Protein 8TXY (pdb70)

Solvent-accessible surface area: 29790 Å² total; per-residue (Å²): 125,116,38,42,35,0,97,28,63,127,66,69,33,176,30,146,91,6,39,41,55,16,0,66,0,90,72,25,38,69,74,0,11,0,36,32,0,57,37,81,116,28,76,118,28,14,52,142,55,0,86,145,10,14,126,33,22,84,75,4,54,8,76,11,6,20,28,0,5,7,22,32,116,67,173,139,29,3,31,0,0,19,23,57,11,136,63,34,54,0,85,77,48,14,113,75,125,32,89,4,141,38,171,54,0,20,52,15,0,18,45,0,0,13,0,5,14,2,4,31,69,65,189,17,29,15,69,18,2,14,3,36,13,0,38,0,24,66,115,55,51,0,19,3,21,44,24,25,38,81,7,61,11,3,1,2,12,4,0,0,4,0,3,71,39,126,177,8,67,16,69,58,1,1,5,0,5,0,0,0,0,0,7,7,0,3,17,40,59,61,13,0,69,12,95,18,10,44,41,0,12,92,89,0,50,179,11,147,43,151,80,24,195,71,18,43,112,50,0,47,83,0,0,114,81,0,14,45,74,61,40,99,145,17,29,85,5,88,97,4,2,120,7,145,2,0,17,46,60,53,132,144,80,74,18,125,42,52,132,62,80,161,97,83,56,152,20,107,133,32,20,95,84,0,45,95,64,60,30,76,140,135,69,3,51,95,6,2,87,45,71,143,2,38,70,3,3,0,0,5,34,2,22,44,136,140,85,104,25,56,33,0,78,19,50,123,66,68,32,177,44,149,104,19,38,39,53,17,0,74,1,76,86,27,37,73,76,0,12,0,60,32,3,57,36,81,116,30,62,101,26,20,51,140,49,19,84,144,8,14,127,32,18,77,72,4,55,7,75,11,6,20,28,0,6,10,22,41,114,71,174,141,29,2,40,1,0,20,27,54,12,134,64,33,53,0,88,76,47,16,114,76,124,33,89,3,140,39,169,56,0,21,55,15,0,20,44,0,0,13,0,4,14,2,5,32,69,66,188,18,29,18,69,29,2,31,3,39,10,0,37,0,22,66,114,56,50,0,17,3,19,75,24,48,138,15,67,13,7,1,2,12,4,0,0,4,0,3,71,37,126,179,8,68,16,70,60,2,1,4,0,5,0,0,0,0,0,2,7,0,3,18,39,40,62,14,0,66,3,51,17,13,46,37,0,12,92,81,0,52,180,10,145,42,166,79,12,195,72,19,42,111,51,0,48,81,0,0,116,81,0,14,45,72,61,40,99,147,18,18,76,4,90,96,3,1,138,7,140,2,0,15,47,66,49,144,141,90,76,19,124,41,50,129,62,80,161,95,86,55,154,26,91,150,32,21,112,86,0,70,104,88,64,34,63,174,114,71,3,50,73,4,2,89,46,65,140,2,47,74,13,2,0,1,4,34,2,34,47,140

B-factor: mean 61.63, std 11.37, range [40.25, 105.52]

InterPro domains:
  IPR000719 Protein kinase domain [PF00069] (53-304)
  IPR000719 Protein kinase domain [PS50011] (53-304)
  IPR000719 Protein kinase domain [SM00220] (53-304)
  IPR001772 Kinase associated domain 1 (KA1) [PF02149] (746-788)
  IPR001772 Kinase associated domain 1 (KA1) [PS50032] (739-788)
  IPR008271 Serine/threonine-protein kinase, active site [PS00108] (171-183)
  IPR011009 Protein kinase-like domain superfamily [SSF56112] (50-305)
  IPR015940 Ubiquitin-associated domain [PF00627] (325-360)
  IPR015940 Ubiquitin-associated domain [PS50030] (323-362)
  IPR015940 Ubiquitin-associated domain [SM00165] (325-362)
  IPR017441 Protein kinase, ATP binding site [PS00107] (59-82)
  IPR028375 KA1 domain/Ssp2, C-terminal [SSF103243] (678-788)
  IPR049508 Serine/threonine-protein kinase MARK 1-4, catalytic domain [cd14072] (52-304)

GO terms:
  GO:0004674 protein serine/threonine kinase activity (F, IDA)
  GO:0070507 regulation of microtubule cytoskeleton organization (P, IDA)
  GO:0004674 protein serine/threonine kinase activity (F, TAS)
  GO:0030295 protein kinase activator activity (F, TAS)
  GO:0097427 microtubule bundle (C, IDA)
  GO:0005737 cytoplasm (C, IDA)
  GO:0005884 actin filament (C, IDA)
  GO:0005886 plasma membrane (C, IDA)
  GO:0016328 lateral plasma membrane (C, IDA)
  GO:0030425 dendrite (C, IDA)
  GO:0010976 positive regulation of neuron projection development (P, IDA)
  GO:0030010 establishment of cell polarity (P, IDA)
  GO:0106310 protein serine kinase activity (F, IDA)
  GO:0030010 establishment of cell polarity (P, TAS)
  GO:0050770 regulation of axonogenesis (P, IMP)
  GO:0006468 protein phosphorylation (P, IMP)
  GO:0050321 tau-protein kinase activity (F, IMP)
  GO:0005515 protein binding (F, IPI)
  GO:0045296 cadherin binding (F, HDA)
  GO:0005829 cytosol (C, IDA)

Radius of gyration: 28.58 Å; Cα contacts (8 Å, |Δi|>4): 1029; chains: 2; bounding box: 51×54×96 Å

Nearest PDB structures (foldseek):
  8txy-assembly2_B  TM=1.003E+00  e=6.728E-58  Homo sapiens
  8uol-assembly1_B  TM=9.247E-01  e=1.538E-44  Homo sapiens
  5ih9-assembly1_A  TM=9.221E-01  e=3.460E-29  Homo sapiens
  5ih8-assembly1_A  TM=9.248E-01  e=6.985E-28  Homo sapiens
  4ynz-assembly1_B  TM=7.326E-01  e=1.206E-27  Mus musculus

Structure (mmCIF, N/CA/C/O backbone):
data_8TXY
#
_entry.id   8TXY
#
_cell.length_a   121.43
_cell.length_b   121.43
_cell.length_c   99.64
_cell.angle_alpha   90
_cell.angle_beta   90
_cell.angle_gamma   120
#
_symmetry.space_group_name_H-M   'P 61'
#
loop_
_entity.id
_entity.type
_entity.pdbx_description
1 polymer 'Serine/threonine-protein kinase MARK2'
2 non-polymer DI(HYDROXYETHYL)ETHER
3 non-polymer N-[(5P,8R)-5-(2-cyano-5-{[(3R)-1-methylpyrrolidin-3-yl]methoxy}pyridin-4-yl)pyrazolo[1,5-a]pyridin-2-yl]cyclopropanecarboxamide
4 non-polymer 'SULFATE ION'
5 water water
#
loop_
_atom_site.group_PDB
_atom_site.id
_atom_site.type_symbol
_atom_site.label_atom_id
_atom_site.label_alt_id
_atom_site.label_comp_id
_atom_site.label_asym_id
_atom_site.label_entity_id
_atom_site.label_seq_id
_atom_site.pdbx_PDB_ins_code
_atom_site.Cartn_x
_atom_site.Cartn_y
_atom_site.Cartn_z
_atom_site.occupancy
_atom_site.B_iso_or_equiv
_atom_site.auth_seq_id
_atom_site.auth_comp_id
_atom_site.auth_asym_id
_atom_site.auth_atom_id
_atom_site.pdbx_PDB_model_num
ATOM 1 N N . PRO A 1 2 ? -62.79 30.996 3.244 1 83.89 48 PRO A N 1
ATOM 2 C CA . PRO A 1 2 ? -61.372 31.339 3.179 1 83.8 48 PRO A CA 1
ATOM 3 C C . PRO A 1 2 ? -60.835 31.118 4.593 1 83.25 48 PRO A C 1
ATOM 4 O O . PRO A 1 2 ? -60.566 32.084 5.334 1 83.45 48 PRO A O 1
ATOM 8 N N . HIS A 1 3 ? -60.752 29.842 4.997 1 82.19 49 HIS A N 1
ATOM 9 C CA . HIS A 1 3 ? -60.418 29.528 6.376 1 81.37 49 HIS A CA 1
ATOM 10 C C . HIS A 1 3 ? -59.73 28.188 6.635 1 79.03 49 HIS A C 1
ATOM 11 O O . HIS A 1 3 ? -60.286 27.127 6.354 1 79.08 49 HIS A O 1
ATOM 18 N N . ILE A 1 4 ? -58.527 28.228 7.232 1 76.76 50 ILE A N 1
ATOM 19 C CA . ILE A 1 4 ? -57.813 27.016 7.641 1 74.65 50 ILE A CA 1
ATOM 20 C C . ILE A 1 4 ? -57.25 27.243 9.036 1 72.03 50 ILE A C 1
ATOM 21 O O . ILE A 1 4 ? -56.535 28.214 9.261 1 71.87 50 ILE A O 1
ATOM 26 N N . GLY A 1 5 ? -57.674 26.423 9.998 1 69.61 51 GLY A N 1
ATOM 27 C CA . GLY A 1 5 ? -57.271 26.577 11.394 1 67.78 51 GLY A CA 1
ATOM 28 C C . GLY A 1 5 ? -57.528 27.971 11.937 1 65.69 51 GLY A C 1
ATOM 29 O O . GLY A 1 5 ? -58.626 28.502 11.772 1 66.04 51 GLY A O 1
ATOM 30 N N . ASN A 1 6 ? -56.482 28.629 12.462 1 63.51 52 ASN A N 1
ATOM 31 C CA . ASN A 1 6 ? -56.606 30.001 12.969 1 62.25 52 ASN A CA 1
ATOM 32 C C . ASN A 1 6 ? -56.289 31.063 11.913 1 60.36 52 ASN A C 1
ATOM 33 O O . ASN A 1 6 ? -55.946 32.18 12.272 1 59.43 52 ASN A O 1
ATOM 38 N N . TYR A 1 7 ? -56.371 30.724 10.62 1 59.84 53 TYR A N 1
ATOM 39 C CA . TYR A 1 7 ? -55.969 31.627 9.557 1 60.16 53 TYR A CA 1
ATOM 40 C C . TYR A 1 7 ? -57.07 31.949 8.584 1 62.29 53 TYR A C 1
ATOM 41 O O . TYR A 1 7 ? -57.811 31.072 8.149 1 62.77 53 TYR A O 1
ATOM 50 N N . ARG A 1 8 ? -57.132 33.199 8.203 1 63.81 54 ARG A N 1
ATOM 51 C CA . ARG A 1 8 ? -58.069 33.705 7.232 1 65.77 54 ARG A CA 1
ATOM 52 C C . ARG A 1 8 ? -57.331 33.805 5.884 1 66.03 54 ARG A C 1
ATOM 53 O O . ARG A 1 8 ? -56.451 34.649 5.743 1 65.82 54 ARG A O 1
ATOM 61 N N . LEU A 1 9 ? -57.651 32.923 4.925 1 66.28 55 LEU A N 1
ATOM 62 C CA . LEU A 1 9 ? -57.034 32.9 3.611 1 67.08 55 LEU A CA 1
ATOM 63 C C . LEU A 1 9 ? -57.323 34.209 2.88 1 67.35 55 LEU A C 1
ATOM 64 O O . LEU A 1 9 ? -58.482 34.603 2.732 1 67.48 55 LEU A O 1
ATOM 69 N N . LEU A 1 10 ? -56.256 34.924 2.474 1 67.14 56 LEU A N 1
ATOM 70 C CA . LEU A 1 10 ? -56.393 36.243 1.869 1 67.33 56 LEU A CA 1
ATOM 71 C C . LEU A 1 10 ? -56.224 36.308 0.352 1 67.4 56 LEU A C 1
ATOM 72 O O . LEU A 1 10 ? -57.107 36.861 -0.298 1 67.95 56 LEU A O 1
ATOM 77 N N . LYS A 1 11 ? -55.099 35.848 -0.213 1 66.62 57 LYS A N 1
ATOM 78 C CA . LYS A 1 11 ? -54.876 35.911 -1.655 1 66.68 57 LYS A CA 1
ATOM 79 C C . LYS A 1 11 ? -53.831 34.877 -2.095 1 66.83 57 LYS A C 1
ATOM 80 O O . LYS A 1 11 ? -53.108 34.351 -1.259 1 66.15 57 LYS A O 1
ATOM 86 N N . THR A 1 12 ? -53.744 34.582 -3.391 1 67.17 58 THR A N 1
ATOM 87 C CA . THR A 1 12 ? -52.783 33.607 -3.882 1 68.38 58 THR A CA 1
ATOM 88 C C . THR A 1 12 ? -51.449 34.259 -4.232 1 69.85 58 THR A C 1
ATOM 89 O O . THR A 1 12 ? -51.405 35.195 -5.025 1 70.41 58 THR A O 1
ATOM 93 N N . LEU A 1 13 ? -50.36 33.789 -3.619 1 70.45 59 LEU A N 1
ATOM 94 C CA . LEU A 1 13 ? -49.015 34.298 -3.886 1 71.69 59 LEU A CA 1
ATOM 95 C C . LEU A 1 13 ? -48.261 33.481 -4.955 1 73.83 59 LEU A C 1
ATOM 96 O O . LEU A 1 13 ? -47.186 33.886 -5.382 1 73.39 59 LEU A O 1
ATOM 101 N N . GLY A 1 14 ? -48.791 32.318 -5.328 1 75.82 60 GLY A N 1
ATOM 102 C CA . GLY A 1 14 ? -48.207 31.406 -6.297 1 77.92 60 GLY A CA 1
ATOM 103 C C . GLY A 1 14 ? -49.056 30.162 -6.454 1 80.31 60 GLY A C 1
ATOM 104 O O . GLY A 1 14 ? -49.733 29.742 -5.513 1 80.4 60 GLY A O 1
ATOM 105 N N . LYS A 1 15 ? -49.038 29.564 -7.649 1 81.92 61 LYS A N 1
ATOM 106 C CA . LYS A 1 15 ? -49.843 28.38 -7.923 1 83.83 61 LYS A CA 1
ATOM 107 C C . LYS A 1 15 ? -49.045 27.317 -8.695 1 85.48 61 LYS A C 1
ATOM 108 O O . LYS A 1 15 ? -48.005 27.618 -9.285 1 85.67 61 LYS A O 1
ATOM 114 N N . GLY A 1 16 ? -49.533 26.081 -8.644 1 86.47 62 GLY A N 1
ATOM 115 C CA . GLY A 1 16 ? -48.951 24.923 -9.313 1 87.73 62 GLY A CA 1
ATOM 116 C C . GLY A 1 16 ? -49.917 23.754 -9.363 1 88.94 62 GLY A C 1
ATOM 117 O O . GLY A 1 16 ? -51.101 23.908 -9.045 1 89.29 62 GLY A O 1
ATOM 118 N N . ASN A 1 17 ? -49.442 22.576 -9.774 1 89.48 63 ASN A N 1
ATOM 119 C CA . ASN A 1 17 ? -50.302 21.375 -9.802 1 90.52 63 ASN A CA 1
ATOM 120 C C . ASN A 1 17 ? -50.236 20.567 -8.479 1 90.6 63 ASN A C 1
ATOM 121 O O . ASN A 1 17 ? -51.175 19.839 -8.136 1 91 63 ASN A O 1
ATOM 126 N N . PHE A 1 18 ? -49.111 20.739 -7.757 1 89.87 64 PHE A N 1
ATOM 127 C CA . PHE A 1 18 ? -48.601 20.131 -6.525 1 89.66 64 PHE A CA 1
ATOM 128 C C . PHE A 1 18 ? -48.914 20.957 -5.255 1 88.09 64 PHE A C 1
ATOM 129 O O . PHE A 1 18 ? -49.242 20.391 -4.213 1 88.32 64 PHE A O 1
ATOM 137 N N . ALA A 1 19 ? -48.777 22.29 -5.338 1 86.23 65 ALA A N 1
ATOM 138 C CA . ALA A 1 19 ? -48.927 23.191 -4.211 1 84.63 65 ALA A CA 1
ATOM 139 C C . ALA A 1 19 ? -49.413 24.608 -4.592 1 82.81 65 ALA A C 1
ATOM 140 O O . ALA A 1 19 ? -49.132 25.12 -5.682 1 82.65 65 ALA A O 1
ATOM 142 N N . VAL A 1 20 ? -50.172 25.224 -3.675 1 80.76 66 VAL A N 1
ATOM 143 C CA . VAL A 1 20 ? -50.706 26.573 -3.81 1 78.84 66 VAL A CA 1
ATOM 144 C C . VAL A 1 20 ? -50.236 27.348 -2.587 1 76.07 66 VAL A C 1
ATOM 145 O O . VAL A 1 20 ? -50.536 26.928 -1.469 1 76.34 66 VAL A O 1
ATOM 149 N N . VAL A 1 21 ? -49.441 28.426 -2.77 1 72.84 67 VAL A N 1
ATOM 150 C CA . VAL A 1 21 ? -48.996 29.256 -1.651 1 69.73 67 VAL A CA 1
ATOM 151 C C . VAL A 1 21 ? -49.947 30.44 -1.497 1 66.52 67 VAL A C 1
ATOM 152 O O . VAL A 1 21 ? -50.063 31.239 -2.419 1 66.73 67 VAL A O 1
ATOM 156 N N . LYS A 1 22 ? -50.626 30.58 -0.351 1 63.59 68 LYS A N 1
ATOM 157 C CA . LYS A 1 22 ? -51.533 31.699 -0.117 1 61.3 68 LYS A CA 1
ATOM 158 C C . LYS A 1 22 ? -51.062 32.682 0.965 1 58.82 68 LYS A C 1
ATOM 159 O O . LYS A 1 22 ? -50.413 32.296 1.919 1 58.62 68 LYS A O 1
ATOM 165 N N . LEU A 1 23 ? -51.408 33.953 0.832 1 56.6 69 LEU A N 1
ATOM 166 C CA . LEU A 1 23 ? -51.213 34.958 1.863 1 55.4 69 LEU A CA 1
ATOM 167 C C . LEU A 1 23 ? -52.401 34.769 2.83 1 54.21 69 LEU A C 1
ATOM 168 O O . LEU A 1 23 ? -53.519 34.477 2.39 1 53.04 69 LEU A O 1
ATOM 173 N N . ALA A 1 24 ? -52.161 34.869 4.141 1 53.77 70 ALA A N 1
ATOM 174 C CA . ALA A 1 24 ? -53.213 34.665 5.135 1 54.15 70 ALA A CA 1
ATOM 175 C C . ALA A 1 24 ? -52.997 35.528 6.366 1 55.02 70 ALA A C 1
ATOM 176 O O . ALA A 1 24 ? -51.898 36.013 6.587 1 55.08 70 ALA A O 1
ATOM 178 N N . ARG A 1 25 ? -54.043 35.75 7.155 1 55.98 71 ARG A N 1
ATOM 179 C CA . ARG A 1 25 ? -53.933 36.494 8.394 1 57.56 71 ARG A CA 1
ATOM 180 C C . ARG A 1 25 ? -54.211 35.554 9.551 1 57.65 71 ARG A C 1
ATOM 181 O O . ARG A 1 25 ? -55.265 34.911 9.593 1 57.6 71 ARG A O 1
ATOM 189 N N . HIS A 1 26 ? -53.297 35.508 10.528 1 57.57 72 HIS A N 1
ATOM 190 C CA . HIS A 1 26 ? -53.509 34.719 11.736 1 57.67 72 HIS A CA 1
ATOM 191 C C . HIS A 1 26 ? -54.507 35.518 12.542 1 58.93 72 HIS A C 1
ATOM 192 O O . HIS A 1 26 ? -54.227 36.65 12.909 1 58.5 72 HIS A O 1
ATOM 199 N N . ILE A 1 27 ? -55.703 34.984 12.706 1 60.36 73 ILE A N 1
ATOM 200 C CA . ILE A 1 27 ? -56.787 35.703 13.362 1 62.23 73 ILE A CA 1
ATOM 201 C C . ILE A 1 27 ? -56.445 36.173 14.773 1 63.34 73 ILE A C 1
ATOM 202 O O . ILE A 1 27 ? -56.691 37.342 15.106 1 64.26 73 ILE A O 1
ATOM 207 N N . LEU A 1 28 ? -55.839 35.299 15.586 1 62.67 74 LEU A N 1
ATOM 208 C CA . LEU A 1 28 ? -55.513 35.657 16.965 1 62.64 74 LEU A CA 1
ATOM 209 C C . LEU A 1 28 ? -54.553 36.825 17.121 1 61.48 74 LEU A C 1
ATOM 210 O O . LEU A 1 28 ? -54.775 37.666 17.978 1 61.66 74 LEU A O 1
ATOM 215 N N . THR A 1 29 ? -53.511 36.9 16.303 1 60.45 75 THR A N 1
ATOM 216 C CA . THR A 1 29 ? -52.495 37.944 16.413 1 59.97 75 THR A CA 1
ATOM 217 C C . THR A 1 29 ? -52.609 39.096 15.418 1 60.15 75 THR A C 1
ATOM 218 O O . THR A 1 29 ? -51.979 40.139 15.615 1 60.74 75 THR A O 1
ATOM 222 N N . GLY A 1 30 ? -53.325 38.874 14.322 1 59.17 76 GLY A N 1
ATOM 223 C CA . GLY A 1 30 ? -53.448 39.847 13.245 1 58.76 76 GLY A CA 1
ATOM 224 C C . GLY A 1 30 ? -52.279 39.859 12.267 1 58.32 76 GLY A C 1
ATOM 225 O O . GLY A 1 30 ? -52.266 40.666 11.336 1 58.98 76 GLY A O 1
ATOM 226 N N . LYS A 1 31 ? -51.282 38.961 12.442 1 57.29 77 LYS A N 1
ATOM 227 C CA . LYS A 1 31 ? -50.115 38.947 11.553 1 56.7 77 LYS A CA 1
ATOM 228 C C . LYS A 1 31 ? -50.347 38.228 10.25 1 54.79 77 LYS A C 1
ATOM 229 O O . LYS A 1 31 ? -51.033 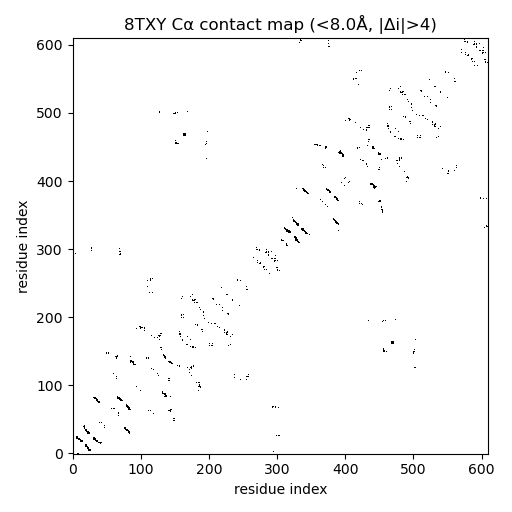37.215 10.22 1 54.84 77 LYS A O 1
ATOM 235 N N . GLU A 1 32 ? -49.726 38.713 9.18 1 53.73 78 GLU A N 1
ATOM 236 C CA . GLU A 1 32 ? -49.806 38.061 7.888 1 53.81 78 GLU A CA 1
ATOM 237 C C . GLU A 1 32 ? -48.729 36.985 7.812 1 53.52 78 GLU A C 1
ATOM 238 O O . GLU A 1 32 ? -47.595 37.184 8.258 1 54.04 78 GLU A O 1
ATOM 244 N N . VAL A 1 33 ? -49.092 35.849 7.245 1 52.38 79 VAL A N 1
ATOM 245 C CA . VAL A 1 33 ? -48.223 34.696 7.058 1 51.71 79 VAL A CA 1
ATOM 246 C C . VAL A 1 33 ? -48.414 34.17 5.623 1 50.76 79 VAL A C 1
ATOM 247 O O . VAL A 1 33 ? -49.395 34.517 4.962 1 50.21 79 VAL A O 1
ATOM 251 N N . ALA A 1 34 ? -47.503 33.298 5.157 1 50.28 80 ALA A N 1
ATOM 252 C CA . ALA A 1 34 ? -47.702 32.612 3.884 1 50.56 80 ALA A CA 1
ATOM 253 C C . ALA A 1 34 ? -48.023 31.16 4.233 1 51.64 80 ALA A C 1
ATOM 254 O O . ALA A 1 34 ? -47.459 30.614 5.173 1 51.82 80 ALA A O 1
ATOM 256 N N . ILE A 1 35 ? -48.956 30.55 3.513 1 51.74 81 ILE A N 1
ATOM 257 C CA . ILE A 1 35 ? -49.352 29.18 3.774 1 52.34 81 ILE A CA 1
ATOM 258 C C . ILE A 1 35 ? -49.21 28.356 2.516 1 53.53 81 ILE A C 1
ATOM 259 O O . ILE A 1 35 ? -49.899 28.602 1.539 1 53.68 81 ILE A O 1
ATOM 264 N N . LYS A 1 36 ? -48.341 27.366 2.552 1 54.21 82 LYS A N 1
ATOM 265 C CA . LYS A 1 36 ? -48.15 26.454 1.451 1 55.44 82 LYS A CA 1
ATOM 266 C C . LYS A 1 36 ? -49.127 25.313 1.686 1 56.45 82 LYS A C 1
ATOM 267 O O . LYS A 1 36 ? -49.06 24.643 2.714 1 56.44 82 LYS A O 1
ATOM 273 N N . ILE A 1 37 ? -50.064 25.122 0.747 1 56.95 83 ILE A N 1
ATOM 274 C CA . ILE A 1 37 ? -51.092 24.094 0.793 1 57.59 83 ILE A CA 1
ATOM 275 C C . ILE A 1 37 ? -50.712 23.014 -0.231 1 59.41 83 ILE A C 1
ATOM 276 O O . ILE A 1 37 ? -50.732 23.271 -1.438 1 60.01 83 ILE A O 1
ATOM 281 N N . ILE A 1 38 ? -50.334 21.819 0.257 1 59.71 84 ILE A N 1
ATOM 282 C CA . ILE A 1 38 ? -49.888 20.698 -0.574 1 60.46 84 ILE A CA 1
ATOM 283 C C . ILE A 1 38 ? -50.882 19.549 -0.604 1 61.19 84 ILE A C 1
ATOM 284 O O . ILE A 1 38 ? -51.101 18.906 0.426 1 60.53 84 ILE A O 1
ATOM 289 N N . ASP A 1 39 ? -51.459 19.266 -1.795 1 62.18 85 ASP A N 1
ATOM 290 C CA . ASP A 1 39 ? -52.375 18.134 -1.979 1 62.84 85 ASP A CA 1
ATOM 291 C C . ASP A 1 39 ? -51.463 16.931 -2.097 1 63.05 85 ASP A C 1
ATOM 292 O O . ASP A 1 39 ? -50.812 16.764 -3.126 1 64.23 85 ASP A O 1
ATOM 297 N N . LYS A 1 40 ? -51.364 16.13 -1.037 1 61.92 86 LYS A N 1
ATOM 298 C CA . LYS A 1 40 ? -50.485 14.967 -1.021 1 61.49 86 LYS A CA 1
ATOM 299 C C . LYS A 1 40 ? -50.937 13.856 -1.982 1 62.45 86 LYS A C 1
ATOM 300 O O . LYS A 1 40 ? -50.1 13.075 -2.422 1 62.45 86 LYS A O 1
ATOM 306 N N . THR A 1 41 ? -52.238 13.796 -2.331 1 63.43 87 THR A N 1
ATOM 307 C CA . THR A 1 41 ? -52.721 12.785 -3.28 1 65.24 87 THR A CA 1
ATOM 308 C C . THR A 1 41 ? -52.158 12.999 -4.694 1 68.28 87 THR A C 1
ATOM 309 O O . THR A 1 41 ? -52.039 12.044 -5.459 1 68.62 87 THR A O 1
ATOM 313 N N . GLN A 1 42 ? -51.814 14.247 -5.039 1 70.14 88 GLN A N 1
ATOM 314 C CA . GLN A 1 42 ? -51.252 14.584 -6.34 1 72.52 88 GLN A CA 1
ATOM 315 C C . GLN A 1 42 ? -49.731 14.443 -6.419 1 74.64 88 GLN A C 1
ATOM 316 O O . GLN A 1 42 ? -49.168 14.742 -7.468 1 75.5 88 GLN A O 1
ATOM 322 N N . LEU A 1 43 ? -49.062 14.021 -5.338 1 75.33 89 LEU A N 1
ATOM 323 C CA . LEU A 1 43 ? -47.614 13.918 -5.336 1 76.8 89 LEU A CA 1
ATOM 324 C C . LEU A 1 43 ? -47.112 12.618 -5.908 1 78.46 89 LEU A C 1
ATOM 325 O O . LEU A 1 43 ? -47.79 11.594 -5.826 1 78.59 89 LEU A O 1
ATOM 330 N N . ASN A 1 44 ? -45.902 12.651 -6.469 1 79.46 90 ASN A N 1
ATOM 331 C CA . ASN A 1 44 ? -45.271 11.451 -6.989 1 80.98 90 ASN A CA 1
ATOM 332 C C . ASN A 1 44 ? -44.626 10.649 -5.833 1 81.72 90 ASN A C 1
ATOM 333 O O . ASN A 1 44 ? -44.482 11.153 -4.709 1 81.87 90 ASN A O 1
ATOM 338 N N . SER A 1 45 ? -44.226 9.408 -6.14 1 81.91 91 SER A N 1
ATOM 339 C CA . SER A 1 45 ? -43.599 8.438 -5.246 1 82.6 91 SER A CA 1
ATOM 340 C C . SER A 1 45 ? -42.516 9.008 -4.304 1 82.13 91 SER A C 1
ATOM 341 O O . SER A 1 45 ? -42.504 8.68 -3.113 1 82.68 91 SER A O 1
ATOM 344 N N . SER A 1 46 ? -41.611 9.851 -4.841 1 80.8 92 SER A N 1
ATOM 345 C CA . SER A 1 46 ? -40.482 10.423 -4.103 1 80 92 SER A CA 1
ATOM 346 C C . SER A 1 46 ? -40.679 11.854 -3.623 1 78.51 92 SER A C 1
ATOM 347 O O . SER A 1 46 ? -39.871 12.335 -2.83 1 78.47 92 SER A O 1
ATOM 350 N N . SER A 1 47 ? -41.699 12.554 -4.137 1 77.48 93 SER A N 1
ATOM 351 C CA . SER A 1 47 ? -41.936 13.946 -3.761 1 76.92 93 SER A CA 1
ATOM 352 C C . SER A 1 47 ? -42.321 14.142 -2.293 1 75.36 93 SER A C 1
ATOM 353 O O . SER A 1 47 ? -41.892 15.132 -1.699 1 75.47 93 SER A O 1
ATOM 356 N N . LEU A 1 48 ? -43.105 13.214 -1.7 1 73.52 94 LEU A N 1
ATOM 357 C CA . LEU A 1 48 ? -43.494 13.365 -0.298 1 72.39 94 LEU A CA 1
ATOM 358 C C . LEU A 1 48 ? -42.311 13.176 0.664 1 71.13 94 LEU A C 1
ATOM 359 O O . LEU A 1 48 ? -42.228 13.863 1.679 1 70.87 94 LEU A O 1
ATOM 364 N N . GLN A 1 49 ? -41.351 12.32 0.297 1 70.6 95 GLN A N 1
ATOM 365 C CA . GLN A 1 49 ? -40.136 12.112 1.103 1 70.35 95 GLN A CA 1
ATOM 366 C C . GLN A 1 49 ? -39.317 13.41 1.169 1 68.69 95 GLN A C 1
ATOM 367 O O . GLN A 1 49 ? -38.766 13.741 2.221 1 68.45 95 GLN A O 1
ATOM 373 N N . LYS A 1 50 ? -39.277 14.152 0.044 1 67.45 96 LYS A N 1
ATOM 374 C CA . LYS A 1 50 ? -38.579 15.424 -0.091 1 66.95 96 LYS A CA 1
ATOM 375 C C . LYS A 1 50 ? -39.29 16.519 0.698 1 64.6 96 LYS A C 1
ATOM 376 O O . LYS A 1 50 ? -38.635 17.302 1.383 1 64.7 96 LYS A O 1
ATOM 382 N N . ILE A 1 51 ? -40.627 16.557 0.626 1 62.4 97 ILE A N 1
ATOM 383 C CA . ILE A 1 51 ? -41.413 17.52 1.379 1 61.02 97 ILE A CA 1
ATOM 384 C C . ILE A 1 51 ? -41.213 17.314 2.881 1 58.7 97 ILE A C 1
ATOM 385 O O . ILE A 1 51 ? -40.898 18.266 3.594 1 58.6 97 ILE A O 1
ATOM 390 N N . PHE A 1 52 ? -41.262 16.063 3.327 1 57.08 98 PHE A N 1
ATOM 391 C CA . PHE A 1 52 ? -41.038 15.717 4.735 1 56.09 98 PHE A CA 1
ATOM 392 C C . PHE A 1 52 ? -39.6 16.051 5.191 1 55.47 98 PHE A C 1
ATOM 393 O O . PHE A 1 52 ? -39.396 16.51 6.314 1 54.65 98 PHE A O 1
ATOM 401 N N . ARG A 1 53 ? -38.623 15.879 4.3 1 55.8 99 ARG A N 1
ATOM 402 C CA . ARG A 1 53 ? -37.237 16.244 4.59 1 56.92 99 ARG A CA 1
ATOM 403 C C . ARG A 1 53 ? -37.135 17.763 4.752 1 56.22 99 ARG A C 1
ATOM 404 O O . ARG A 1 53 ? -36.493 18.224 5.684 1 55.99 99 ARG A O 1
ATOM 412 N N . GLU A 1 54 ? -37.81 18.533 3.884 1 56.19 100 GLU A N 1
ATOM 413 C CA . GLU A 1 54 ? -37.802 19.998 3.962 1 56.25 100 GLU A CA 1
ATOM 414 C C . GLU A 1 54 ? -38.424 20.472 5.273 1 54.69 100 GLU A C 1
ATOM 415 O O . GLU A 1 54 ? -37.875 21.368 5.915 1 54.46 100 GLU A O 1
ATOM 421 N N . VAL A 1 55 ? -39.558 19.872 5.681 1 53.85 101 VAL A N 1
ATOM 422 C CA . VAL A 1 55 ? -40.246 20.214 6.94 1 53.27 101 VAL A CA 1
ATOM 423 C C . VAL A 1 55 ? -39.298 20.006 8.12 1 52.27 101 VAL A C 1
ATOM 424 O O . VAL A 1 55 ? -39.146 20.879 8.965 1 51.57 101 VAL A O 1
ATOM 428 N N . ARG A 1 56 ? -38.603 18.872 8.124 1 52.6 102 ARG A N 1
ATOM 429 C CA . ARG A 1 56 ? -37.611 18.535 9.138 1 52.99 102 ARG A CA 1
ATOM 430 C C . ARG A 1 56 ? -36.527 19.62 9.257 1 53.02 102 ARG A C 1
ATOM 431 O O . ARG A 1 56 ? -36.218 20.05 10.368 1 52.62 102 ARG A O 1
ATOM 439 N N . ILE A 1 57 ? -35.98 20.084 8.109 1 53.45 103 ILE A N 1
ATOM 440 C CA . ILE A 1 57 ? -34.942 21.123 8.052 1 54.44 103 ILE A CA 1
ATOM 441 C C . ILE A 1 57 ? -35.508 22.455 8.534 1 55.14 103 ILE A C 1
ATOM 442 O O . ILE A 1 57 ? -34.86 23.153 9.304 1 55.34 103 ILE A O 1
ATOM 447 N N . MET A 1 58 ? -36.725 22.794 8.122 1 55.27 104 MET A N 1
ATOM 448 C CA . MET A 1 58 ? -37.341 24.054 8.519 1 55.89 104 MET A CA 1
ATOM 449 C C . MET A 1 58 ? -37.573 24.178 10.028 1 55.69 104 MET A C 1
ATOM 450 O O . MET A 1 58 ? -37.473 25.271 10.596 1 55.5 104 MET A O 1
ATOM 455 N N . LYS A 1 59 ? -37.858 23.057 10.676 1 55.39 105 LYS A N 1
ATOM 456 C CA . LYS A 1 59 ? -38.089 23.04 12.117 1 55.95 105 LYS A CA 1
ATOM 457 C C . LYS A 1 59 ? -36.839 23.406 12.919 1 57.68 105 LYS A C 1
ATOM 458 O O . LYS A 1 59 ? -36.96 23.933 14.019 1 58.33 105 LYS A O 1
ATOM 464 N N . VAL A 1 60 ? -35.649 23.115 12.38 1 58.69 106 VAL A N 1
ATOM 465 C CA . VAL A 1 60 ? -34.396 23.338 13.091 1 60.65 106 VAL A CA 1
ATOM 466 C C . VAL A 1 60 ? -33.756 24.706 12.787 1 60.73 106 VAL A C 1
ATOM 467 O O . VAL A 1 60 ? -32.954 25.176 13.585 1 61.5 106 VAL A O 1
ATOM 471 N N . LEU A 1 61 ? -34.125 25.353 11.663 1 59.43 107 LEU A N 1
ATOM 472 C CA . LEU A 1 61 ? -33.558 26.644 11.278 1 58.62 107 LEU A CA 1
ATOM 473 C C . LEU A 1 61 ? -34.235 27.829 11.923 1 58.17 107 LEU A C 1
ATOM 474 O O . LEU A 1 61 ? -35.425 28.065 11.693 1 59.56 107 LEU A O 1
ATOM 479 N N . ASN A 1 62 ? -33.484 28.591 12.711 1 56.26 108 ASN A N 1
ATOM 480 C CA . ASN A 1 62 ? -33.988 29.785 13.384 1 55.64 108 ASN A CA 1
ATOM 481 C C . ASN A 1 62 ? -32.964 30.926 13.196 1 53.94 108 ASN A C 1
ATOM 482 O O . ASN A 1 62 ? -32.116 31.167 14.058 1 54.92 108 ASN A O 1
ATOM 487 N N . HIS A 1 63 ? -33.023 31.59 12.037 1 51.44 109 HIS A N 1
ATOM 488 C CA . HIS A 1 63 ? -32.104 32.666 11.654 1 49.65 109 HIS A CA 1
ATOM 489 C C . HIS A 1 63 ? -32.925 33.838 11.13 1 48.53 109 HIS A C 1
ATOM 490 O O . HIS A 1 63 ? -33.88 33.622 10.394 1 49.11 109 HIS A O 1
ATOM 497 N N . PRO A 1 64 ? -32.585 35.087 11.489 1 47.55 110 PRO A N 1
ATOM 498 C CA . PRO A 1 64 ? -33.382 36.237 11.017 1 46.71 110 PRO A CA 1
ATOM 499 C C . PRO A 1 64 ? -33.432 36.438 9.482 1 45.99 110 PRO A C 1
ATOM 500 O O . PRO A 1 64 ? -34.284 37.167 8.979 1 45.56 110 PRO A O 1
ATOM 504 N N . ASN A 1 65 ? -32.551 35.77 8.748 1 45.08 111 ASN A N 1
ATOM 505 C CA . ASN A 1 65 ? -32.512 35.856 7.298 1 45.31 111 ASN A CA 1
ATOM 506 C C . ASN A 1 65 ? -32.889 34.543 6.604 1 45.29 111 ASN A C 1
ATOM 507 O O . ASN A 1 65 ? -32.513 34.324 5.463 1 45.52 111 ASN A O 1
ATOM 512 N N . ILE A 1 66 ? -33.659 33.686 7.274 1 45.46 112 ILE A N 1
ATOM 513 C CA . ILE A 1 66 ? -34.209 32.461 6.702 1 46.01 112 ILE A CA 1
ATOM 514 C C . ILE A 1 66 ? -35.712 32.502 7.061 1 47.48 112 ILE A C 1
ATOM 515 O O . ILE A 1 66 ? -36.07 32.787 8.218 1 48.14 112 ILE A O 1
ATOM 520 N N . ILE A 1 67 ? -36.596 32.216 6.084 1 47.23 113 ILE A N 1
ATOM 521 C CA . ILE A 1 67 ? -38.05 32.181 6.303 1 46.92 113 ILE A CA 1
ATOM 522 C C . ILE A 1 67 ? -38.386 31.223 7.473 1 45.97 113 ILE A C 1
ATOM 523 O O . ILE A 1 67 ? -37.986 30.065 7.459 1 45.06 113 ILE A O 1
ATOM 528 N N . LYS A 1 68 ? -39.001 31.758 8.522 1 46.36 114 LYS A N 1
ATOM 529 C CA . LYS A 1 68 ? -39.318 30.973 9.708 1 47.15 114 LYS A CA 1
ATOM 530 C C . LYS A 1 68 ? -40.641 30.187 9.546 1 47.54 114 LYS A C 1
ATOM 531 O O . LYS A 1 68 ? -41.629 30.724 9.06 1 47.61 114 LYS A O 1
ATOM 537 N N . LEU A 1 69 ? -40.639 28.908 9.936 1 47.04 115 LEU A N 1
ATOM 538 C CA . LEU A 1 69 ? -41.833 28.082 9.948 1 46.14 115 LEU A CA 1
ATOM 539 C C . LEU A 1 69 ? -42.57 28.339 11.278 1 45.3 115 LEU A C 1
ATOM 540 O O . LEU A 1 69 ? -41.934 28.401 12.338 1 44.97 115 LEU A O 1
ATOM 545 N N . PHE A 1 70 ? -43.886 28.562 11.222 1 44.91 116 PHE A N 1
ATOM 546 C CA . PHE A 1 70 ? -44.693 28.802 12.413 1 46.03 116 PHE A CA 1
ATOM 547 C C . PHE A 1 70 ? -45.618 27.614 12.782 1 45.34 116 PHE A C 1
ATOM 548 O O . PHE A 1 70 ? -45.814 27.36 13.972 1 45.88 116 PHE A O 1
ATOM 556 N N . GLU A 1 71 ? -46.181 26.908 11.788 1 44.35 117 GLU A N 1
ATOM 557 C CA . GLU A 1 71 ? -47.125 25.831 12.067 1 44.43 117 GLU A CA 1
ATOM 558 C C . GLU A 1 71 ? -47.175 24.795 10.945 1 45.92 117 GLU A C 1
ATOM 559 O O . GLU A 1 71 ? -46.99 25.134 9.77 1 45.62 117 GLU A O 1
ATOM 565 N N . VAL A 1 72 ? -47.456 23.526 11.321 1 46.12 118 VAL A N 1
ATOM 566 C CA . VAL A 1 72 ? -47.688 22.404 10.426 1 47.15 118 VAL A CA 1
ATOM 567 C C . VAL A 1 72 ? -49.083 21.892 10.744 1 48.36 118 VAL A C 1
ATOM 568 O O . VAL A 1 72 ? -49.378 21.579 11.91 1 49.1 118 VAL A O 1
ATOM 572 N N . ILE A 1 73 ? -49.948 21.822 9.736 1 48.05 119 ILE A N 1
ATOM 573 C CA . ILE A 1 73 ? -51.275 21.281 9.908 1 49.02 119 ILE A CA 1
ATOM 574 C C . ILE A 1 73 ? -51.374 20.096 8.974 1 50.17 119 ILE A C 1
ATOM 575 O O . ILE A 1 73 ? -51.203 20.254 7.77 1 50.63 119 ILE A O 1
ATOM 580 N N . GLU A 1 74 ? -51.629 18.906 9.52 1 50.09 120 GLU A N 1
ATOM 581 C CA . GLU A 1 74 ? -51.727 17.714 8.698 1 50.41 120 GLU A CA 1
ATOM 582 C C . GLU A 1 74 ? -53.084 17.113 8.743 1 50.59 120 GLU A C 1
ATOM 583 O O . GLU A 1 74 ? -53.702 17.03 9.788 1 50.86 120 GLU A O 1
ATOM 589 N N . THR A 1 75 ? -53.546 16.702 7.584 1 51.05 121 THR A N 1
ATOM 590 C CA . THR A 1 75 ? -54.751 15.929 7.356 1 51.74 121 THR A CA 1
ATOM 591 C C . THR A 1 75 ? -54.314 14.757 6.443 1 52.3 121 THR A C 1
ATOM 592 O O . THR A 1 75 ? -53.181 14.762 5.933 1 51.27 121 THR A O 1
ATOM 596 N N . GLU A 1 76 ? -55.198 13.756 6.228 1 53.13 122 GLU A N 1
ATOM 597 C CA . GLU A 1 76 ? -54.841 12.624 5.375 1 54.57 122 GLU A CA 1
ATOM 598 C C . GLU A 1 76 ? -54.436 13.03 3.973 1 54.59 122 GLU A C 1
ATOM 599 O O . GLU A 1 76 ? -53.42 12.557 3.485 1 54.33 122 GLU A O 1
ATOM 605 N N . LYS A 1 77 ? -55.169 13.967 3.366 1 55.05 123 LYS A N 1
ATOM 606 C CA . LYS A 1 77 ? -54.882 14.394 2.006 1 55.82 123 LYS A CA 1
ATOM 607 C C . LYS A 1 77 ? -54.104 15.688 1.858 1 55.28 123 LYS A C 1
ATOM 608 O O . LYS A 1 77 ? -53.481 15.862 0.822 1 55.54 123 LYS A O 1
ATOM 614 N N . THR A 1 78 ? -54.203 16.636 2.81 1 54.35 124 THR A N 1
ATOM 615 C CA . THR A 1 78 ? -53.575 17.958 2.624 1 53.76 124 THR A CA 1
ATOM 616 C C . THR A 1 78 ? -52.624 18.369 3.737 1 52.96 124 THR A C 1
ATOM 617 O O . THR A 1 78 ? -52.994 18.284 4.908 1 53.65 124 THR A O 1
ATOM 621 N N . LEU A 1 79 ? -51.422 18.867 3.369 1 51.72 125 LEU A N 1
ATOM 622 C CA . LEU A 1 79 ? -50.4 19.324 4.299 1 51.1 125 LEU A CA 1
ATOM 623 C C . LEU A 1 79 ? -50.318 20.841 4.218 1 50.62 125 LEU A C 1
ATOM 624 O O . LEU A 1 79 ? -50.218 21.38 3.12 1 51 125 LEU A O 1
ATOM 629 N N . TYR A 1 80 ? -50.404 21.542 5.362 1 49.52 126 TYR A N 1
ATOM 630 C CA . TYR A 1 80 ? -50.336 23.01 5.376 1 48.97 126 TYR A CA 1
ATOM 631 C C . TYR A 1 80 ? -49.096 23.438 6.123 1 48.57 126 TYR A C 1
ATOM 632 O O . TYR A 1 80 ? -48.882 23.012 7.27 1 48.12 126 TYR A O 1
ATOM 641 N N . LEU A 1 81 ? -48.267 24.268 5.491 1 48.16 127 LEU A N 1
ATOM 642 C CA . LEU A 1 81 ? -47.067 24.769 6.147 1 48.29 127 LEU A CA 1
ATOM 643 C C . LEU A 1 81 ? -47.226 26.272 6.254 1 48.12 127 LEU A C 1
ATOM 644 O O . LEU A 1 81 ? -47.302 26.958 5.233 1 48.05 127 LEU A O 1
ATOM 649 N N . VAL A 1 82 ? -47.331 26.778 7.483 1 47.22 128 VAL A N 1
ATOM 650 C CA . VAL A 1 82 ? -47.496 28.205 7.722 1 47.16 128 VAL A CA 1
ATOM 651 C C . VAL A 1 82 ? -46.119 28.799 7.981 1 47.94 128 VAL A C 1
ATOM 652 O O . VAL A 1 82 ? -45.429 28.386 8.904 1 47.66 128 VAL A O 1
ATOM 656 N N . THR A 1 83 ? -45.688 29.708 7.125 1 48.53 129 THR A N 1
ATOM 657 C CA . THR A 1 83 ? -44.358 30.295 7.245 1 49.8 129 THR A CA 1
ATOM 658 C C . THR A 1 83 ? -44.417 31.839 7.254 1 49.56 129 THR A C 1
ATOM 659 O O . THR A 1 83 ? -45.49 32.45 7.19 1 47.99 129 THR A O 1
ATOM 663 N N . GLU A 1 84 ? -43.241 32.458 7.425 1 49.96 130 GLU A N 1
ATOM 664 C CA . GLU A 1 84 ? -43.049 33.888 7.396 1 49.56 130 GLU A CA 1
ATOM 665 C C . GLU A 1 84 ? -43.417 34.405 6.009 1 49.49 130 GLU A C 1
ATOM 666 O O . GLU A 1 84 ? -43.149 33.739 5.026 1 48.87 130 GLU A O 1
ATOM 672 N N . TYR A 1 85 ? -44.014 35.595 5.933 1 50.21 131 TYR A N 1
ATOM 673 C CA . TYR A 1 85 ? -44.361 36.214 4.665 1 50.82 131 TYR A CA 1
ATOM 674 C C . TYR A 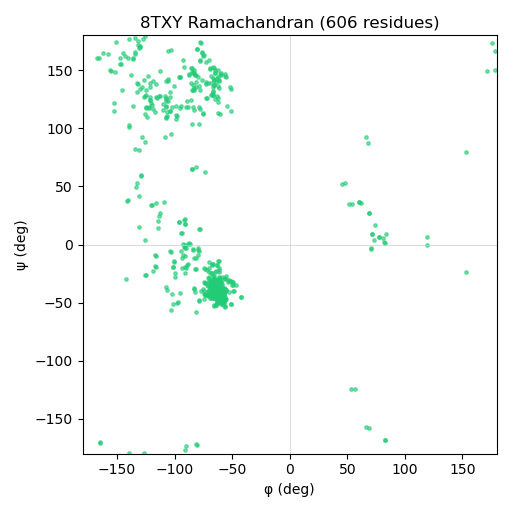1 85 ? -43.341 37.326 4.385 1 51.18 131 TYR A C 1
ATOM 675 O O . TYR A 1 85 ? -43.17 38.202 5.222 1 51.55 131 TYR A O 1
ATOM 684 N N . ALA A 1 86 ? -42.703 37.307 3.204 1 51.03 132 ALA A N 1
ATOM 685 C CA . ALA A 1 86 ? -41.72 38.312 2.796 1 51.94 132 ALA A CA 1
ATOM 686 C C . ALA A 1 86 ? -42.402 39.246 1.809 1 52.48 132 ALA A C 1
ATOM 687 O O . ALA A 1 86 ? -42.483 38.937 0.628 1 52.26 132 ALA A O 1
ATOM 689 N N . LYS A 1 87 ? -42.912 40.363 2.305 1 52.96 133 LYS A N 1
ATOM 690 C CA . LYS A 1 87 ? -43.701 41.351 1.568 1 53.69 133 LYS A CA 1
ATOM 691 C C . LYS A 1 87 ? -43.138 41.842 0.24 1 53.06 133 LYS A C 1
ATOM 692 O O . LYS A 1 87 ? -43.897 42.015 -0.722 1 53.23 133 LYS A O 1
ATOM 698 N N . ASN A 1 88 ? -41.818 42.072 0.172 1 51.88 134 ASN A N 1
ATOM 699 C CA . ASN A 1 88 ? -41.225 42.686 -1.01 1 51.16 134 ASN A CA 1
ATOM 700 C C . ASN A 1 88 ? -40.745 41.75 -2.099 1 50.68 134 ASN A C 1
ATOM 701 O O . ASN A 1 88 ? -40.026 42.186 -2.995 1 50.79 134 ASN A O 1
ATOM 706 N N . GLY A 1 89 ? -41.204 40.508 -2.077 1 50.25 135 GLY A N 1
ATOM 707 C CA . GLY A 1 89 ? -40.918 39.554 -3.142 1 50.08 135 GLY A CA 1
ATOM 708 C C . GLY A 1 89 ? -39.492 39.071 -3.284 1 49.98 135 GLY A C 1
ATOM 709 O O . GLY A 1 89 ? -38.713 39.148 -2.338 1 50.23 135 GLY A O 1
ATOM 710 N N . GLU A 1 90 ? -39.134 38.581 -4.48 1 49 136 GLU A N 1
ATOM 711 C CA . GLU A 1 90 ? -37.807 38.052 -4.734 1 49.38 136 GLU A CA 1
ATOM 712 C C . GLU A 1 90 ? -36.792 39.118 -5.095 1 49.66 136 GLU A C 1
ATOM 713 O O . GLU A 1 90 ? -37.094 40.086 -5.805 1 49.78 136 GLU A O 1
ATOM 719 N N . VAL A 1 91 ? -35.544 38.865 -4.702 1 49.53 137 VAL A N 1
ATOM 720 C CA . VAL A 1 91 ? -34.381 39.679 -5.06 1 49.83 137 VAL A CA 1
ATOM 721 C C . VAL A 1 91 ? -34.254 39.71 -6.595 1 51.67 137 VAL A C 1
ATOM 722 O O . VAL A 1 91 ? -33.973 40.761 -7.154 1 51.82 137 VAL A O 1
ATOM 726 N N . PHE A 1 92 ? -34.567 38.579 -7.277 1 53.29 138 PHE A N 1
ATOM 727 C CA . PHE A 1 92 ? -34.569 38.473 -8.743 1 55.33 138 PHE A CA 1
ATOM 728 C C . PHE A 1 92 ? -35.391 39.611 -9.382 1 54.93 138 PHE A C 1
ATOM 729 O O . PHE A 1 92 ? -34.892 40.307 -10.26 1 54.68 138 PHE A O 1
ATOM 737 N N . ASP A 1 93 ? -36.637 39.809 -8.912 1 55.05 139 ASP A N 1
ATOM 738 C CA . ASP A 1 93 ? -37.525 40.834 -9.451 1 55.65 139 ASP A CA 1
ATOM 739 C C . ASP A 1 93 ? -37.07 42.229 -9.076 1 55.58 139 ASP A C 1
ATOM 740 O O . ASP A 1 93 ? -37.2 43.14 -9.877 1 54.78 139 ASP A O 1
ATOM 745 N N . TYR A 1 94 ? -36.526 42.397 -7.873 1 56.27 140 TYR A N 1
ATOM 746 C CA . TYR A 1 94 ? -36.026 43.695 -7.427 1 57.1 140 TYR A CA 1
ATOM 747 C C . TYR A 1 94 ? -34.85 44.141 -8.326 1 56.3 140 TYR A C 1
ATOM 748 O O . TYR A 1 94 ? -34.775 45.304 -8.691 1 55.64 140 TYR A O 1
ATOM 757 N N . LEU A 1 95 ? -33.959 43.208 -8.699 1 56.61 141 LEU A N 1
ATOM 758 C CA . LEU A 1 95 ? -32.836 43.494 -9.594 1 57.44 141 LEU A CA 1
ATOM 759 C C . LEU A 1 95 ? -33.338 43.864 -10.998 1 59.09 141 LEU A C 1
ATOM 760 O O . LEU A 1 95 ? -32.781 44.751 -11.63 1 58.98 141 LEU A O 1
ATOM 765 N N . VAL A 1 96 ? -34.371 43.171 -11.496 1 60.16 142 VAL A N 1
ATOM 766 C CA . VAL A 1 96 ? -34.943 43.473 -12.81 1 61.24 142 VAL A CA 1
ATOM 767 C C . VAL A 1 96 ? -35.567 44.874 -12.778 1 62.98 142 VAL A C 1
ATOM 768 O O . VAL A 1 96 ? -35.345 45.67 -13.687 1 64.01 142 VAL A O 1
ATOM 772 N N . ALA A 1 97 ? -36.284 45.2 -11.693 1 63.25 143 ALA A N 1
ATOM 773 C CA . ALA A 1 97 ? -36.965 46.48 -11.519 1 63.87 143 ALA A CA 1
ATOM 774 C C . ALA A 1 97 ? -36.061 47.686 -11.225 1 64.79 143 ALA A C 1
ATOM 775 O O . ALA A 1 97 ? -36.405 48.809 -11.6 1 65.49 143 ALA A O 1
ATOM 777 N N . HIS A 1 98 ? -34.948 47.484 -10.509 1 64.49 144 HIS A N 1
ATOM 778 C CA . HIS A 1 98 ? -34.093 48.604 -10.12 1 64.64 144 HIS A CA 1
ATOM 779 C C . HIS A 1 98 ? -32.69 48.589 -10.689 1 64.03 144 HIS A C 1
ATOM 780 O O . HIS A 1 98 ? -31.975 49.575 -10.552 1 65.25 144 HIS A O 1
ATOM 787 N N . GLY A 1 99 ? -32.299 47.502 -11.322 1 62.48 145 GLY A N 1
ATOM 788 C CA . GLY A 1 99 ? -30.952 47.356 -11.849 1 61.51 145 GLY A CA 1
ATOM 789 C C . GLY A 1 99 ? -29.989 46.906 -10.762 1 59.68 145 GLY A C 1
ATOM 790 O O . GLY A 1 99 ? -30.404 46.525 -9.66 1 59.97 145 GLY A O 1
ATOM 791 N N . ARG A 1 100 ? -28.695 46.968 -11.058 1 57.42 146 ARG A N 1
ATOM 792 C CA . ARG A 1 100 ? -27.668 46.552 -10.114 1 55.99 146 ARG A CA 1
ATOM 793 C C . ARG A 1 100 ? -27.693 47.357 -8.822 1 54.76 146 ARG A C 1
ATOM 794 O O . ARG A 1 100 ? -28.029 48.547 -8.816 1 55.27 146 ARG A O 1
ATOM 802 N N . MET A 1 101 ? -27.354 46.699 -7.726 1 53.25 147 MET A N 1
ATOM 803 C CA . MET A 1 101 ? -27.237 47.381 -6.452 1 52.4 147 MET A CA 1
ATOM 804 C C . MET A 1 101 ? -25.841 48.003 -6.404 1 52.8 147 MET A C 1
ATOM 805 O O . MET A 1 101 ? -24.87 47.397 -6.876 1 52.81 147 MET A O 1
ATOM 810 N N . LYS A 1 102 ? -25.705 49.163 -5.748 1 52.74 148 LYS A N 1
ATOM 811 C CA . LYS A 1 102 ? -24.379 49.73 -5.479 1 53.52 148 LYS A CA 1
ATOM 812 C C . LYS A 1 102 ? -23.673 48.766 -4.498 1 53.46 148 LYS A C 1
ATOM 813 O O . LYS A 1 102 ? -24.365 48.053 -3.754 1 54.48 148 LYS A O 1
ATOM 819 N N . GLU A 1 103 ? -22.332 48.685 -4.512 1 52.27 149 GLU A N 1
ATOM 820 C CA . GLU A 1 103 ? -21.611 47.731 -3.662 1 52.28 149 GLU A CA 1
ATOM 821 C C . GLU A 1 103 ? -21.985 47.827 -2.194 1 52.26 149 GLU A C 1
ATOM 822 O O . GLU A 1 103 ? -22.04 46.808 -1.522 1 52.63 149 GLU A O 1
ATOM 828 N N . LYS A 1 104 ? -22.331 49.024 -1.728 1 51.68 150 LYS A N 1
ATOM 829 C CA . LYS A 1 104 ? -22.741 49.242 -0.345 1 52.15 150 LYS A CA 1
ATOM 830 C C . LYS A 1 104 ? -24.082 48.502 -0.052 1 50.96 150 LYS A C 1
ATOM 831 O O . LYS A 1 104 ? -24.255 47.896 1.011 1 50.18 150 LYS A O 1
ATOM 837 N N . GLU A 1 105 ? -25.032 48.585 -0.987 1 50.48 151 GLU A N 1
ATOM 838 C CA . GLU A 1 105 ? -26.336 47.929 -0.84 1 50.25 151 GLU A CA 1
ATOM 839 C C . GLU A 1 105 ? -26.197 46.411 -1.021 1 48.57 151 GLU A C 1
ATOM 840 O O . GLU A 1 105 ? -26.756 45.65 -0.242 1 49.07 151 GLU A O 1
ATOM 846 N N . ALA A 1 106 ? -25.423 45.975 -2.023 1 47.27 152 ALA A N 1
ATOM 847 C CA . ALA A 1 106 ? -25.19 44.548 -2.241 1 46.85 152 ALA A CA 1
ATOM 848 C C . ALA A 1 106 ? -24.471 43.935 -1.023 1 46.39 152 ALA A C 1
ATOM 849 O O . ALA A 1 106 ? -24.786 42.814 -0.639 1 45.43 152 ALA A O 1
ATOM 851 N N . ARG A 1 107 ? -23.566 44.694 -0.372 1 46.14 153 ARG A N 1
ATOM 852 C CA . ARG A 1 107 ? -22.868 44.248 0.846 1 46.38 153 ARG A CA 1
ATOM 853 C C . ARG A 1 107 ? -23.826 43.974 2.015 1 46.05 153 ARG A C 1
ATOM 854 O O . ARG A 1 107 ? -23.683 42.965 2.7 1 45.96 153 ARG A O 1
ATOM 862 N N . ALA A 1 108 ? -24.791 44.874 2.243 1 45.89 154 ALA A N 1
ATOM 863 C CA . ALA A 1 108 ? -25.786 44.727 3.299 1 45.67 154 ALA A CA 1
ATOM 864 C C . ALA A 1 108 ? -26.592 43.399 3.091 1 45.46 154 ALA A C 1
ATOM 865 O O . ALA A 1 108 ? -26.733 42.609 4.028 1 45.63 154 ALA A O 1
ATOM 867 N N . LYS A 1 109 ? -27.034 43.143 1.866 1 44.07 155 LYS A N 1
ATOM 868 C CA . LYS A 1 109 ? -27.786 41.93 1.523 1 43.7 155 LYS A CA 1
ATOM 869 C C . LYS A 1 109 ? -26.904 40.702 1.608 1 42.97 155 LYS A C 1
ATOM 870 O O . LYS A 1 109 ? -27.298 39.693 2.196 1 42.64 155 LYS A O 1
ATOM 876 N N . PHE A 1 110 ? -25.692 40.788 1.038 1 43.16 156 PHE A N 1
ATOM 877 C CA . PHE A 1 110 ? -24.77 39.676 0.955 1 44.19 156 PHE A CA 1
ATOM 878 C C . PHE A 1 110 ? -24.26 39.237 2.304 1 45.23 156 PHE A C 1
ATOM 879 O O . PHE A 1 110 ? -24.126 38.032 2.514 1 45.55 156 PHE A O 1
ATOM 887 N N . ARG A 1 111 ? -24.077 40.163 3.264 1 45.72 157 ARG A N 1
ATOM 888 C CA . ARG A 1 111 ? -23.671 39.763 4.628 1 46.44 157 ARG A CA 1
ATOM 889 C C . ARG A 1 111 ? -24.786 38.888 5.255 1 46.91 157 ARG A C 1
ATOM 890 O O . ARG A 1 111 ? -24.494 37.889 5.9 1 48.06 157 ARG A O 1
ATOM 898 N N . GLN A 1 112 ? -26.055 39.24 5.013 1 45.65 158 GLN A N 1
ATOM 899 C CA . GLN A 1 112 ? -27.198 38.467 5.509 1 45.03 158 GLN A CA 1
ATOM 900 C C . GLN A 1 112 ? -27.291 37.092 4.84 1 44.3 158 GLN A C 1
ATOM 901 O O . GLN A 1 112 ? -27.533 36.107 5.53 1 44.69 158 GLN A O 1
ATOM 907 N N . ILE A 1 113 ? -27.076 37.022 3.522 1 43.39 159 ILE A N 1
ATOM 908 C CA . ILE A 1 113 ? -27.107 35.777 2.75 1 43.72 159 ILE A CA 1
ATOM 909 C C . ILE A 1 113 ? -26.012 34.819 3.207 1 44.78 159 ILE A C 1
ATOM 910 O O . ILE A 1 113 ? -26.289 33.65 3.51 1 44.73 159 ILE A O 1
ATOM 915 N N . VAL A 1 114 ? -24.775 35.323 3.309 1 45.39 160 VAL A N 1
ATOM 916 C CA . VAL A 1 114 ? -23.63 34.538 3.773 1 46.78 160 VAL A CA 1
ATOM 917 C C . VAL A 1 114 ? -23.832 34.051 5.221 1 47.29 160 VAL A C 1
ATOM 918 O O . VAL A 1 114 ? -23.611 32.879 5.492 1 47.75 160 VAL A O 1
ATOM 922 N N . SER A 1 115 ? -24.324 34.919 6.122 1 47.45 161 SER A N 1
ATOM 923 C CA . SER A 1 115 ? -24.649 34.519 7.505 1 48.06 161 SER A CA 1
ATOM 924 C C . SER A 1 115 ? -25.665 33.348 7.495 1 48.22 161 SER A C 1
ATOM 925 O O . SER A 1 115 ? -25.392 32.301 8.068 1 49.19 161 SER A O 1
ATOM 928 N N . ALA A 1 116 ? -26.767 33.492 6.733 1 47.43 162 ALA A N 1
ATOM 929 C CA . ALA A 1 116 ? -27.803 32.464 6.632 1 47.27 162 ALA A CA 1
ATOM 930 C C . ALA A 1 116 ? -27.266 31.125 6.093 1 48.23 162 ALA A C 1
ATOM 931 O O . ALA A 1 116 ? -27.534 30.079 6.686 1 48.01 162 ALA A O 1
ATOM 933 N N . VAL A 1 117 ? -26.524 31.146 4.967 1 49.07 163 VAL A N 1
ATOM 934 C CA . VAL A 1 117 ? -26.004 29.917 4.37 1 50.15 163 VAL A CA 1
ATOM 935 C C . VAL A 1 117 ? -24.932 29.283 5.247 1 51.69 163 VAL A C 1
ATOM 936 O O . VAL A 1 117 ? -24.898 28.066 5.377 1 52.1 163 VAL A O 1
ATOM 940 N N . GLN A 1 118 ? -24.109 30.102 5.919 1 52.48 164 GLN A N 1
ATOM 941 C CA . GLN A 1 118 ? -23.076 29.57 6.813 1 53.34 164 GLN A CA 1
ATOM 942 C C . GLN A 1 118 ? -23.752 28.867 7.999 1 54.71 164 GLN A C 1
ATOM 943 O O . GLN A 1 118 ? -23.295 27.793 8.397 1 55.35 164 GLN A O 1
ATOM 949 N N . TYR A 1 119 ? -24.855 29.452 8.533 1 54.82 165 TYR A N 1
ATOM 950 C CA . TYR A 1 119 ? -25.643 28.893 9.637 1 55.06 165 TYR A CA 1
ATOM 951 C C . TYR A 1 119 ? -26.237 27.538 9.247 1 56.02 165 TYR A C 1
ATOM 952 O O . TYR A 1 119 ? -26.225 26.623 10.063 1 56.38 165 TYR A O 1
ATOM 961 N N . CYS A 1 120 ? -26.671 27.372 7.98 1 56.3 166 CYS A N 1
ATOM 962 C CA . CYS A 1 120 ? -27.161 26.089 7.482 1 57.17 166 CYS A CA 1
ATOM 963 C C . CYS A 1 120 ? -26.019 25.078 7.496 1 59.55 166 CYS A C 1
ATOM 964 O O . CYS A 1 120 ? -26.208 23.937 7.905 1 59.97 166 CYS A O 1
ATOM 967 N N . HIS A 1 121 ? -24.838 25.495 7.023 1 60.6 167 HIS A N 1
ATOM 968 C CA . HIS A 1 121 ? -23.668 24.634 6.969 1 62.25 167 HIS A CA 1
ATOM 969 C C . HIS A 1 121 ? -23.221 24.179 8.358 1 64.27 167 HIS A C 1
ATOM 970 O O . HIS A 1 121 ? -22.771 23.039 8.486 1 64.85 167 HIS A O 1
ATOM 977 N N . GLN A 1 122 ? -23.433 25.013 9.409 1 65.24 168 GLN A N 1
ATOM 978 C CA . GLN A 1 122 ? -23.143 24.653 10.8 1 66.82 168 GLN A CA 1
ATOM 979 C C . GLN A 1 122 ? -23.948 23.407 11.186 1 67.88 168 GLN A C 1
ATOM 980 O O . GLN A 1 122 ? -23.442 22.569 11.924 1 68.98 168 GLN A O 1
ATOM 986 N N . LYS A 1 123 ? -25.213 23.316 10.724 1 67.27 169 LYS A N 1
ATOM 987 C CA . LYS A 1 123 ? -26.112 22.202 11.009 1 67.45 169 LYS A CA 1
ATOM 988 C C . LYS A 1 123 ? -26.129 21.145 9.91 1 67.98 169 LYS A C 1
ATOM 989 O O . LYS A 1 123 ? -27.082 20.374 9.835 1 68.58 169 LYS A O 1
ATOM 995 N N . PHE A 1 124 ? -25.097 21.124 9.049 1 67.82 170 PHE A N 1
ATOM 996 C CA . PHE A 1 124 ? -24.87 20.161 7.966 1 68.67 170 PHE A CA 1
ATOM 997 C C . PHE A 1 124 ? -26 20.146 6.913 1 68.08 170 PHE A C 1
ATOM 998 O O . PHE A 1 124 ? -26.32 19.098 6.333 1 68.04 170 PHE A O 1
ATOM 1006 N N . ILE A 1 125 ? -26.561 21.341 6.624 1 66.83 171 ILE A N 1
ATOM 1007 C CA . ILE A 1 125 ? -27.604 21.496 5.62 1 66.35 171 ILE A CA 1
ATOM 1008 C C . ILE A 1 125 ? -27.051 22.194 4.363 1 66.38 171 ILE A C 1
ATOM 1009 O O . ILE A 1 125 ? -26.586 23.328 4.445 1 65.96 171 ILE A O 1
ATOM 1014 N N . VAL A 1 126 ? -27.084 21.516 3.211 1 66.86 172 VAL A N 1
ATOM 1015 C CA . VAL A 1 126 ? -26.63 22.102 1.953 1 68.14 172 VAL A CA 1
ATOM 1016 C C . VAL A 1 126 ? -27.858 22.434 1.091 1 68.58 172 VAL A C 1
ATOM 1017 O O . VAL A 1 126 ? -28.708 21.569 0.856 1 68.89 172 VAL A O 1
ATOM 1021 N N . HIS A 1 127 ? -27.987 23.704 0.683 1 68.03 173 HIS A N 1
ATOM 1022 C CA . HIS A 1 127 ? -29.132 24.154 -0.09 1 67.96 173 HIS A CA 1
ATOM 1023 C C . HIS A 1 127 ? -29.193 23.514 -1.473 1 68.51 173 HIS A C 1
ATOM 1024 O O . HIS A 1 127 ? -30.237 22.964 -1.826 1 68.93 173 HIS A O 1
ATOM 1031 N N . ARG A 1 128 ? -28.092 23.591 -2.254 1 68.34 174 ARG A N 1
ATOM 1032 C CA . ARG A 1 128 ? -27.965 23.013 -3.599 1 68.6 174 ARG A CA 1
ATOM 1033 C C . ARG A 1 128 ? -28.782 23.705 -4.689 1 67.96 174 ARG A C 1
ATOM 1034 O O . ARG A 1 128 ? -28.703 23.288 -5.843 1 68.59 174 ARG A O 1
ATOM 1042 N N . ASP A 1 129 ? -29.586 24.718 -4.345 1 66.46 175 ASP A N 1
ATOM 1043 C CA . ASP A 1 129 ? -30.385 25.425 -5.346 1 65.15 175 ASP A CA 1
ATOM 1044 C C . ASP A 1 129 ? -30.431 26.921 -5.045 1 63.61 175 ASP A C 1
ATOM 1045 O O . ASP A 1 129 ? -31.464 27.554 -5.22 1 63.65 175 ASP A O 1
ATOM 1050 N N . LEU A 1 130 ? -29.319 27.481 -4.575 1 61.93 176 LEU A N 1
ATOM 1051 C CA . LEU A 1 130 ? -29.242 28.896 -4.247 1 61.03 176 LEU A CA 1
ATOM 1052 C C . LEU A 1 130 ? -29.375 29.726 -5.51 1 59.92 176 LEU A C 1
ATOM 1053 O O . LEU A 1 130 ? -28.739 29.423 -6.518 1 60.14 176 LEU A O 1
ATOM 1058 N N . LYS A 1 131 ? -30.241 30.745 -5.469 1 58.36 177 LYS A N 1
ATOM 1059 C CA . LYS A 1 131 ? -30.477 31.646 -6.598 1 56.94 177 LYS A CA 1
ATOM 1060 C C . LYS A 1 131 ? -31.272 32.867 -6.174 1 55.96 177 LYS A C 1
ATOM 1061 O O . LYS A 1 131 ? -31.909 32.838 -5.127 1 56.18 177 LYS A O 1
ATOM 1067 N N . ALA A 1 132 ? -31.214 33.95 -6.972 1 55.21 178 ALA A N 1
ATOM 1068 C CA . ALA A 1 132 ? -31.917 35.205 -6.707 1 55.23 178 ALA A CA 1
ATOM 1069 C C . ALA A 1 132 ? -33.442 35.006 -6.529 1 54.92 178 ALA A C 1
ATOM 1070 O O . ALA A 1 132 ? -34.072 35.731 -5.778 1 55.29 178 ALA A O 1
ATOM 1072 N N . GLU A 1 133 ? -34 33.997 -7.183 1 54.93 179 GLU A N 1
ATOM 1073 C CA . GLU A 1 133 ? -35.408 33.602 -7.113 1 55.43 179 GLU A CA 1
ATOM 1074 C C . GLU A 1 133 ? -35.773 33.087 -5.7 1 55.32 179 GLU A C 1
ATOM 1075 O O . GLU A 1 133 ? -36.915 33.241 -5.252 1 55.9 179 GLU A O 1
ATOM 1081 N N . ASN A 1 134 ? -34.801 32.468 -4.996 1 54.08 180 ASN A N 1
ATOM 1082 C CA . ASN A 1 134 ? -34.972 31.94 -3.637 1 53.25 180 ASN A CA 1
ATOM 1083 C C . ASN A 1 134 ? -34.622 32.919 -2.515 1 51.63 180 ASN A C 1
ATOM 1084 O O . ASN A 1 134 ? -34.729 32.569 -1.343 1 51.89 180 ASN A O 1
ATOM 1089 N N . LEU A 1 135 ? -34.196 34.13 -2.867 1 49.64 181 LEU A N 1
ATOM 1090 C CA . LEU A 1 135 ? -33.851 35.131 -1.884 1 48.14 181 LEU A CA 1
ATOM 1091 C C . LEU A 1 135 ? -34.999 36.086 -1.88 1 47.71 181 LEU A C 1
ATOM 1092 O O . LEU A 1 135 ? -35.262 36.721 -2.901 1 47.89 181 LEU A O 1
ATOM 1097 N N . LEU A 1 136 ? -35.714 36.16 -0.761 1 46.88 182 LEU A N 1
ATOM 1098 C CA . LEU A 1 136 ? -36.846 37.058 -0.65 1 47.29 182 LEU A CA 1
ATOM 1099 C C . LEU A 1 136 ? -36.488 38.317 0.173 1 47.41 182 LEU A C 1
ATOM 1100 O O . LEU A 1 136 ? -35.433 38.374 0.803 1 46.74 182 LEU A O 1
ATOM 1105 N N . LEU A 1 137 ? -37.358 39.337 0.131 1 47.59 183 LEU A N 1
ATOM 1106 C CA . LEU A 1 137 ? -37.144 40.573 0.86 1 48.24 183 LEU A CA 1
ATOM 1107 C C . LEU A 1 137 ? -38.345 40.887 1.734 1 48.4 183 LEU A C 1
ATOM 1108 O O . LEU A 1 137 ? -39.472 40.881 1.242 1 48.09 183 LEU A O 1
ATOM 1113 N N . ASP A 1 138 ? -38.119 41.142 3.035 1 48.16 184 ASP A N 1
ATOM 1114 C CA . ASP A 1 138 ? -39.234 41.485 3.917 1 49.09 184 ASP A CA 1
ATOM 1115 C C . ASP A 1 138 ? -39.61 42.994 3.77 1 50.38 184 ASP A C 1
ATOM 1116 O O . ASP A 1 138 ? -39.048 43.688 2.9 1 50.05 184 ASP A O 1
ATOM 1121 N N . ALA A 1 139 ? -40.502 43.514 4.629 1 51.09 185 ALA A N 1
ATOM 1122 C CA . ALA A 1 139 ? -40.93 44.92 4.596 1 52.38 185 ALA A CA 1
ATOM 1123 C C . ALA A 1 139 ? -39.786 45.917 4.827 1 53.6 185 ALA A C 1
ATOM 1124 O O . ALA A 1 139 ? -39.834 47.048 4.336 1 54.19 185 ALA A O 1
ATOM 1126 N N . ASP A 1 140 ? -38.752 45.504 5.566 1 53.85 186 ASP A N 1
ATOM 1127 C CA . ASP A 1 140 ? -37.584 46.355 5.804 1 53.91 186 ASP A CA 1
ATOM 1128 C C . ASP A 1 140 ? -36.442 46.097 4.81 1 52.55 186 ASP A C 1
ATOM 1129 O O . ASP A 1 140 ? -35.331 46.575 5.026 1 51.83 186 ASP A O 1
ATOM 1134 N N . MET A 1 141 ? -36.699 45.317 3.754 1 51.84 187 MET A N 1
ATOM 1135 C CA . MET A 1 141 ? -35.724 44.964 2.728 1 51.84 187 MET A CA 1
ATOM 1136 C C . MET A 1 141 ? -34.619 44.04 3.233 1 50.72 187 MET A C 1
ATOM 1137 O O . MET A 1 141 ? -33.519 44.037 2.691 1 50.72 187 MET A O 1
ATOM 1142 N N . ASN A 1 142 ? -34.919 43.236 4.257 1 49.34 188 ASN A N 1
ATOM 1143 C CA . ASN A 1 142 ? -33.974 42.267 4.767 1 47.96 188 ASN A CA 1
ATOM 1144 C C . ASN A 1 142 ? -34.129 40.979 3.985 1 46.88 188 ASN A C 1
ATOM 1145 O O . ASN A 1 142 ? -35.225 40.63 3.554 1 46.15 188 ASN A O 1
ATOM 1150 N N . ILE A 1 143 ? -33.022 40.274 3.795 1 46.38 189 ILE A N 1
ATOM 1151 C CA . ILE A 1 143 ? -33.014 38.997 3.102 1 46.51 189 ILE A CA 1
ATOM 1152 C C . ILE A 1 143 ? -33.787 37.946 3.904 1 46.06 189 ILE A C 1
ATOM 1153 O O . ILE A 1 143 ? -33.72 37.937 5.126 1 46.18 189 ILE A O 1
ATOM 1158 N N . LYS A 1 144 ? -34.526 37.079 3.207 1 45.27 190 LYS A N 1
ATOM 1159 C CA . LYS A 1 144 ? -35.228 35.959 3.792 1 46.02 190 LYS A CA 1
ATOM 1160 C C . LYS A 1 144 ? -35.04 34.824 2.826 1 47.18 190 LYS A C 1
ATOM 1161 O O . LYS A 1 144 ? -35.701 34.817 1.8 1 48.43 190 LYS A O 1
ATOM 1167 N N . ILE A 1 145 ? -34.123 33.904 3.101 1 47.57 191 ILE A N 1
ATOM 1168 C CA . ILE A 1 145 ? -33.908 32.765 2.222 1 50.09 191 ILE A CA 1
ATOM 1169 C C . ILE A 1 145 ? -35.078 31.77 2.301 1 53.92 191 ILE A C 1
ATOM 1170 O O . ILE A 1 145 ? -35.615 31.523 3.387 1 53.53 191 ILE A O 1
ATOM 1175 N N . ALA A 1 146 ? -35.481 31.236 1.142 1 57.27 192 ALA A N 1
ATOM 1176 C CA . ALA A 1 146 ? -36.586 30.292 1.005 1 61.01 192 ALA A CA 1
ATOM 1177 C C . ALA A 1 146 ? -36.21 29.016 0.167 1 65.03 192 ALA A C 1
ATOM 1178 O O . ALA A 1 146 ? -35.113 28.942 -0.374 1 65.29 192 ALA A O 1
ATOM 1180 N N . ASP A 1 147 ? -37.104 27.987 0.133 1 68.81 193 ASP A N 1
ATOM 1181 C CA . ASP A 1 147 ? -37.008 26.737 -0.641 1 72.23 193 ASP A CA 1
ATOM 1182 C C . ASP A 1 147 ? -35.869 25.796 -0.215 1 74.65 193 ASP A C 1
ATOM 1183 O O . ASP A 1 147 ? -34.771 25.844 -0.762 1 74.47 193 ASP A O 1
ATOM 1188 N N . PHE A 1 148 ? -36.178 24.867 0.679 1 76.78 194 PHE A N 1
ATOM 1189 C CA . PHE A 1 148 ? -35.219 23.838 1.086 1 79.22 194 PHE A CA 1
ATOM 1190 C C . PHE A 1 148 ? -35.728 22.429 0.686 1 81.05 194 PHE A C 1
ATOM 1191 O O . PHE A 1 148 ? -35.518 21.453 1.421 1 81.03 194 PHE A O 1
ATOM 1199 N N . GLY A 1 149 ? -36.396 22.355 -0.473 1 82.24 195 GLY A N 1
ATOM 1200 C CA . GLY A 1 149 ? -36.956 21.118 -1.005 1 83.98 195 GLY A CA 1
ATOM 1201 C C . GLY A 1 149 ? -38.165 21.293 -1.91 1 85.49 195 GLY A C 1
ATOM 1202 O O . GLY A 1 149 ? -38.445 20.403 -2.707 1 86 195 GLY A O 1
ATOM 1203 N N . PHE A 1 150 ? -38.912 22.405 -1.8 1 86.07 196 PHE A N 1
ATOM 1204 C CA . PHE A 1 150 ? -40.119 22.612 -2.61 1 87.29 196 PHE A CA 1
ATOM 1205 C C . PHE A 1 150 ? -40.397 24.11 -2.819 1 87.92 196 PHE A C 1
ATOM 1206 O O . PHE A 1 150 ? -40.667 24.557 -3.936 1 87.97 196 PHE A O 1
ATOM 1214 N N . THR A 1 162 ? -39.253 24.931 -11.999 1 81.11 208 THR A N 1
ATOM 1215 C CA . THR A 1 162 ? -38.323 24.395 -11.001 1 81.25 208 THR A CA 1
ATOM 1216 C C . THR A 1 162 ? -36.861 24.788 -11.315 1 81.41 208 THR A C 1
ATOM 1217 O O . THR A 1 162 ? -36.05 24.947 -10.398 1 81.84 208 THR A O 1
ATOM 1221 N N . PHE A 1 163 ? -36.53 24.961 -12.604 1 80.83 209 PHE A N 1
ATOM 1222 C CA . PHE A 1 163 ? -35.183 25.363 -13.026 1 80.76 209 PHE A CA 1
ATOM 1223 C C . PHE A 1 163 ? -35.249 26.536 -14.007 1 80.91 209 PHE A C 1
ATOM 1224 O O . PHE A 1 163 ? -34.519 26.541 -14.998 1 81.54 209 PHE A O 1
ATOM 1232 N N . CYS A 1 164 ? -36.126 27.523 -13.748 1 80.26 210 CYS A N 1
ATOM 1233 C CA . CYS A 1 164 ? -36.266 28.664 -14.654 1 80.2 210 CYS A CA 1
ATOM 1234 C C . CYS A 1 164 ? -35.015 29.567 -14.724 1 78.2 210 CYS A C 1
ATOM 1235 O O . CYS A 1 164 ? -34.668 30.08 -15.779 1 78.63 210 CYS A O 1
ATOM 1238 N N . GLY A 1 165 ? -34.325 29.708 -13.619 1 75.96 211 GLY A N 1
ATOM 1239 C CA . GLY A 1 165 ? -33.071 30.451 -13.561 1 73.62 211 GLY A CA 1
ATOM 1240 C C . GLY A 1 165 ? -31.984 29.66 -12.852 1 70.83 211 GLY A C 1
ATOM 1241 O O . GLY A 1 165 ? -30.985 30.231 -12.449 1 70.98 211 GLY A O 1
ATOM 1242 N N . SER A 1 166 ? -32.171 28.338 -12.665 1 68.02 212 SER A N 1
ATOM 1243 C CA . SER A 1 166 ? -31.254 27.44 -11.976 1 65.69 212 SER A CA 1
ATOM 1244 C C . SER A 1 166 ? -29.959 27.123 -12.704 1 63.38 212 SER A C 1
ATOM 1245 O O . SER A 1 166 ? -28.932 27.08 -12.035 1 62.79 212 SER A O 1
ATOM 1248 N N . PRO A 1 167 ? -29.944 26.82 -14.024 1 61.95 213 PRO A N 1
ATOM 1249 C CA . PRO A 1 167 ? -28.663 26.455 -14.667 1 60.38 213 PRO A CA 1
ATOM 1250 C C . PRO A 1 167 ? -27.529 27.497 -14.532 1 58.29 213 PRO A C 1
ATOM 1251 O O . PRO A 1 167 ? -26.425 27.057 -14.235 1 57.81 213 PRO A O 1
ATOM 1255 N N . PRO A 1 168 ? -27.735 28.837 -14.595 1 56.9 214 PRO A N 1
ATOM 1256 C CA . PRO A 1 168 ? -26.589 29.758 -14.415 1 56.33 214 PRO A CA 1
ATOM 1257 C C . PRO A 1 168 ? -25.915 29.706 -13.033 1 55.67 214 PRO A C 1
ATOM 1258 O O . PRO A 1 168 ? -24.805 30.196 -12.885 1 56.25 214 PRO A O 1
ATOM 1262 N N . TYR A 1 169 ? -26.583 29.148 -12.023 1 54.81 215 TYR A N 1
ATOM 1263 C CA . TYR A 1 169 ? -26.032 29.023 -10.669 1 54.76 215 TYR A CA 1
ATOM 1264 C C . TYR A 1 169 ? -25.31 27.692 -10.411 1 54.43 215 TYR A C 1
ATOM 1265 O O . TYR A 1 169 ? -24.677 27.536 -9.365 1 54.44 215 TYR A O 1
ATOM 1274 N N . ALA A 1 170 ? -25.405 26.732 -11.341 1 54 216 ALA A N 1
ATOM 1275 C CA . ALA A 1 170 ? -24.808 25.414 -11.173 1 54.15 216 ALA A CA 1
ATOM 1276 C C . ALA A 1 170 ? -23.29 25.408 -11.164 1 54.32 216 ALA A C 1
ATOM 1277 O O . ALA A 1 170 ? -22.647 25.994 -12.043 1 54.35 216 ALA A O 1
ATOM 1279 N N . ALA A 1 171 ? -22.715 24.76 -10.153 1 54.04 217 ALA A N 1
ATOM 1280 C CA . ALA A 1 171 ? -21.273 24.626 -10.011 1 54.73 217 ALA A CA 1
ATOM 1281 C C . ALA A 1 171 ? -20.742 23.674 -11.125 1 56.8 217 ALA A C 1
ATOM 1282 O O . ALA A 1 171 ? -21.488 22.801 -11.588 1 57.06 217 ALA A O 1
ATOM 1284 N N . PRO A 1 172 ? -19.473 23.826 -11.573 1 57.43 218 PRO A N 1
ATOM 1285 C CA . PRO A 1 172 ? -18.975 22.965 -12.665 1 57.94 218 PRO A CA 1
ATOM 1286 C C . PRO A 1 172 ? -19.196 21.454 -12.492 1 58.5 218 PRO A C 1
ATOM 1287 O O . PRO A 1 172 ? -19.431 20.789 -13.497 1 58.57 218 PRO A O 1
ATOM 1291 N N . GLU A 1 173 ? -19.185 20.927 -11.238 1 58.62 219 GLU A N 1
ATOM 1292 C CA . GLU A 1 173 ? -19.399 19.496 -10.905 1 58.76 219 GLU A CA 1
ATOM 1293 C C . GLU A 1 173 ? -20.648 18.927 -11.562 1 59.42 219 GLU A C 1
ATOM 1294 O O . GLU A 1 173 ? -20.68 17.74 -11.875 1 59.72 219 GLU A O 1
ATOM 1300 N N . LEU A 1 174 ? -21.704 19.742 -11.706 1 59.26 220 LEU A N 1
ATOM 1301 C CA . LEU A 1 174 ? -22.95 19.26 -12.306 1 59.8 220 LEU A CA 1
ATOM 1302 C C . LEU A 1 174 ? -22.712 18.807 -13.756 1 60.52 220 LEU A C 1
ATOM 1303 O O . LEU A 1 174 ? -23.211 17.763 -14.177 1 60.8 220 LEU A O 1
ATOM 1308 N N . PHE A 1 175 ? -21.93 19.587 -14.498 1 60.25 221 PHE A N 1
ATOM 1309 C CA . PHE A 1 175 ? -21.661 19.29 -15.896 1 61.69 221 PHE A CA 1
ATOM 1310 C C . PHE A 1 175 ? -20.52 18.294 -16.137 1 62.85 221 PHE A C 1
ATOM 1311 O O . PHE A 1 175 ? -20.255 17.936 -17.288 1 62.68 221 PHE A O 1
ATOM 1319 N N . GLN A 1 176 ? -19.834 17.88 -15.066 1 63.64 222 GLN A N 1
ATOM 1320 C CA . GLN A 1 176 ? -18.722 16.934 -15.1 1 65.34 222 GLN A CA 1
ATOM 1321 C C . GLN A 1 176 ? -19.101 15.521 -14.633 1 66.82 222 GLN A C 1
ATOM 1322 O O . GLN A 1 176 ? -18.266 14.623 -14.691 1 67.66 222 GLN A O 1
ATOM 1328 N N . GLY A 1 177 ? -20.319 15.332 -14.144 1 67.14 223 GLY A N 1
ATOM 1329 C CA . GLY A 1 177 ? -20.746 14.039 -13.628 1 68.05 223 GLY A CA 1
ATOM 1330 C C . GLY A 1 177 ? -20.204 13.739 -12.241 1 68.55 223 GLY A C 1
ATOM 1331 O O . GLY A 1 177 ? -20.393 12.631 -11.731 1 68.66 223 GLY A O 1
ATOM 1332 N N . LYS A 1 178 ? -19.523 14.719 -11.609 1 68.37 224 LYS A N 1
ATOM 1333 C CA . LYS A 1 178 ? -18.978 14.533 -10.267 1 68.81 224 LYS A CA 1
ATOM 1334 C C . LYS A 1 178 ? -20.083 14.638 -9.196 1 69.07 224 LYS A C 1
ATOM 1335 O O . LYS A 1 178 ? -21.235 14.928 -9.536 1 69.14 224 LYS A O 1
ATOM 1341 N N . LYS A 1 179 ? -19.759 14.359 -7.916 1 69.01 225 LYS A N 1
ATOM 1342 C CA . LYS A 1 179 ? -20.759 14.459 -6.853 1 69.68 225 LYS A CA 1
ATOM 1343 C C . LYS A 1 179 ? -21.212 15.915 -6.69 1 69.1 225 LYS A C 1
ATOM 1344 O O . LYS A 1 179 ? -20.445 16.846 -6.936 1 68.51 225 LYS A O 1
ATOM 1350 N N . TYR A 1 180 ? -22.474 16.102 -6.32 1 69 226 TYR A N 1
ATOM 1351 C CA . TYR A 1 180 ? -23.064 17.425 -6.153 1 69.29 226 TYR A CA 1
ATOM 1352 C C . TYR A 1 180 ? -23.728 17.443 -4.773 1 70.05 226 TYR A C 1
ATOM 1353 O O . TYR A 1 180 ? -24.94 17.614 -4.672 1 70.32 226 TYR A O 1
ATOM 1362 N N . ASP A 1 181 ? -22.941 17.215 -3.703 1 70.46 227 ASP A N 1
ATOM 1363 C CA . ASP A 1 181 ? -23.507 17.103 -2.357 1 71.58 227 ASP A CA 1
ATOM 1364 C C . ASP A 1 181 ? -22.932 18.02 -1.291 1 71.06 227 ASP A C 1
ATOM 1365 O O . ASP A 1 181 ? -23.596 18.237 -0.281 1 71.42 227 ASP A O 1
ATOM 1370 N N . GLY A 1 182 ? -21.686 18.452 -1.446 1 69.81 228 GLY A N 1
ATOM 1371 C CA . GLY A 1 182 ? -21.025 19.239 -0.413 1 69.01 228 GLY A CA 1
ATOM 1372 C C . GLY A 1 182 ? -21.415 20.698 -0.271 1 67.68 228 GLY A C 1
ATOM 1373 O O . GLY A 1 182 ? -22.001 21.299 -1.171 1 67.62 228 GLY A O 1
ATOM 1374 N N . PRO A 1 183 ? -21.03 21.303 0.863 1 66.14 229 PRO A N 1
ATOM 1375 C CA . PRO A 1 183 ? -21.274 22.744 1.051 1 65.16 229 PRO A CA 1
ATOM 1376 C C . PRO A 1 183 ? -20.557 23.616 0.015 1 63.99 229 PRO A C 1
ATOM 1377 O O . PRO A 1 183 ? -20.953 24.762 -0.194 1 63.91 229 PRO A O 1
ATOM 1381 N N . GLU A 1 184 ? -19.51 23.08 -0.642 1 62.65 230 GLU A N 1
ATOM 1382 C CA . GLU A 1 184 ? -18.749 23.792 -1.659 1 62.17 230 GLU A CA 1
ATOM 1383 C C . GLU A 1 184 ? -19.595 24.145 -2.898 1 60.87 230 GLU A C 1
ATOM 1384 O O . GLU A 1 184 ? -19.287 25.12 -3.592 1 61.01 230 GLU A O 1
ATOM 1390 N N . VAL A 1 185 ? -20.699 23.405 -3.125 1 59.01 231 VAL A N 1
ATOM 1391 C CA . VAL A 1 185 ? -21.664 23.658 -4.178 1 58.35 231 VAL A CA 1
ATOM 1392 C C . VAL A 1 185 ? -22.34 25.03 -3.914 1 56.86 231 VAL A C 1
ATOM 1393 O O . VAL A 1 185 ? -22.519 25.825 -4.847 1 56.61 231 VAL A O 1
ATOM 1397 N N . ASP A 1 186 ? -22.699 25.292 -2.633 1 55.19 232 ASP A N 1
ATOM 1398 C CA . ASP A 1 186 ? -23.321 26.539 -2.191 1 53.75 232 ASP A CA 1
ATOM 1399 C C . ASP A 1 186 ? -22.342 27.695 -2.27 1 52.69 232 ASP A C 1
ATOM 1400 O O . ASP A 1 186 ? -22.746 28.813 -2.576 1 51.87 232 ASP A O 1
ATOM 1405 N N . VAL A 1 187 ? -21.053 27.434 -1.978 1 52.11 233 VAL A N 1
ATOM 1406 C CA . VAL A 1 187 ? -20 28.441 -2.059 1 51.45 233 VAL A CA 1
ATOM 1407 C C . VAL A 1 187 ? -19.894 28.95 -3.515 1 50.99 233 VAL A C 1
ATOM 1408 O O . VAL A 1 187 ? -19.832 30.162 -3.723 1 51.76 233 VAL A O 1
ATOM 1412 N N . TRP A 1 188 ? -19.992 28.052 -4.519 1 49.44 234 TRP A N 1
ATOM 1413 C CA . TRP A 1 188 ? -19.978 28.458 -5.923 1 48.87 234 TRP A CA 1
ATOM 1414 C C . TRP A 1 188 ? -21.199 29.324 -6.266 1 48.91 234 TRP A C 1
ATOM 1415 O O . TRP A 1 188 ? -21.042 30.4 -6.83 1 48.85 234 TRP A O 1
ATOM 1426 N N . SER A 1 189 ? -22.415 28.85 -5.951 1 48.64 235 SER A N 1
ATOM 1427 C CA . SER A 1 189 ? -23.645 29.58 -6.24 1 49.02 235 SER A CA 1
ATOM 1428 C C . SER A 1 189 ? -23.679 30.951 -5.553 1 47.77 235 SER A C 1
ATOM 1429 O O . SER A 1 189 ? -24.212 31.903 -6.125 1 48.17 235 SER A O 1
ATOM 1432 N N . LEU A 1 190 ? -23.06 31.069 -4.372 1 46.6 236 LEU A N 1
ATOM 1433 C CA . LEU A 1 190 ? -22.948 32.345 -3.653 1 46.5 236 LEU A CA 1
ATOM 1434 C C . LEU A 1 190 ? -22.093 33.356 -4.441 1 44.78 236 LEU A C 1
ATOM 1435 O O . LEU A 1 190 ? -22.37 34.55 -4.402 1 44.13 236 LEU A O 1
ATOM 1440 N N . GLY A 1 191 ? -21.097 32.876 -5.183 1 44.69 237 GLY A N 1
ATOM 1441 C CA . GLY A 1 191 ? -20.297 33.736 -6.044 1 45.34 237 GLY A CA 1
ATOM 1442 C C . GLY A 1 191 ? -21.13 34.266 -7.202 1 45.98 237 GLY A C 1
ATOM 1443 O O . GLY A 1 191 ? -21.037 35.436 -7.566 1 45.84 237 GLY A O 1
ATOM 1444 N N . VAL A 1 192 ? -21.998 33.414 -7.762 1 46.02 238 VAL A N 1
ATOM 1445 C CA . VAL A 1 192 ? -22.906 33.821 -8.83 1 45.92 238 VAL A CA 1
ATOM 1446 C C . VAL A 1 192 ? -23.904 34.836 -8.286 1 45.12 238 VAL A C 1
ATOM 1447 O O . VAL A 1 192 ? -24.131 35.862 -8.935 1 46.21 238 VAL A O 1
ATOM 1451 N N . ILE A 1 193 ? -24.469 34.583 -7.09 1 43.7 239 ILE A N 1
ATOM 1452 C CA . ILE A 1 193 ? -25.382 35.524 -6.417 1 43.71 239 ILE A CA 1
ATOM 1453 C C . ILE A 1 193 ? -24.69 36.882 -6.188 1 43.64 239 ILE A C 1
ATOM 1454 O O . ILE A 1 193 ? -25.265 37.909 -6.522 1 44.12 239 ILE A O 1
ATOM 1459 N N . LEU A 1 194 ? -23.455 36.898 -5.646 1 43.64 240 LEU A N 1
ATOM 1460 C CA . LEU A 1 194 ? -22.723 38.171 -5.442 1 44.2 240 LEU A CA 1
ATOM 1461 C C . LEU A 1 194 ? -22.583 38.952 -6.751 1 45.43 240 LEU A C 1
ATOM 1462 O O . LEU A 1 194 ? -22.872 40.15 -6.802 1 45.71 240 LEU A O 1
ATOM 1467 N N . TYR A 1 195 ? -22.205 38.244 -7.82 1 46.47 241 TYR A N 1
ATOM 1468 C CA . TYR A 1 195 ? -22.074 38.799 -9.162 1 47.62 241 TYR A CA 1
ATOM 1469 C C . TYR A 1 195 ? -23.383 39.475 -9.657 1 48.27 241 TYR A C 1
ATOM 1470 O O . TYR A 1 195 ? -23.343 40.626 -10.107 1 48.15 241 TYR A O 1
ATOM 1479 N N . THR A 1 196 ? -24.543 38.799 -9.52 1 48.92 242 THR A N 1
ATOM 1480 C CA . THR A 1 196 ? -25.815 39.371 -9.979 1 50.56 242 THR A CA 1
ATOM 1481 C C . THR A 1 196 ? -26.224 40.565 -9.127 1 50.85 242 THR A C 1
ATOM 1482 O O . THR A 1 196 ? -26.763 41.529 -9.657 1 51.5 242 THR A O 1
ATOM 1486 N N . LEU A 1 197 ? -25.937 40.532 -7.821 1 50.41 243 LEU A N 1
ATOM 1487 C CA . LEU A 1 197 ? -26.257 41.666 -6.955 1 50.17 243 LEU A CA 1
ATOM 1488 C C . LEU A 1 197 ? -25.57 42.947 -7.393 1 49.69 243 LEU A C 1
ATOM 1489 O O . LEU A 1 197 ? -26.202 43.997 -7.424 1 49.49 243 LEU A O 1
ATOM 1494 N N . VAL A 1 198 ? -24.285 42.862 -7.753 1 49.75 244 VAL A N 1
ATOM 1495 C CA . VAL A 1 198 ? -23.514 44.037 -8.109 1 50.61 244 VAL A CA 1
ATOM 1496 C C . VAL A 1 198 ? -23.593 44.396 -9.601 1 51.67 244 VAL A C 1
ATOM 1497 O O . VAL A 1 198 ? -23.269 45.533 -9.941 1 51.52 244 VAL A O 1
ATOM 1501 N N . SER A 1 199 ? -24.014 43.477 -10.485 1 52.15 245 SER A N 1
ATOM 1502 C CA . SER A 1 199 ? -24.046 43.771 -11.927 1 53.35 245 SER A CA 1
ATOM 1503 C C . SER A 1 199 ? -25.424 43.755 -12.572 1 54.82 245 SER A C 1
ATOM 1504 O O . SER A 1 199 ? -25.565 44.242 -13.684 1 55.06 245 SER A O 1
ATOM 1507 N N . GLY A 1 200 ? -26.398 43.135 -11.917 1 55.7 246 GLY A N 1
ATOM 1508 C CA . GLY A 1 200 ? -27.726 42.953 -12.498 1 56.57 246 GLY A CA 1
ATOM 1509 C C . GLY A 1 200 ? -27.73 41.886 -13.595 1 57.35 246 GLY A C 1
ATOM 1510 O O . GLY A 1 200 ? -28.746 41.675 -14.261 1 58.18 246 GLY A O 1
ATOM 1511 N N . SER A 1 201 ? -26.598 41.219 -13.82 1 56.94 247 SER A N 1
ATOM 1512 C CA . SER A 1 201 ? -26.48 40.209 -14.859 1 57.67 247 SER A CA 1
ATOM 1513 C C . SER A 1 201 ? -25.769 38.954 -14.325 1 57.36 247 SER A C 1
ATOM 1514 O O . SER A 1 201 ? -25.432 38.891 -13.153 1 56.39 247 SER A O 1
ATOM 1517 N N . LEU A 1 202 ? -25.635 37.922 -15.148 1 58.09 248 LEU A N 1
ATOM 1518 C CA . LEU A 1 202 ? -25.051 36.654 -14.735 1 58.48 248 LEU A CA 1
ATOM 1519 C C . LEU A 1 202 ? -23.661 36.466 -15.294 1 57.87 248 LEU A C 1
ATOM 1520 O O . LEU A 1 202 ? -23.377 36.927 -16.395 1 57.89 248 LEU A O 1
ATOM 1525 N N . PRO A 1 203 ? -22.749 35.867 -14.512 1 57.6 249 PRO A N 1
ATOM 1526 C CA . PRO A 1 203 ? -21.371 35.716 -14.991 1 57.77 249 PRO A CA 1
ATOM 1527 C C . PRO A 1 203 ? -21.23 34.688 -16.113 1 58.24 249 PRO A C 1
ATOM 1528 O O . PRO A 1 203 ? -20.366 34.833 -16.975 1 58.09 249 PRO A O 1
ATOM 1532 N N . PHE A 1 204 ? -22.068 33.642 -16.084 1 58.76 250 PHE A N 1
ATOM 1533 C CA . PHE A 1 204 ? -22.069 32.553 -17.063 1 59.57 250 PHE A CA 1
ATOM 1534 C C . PHE A 1 204 ? -23.442 32.474 -17.707 1 62.32 250 PHE A C 1
ATOM 1535 O O . PHE A 1 204 ? -24.448 32.245 -17.018 1 62.53 250 PHE A O 1
ATOM 1543 N N . ASP A 1 205 ? -23.492 32.704 -19.013 1 64.41 251 ASP A N 1
ATOM 1544 C CA . ASP A 1 205 ? -24.747 32.667 -19.752 1 67.42 251 ASP A CA 1
ATOM 1545 C C . ASP A 1 205 ? -24.563 31.986 -21.137 1 69.48 251 ASP A C 1
ATOM 1546 O O . ASP A 1 205 ? -23.473 31.511 -21.462 1 69.71 251 ASP A O 1
ATOM 1551 N N . GLY A 1 206 ? -25.642 31.9 -21.904 1 70.71 252 GLY A N 1
ATOM 1552 C CA . GLY A 1 206 ? -25.654 31.298 -23.228 1 72.34 252 GLY A CA 1
ATOM 1553 C C . GLY A 1 206 ? -27.051 31.248 -23.814 1 73.82 252 GLY A C 1
ATOM 1554 O O . GLY A 1 206 ? -28.031 31.586 -23.142 1 73.99 252 GLY A O 1
ATOM 1555 N N . GLN A 1 207 ? -27.16 30.837 -25.078 1 74.57 253 GLN A N 1
ATOM 1556 C CA . GLN A 1 207 ? -28.468 30.726 -25.735 1 75.58 253 GLN A CA 1
ATOM 1557 C C . GLN A 1 207 ? -29.13 29.392 -25.36 1 75.2 253 GLN A C 1
ATOM 1558 O O . GLN A 1 207 ? -30.332 29.349 -25.084 1 75.89 253 GLN A O 1
ATOM 1564 N N . ASN A 1 208 ? -28.328 28.317 -25.312 1 73.59 254 ASN A N 1
ATOM 1565 C CA . ASN A 1 208 ? -28.774 26.987 -24.925 1 72.71 254 ASN A CA 1
ATOM 1566 C C . ASN A 1 208 ? -27.875 26.438 -23.775 1 71.36 254 ASN A C 1
ATOM 1567 O O . ASN A 1 208 ? -26.936 27.116 -23.342 1 71.07 254 ASN A O 1
ATOM 1572 N N . LEU A 1 209 ? -28.151 25.213 -23.306 1 70.16 255 LEU A N 1
ATOM 1573 C CA . LEU A 1 209 ? -27.367 24.575 -22.251 1 69.78 255 LEU A CA 1
ATOM 1574 C C . LEU A 1 209 ? -25.94 24.247 -22.663 1 68.57 255 LEU A C 1
ATOM 1575 O O . LEU A 1 209 ? -25.042 24.252 -21.823 1 68.61 255 LEU A O 1
ATOM 1580 N N . LYS A 1 210 ? -25.729 23.949 -23.944 1 67.57 256 LYS A N 1
ATOM 1581 C CA . LYS A 1 210 ? -24.4 23.629 -24.447 1 67.6 256 LYS A CA 1
ATOM 1582 C C . LYS A 1 210 ? -23.477 24.845 -24.3 1 66.92 256 LYS A C 1
ATOM 1583 O O . LYS A 1 210 ? -22.33 24.709 -23.867 1 66.6 256 LYS A O 1
ATOM 1589 N N . GLU A 1 211 ? -24.002 26.035 -24.617 1 66.08 257 GLU A N 1
ATOM 1590 C CA . GLU A 1 211 ? -23.229 27.258 -24.504 1 65.98 257 GLU A CA 1
ATOM 1591 C C . GLU A 1 211 ? -22.992 27.629 -23.048 1 64.39 257 GLU A C 1
ATOM 1592 O O . GLU A 1 211 ? -21.897 28.069 -22.713 1 64.48 257 GLU A O 1
ATOM 1598 N N . LEU A 1 212 ? -24.012 27.445 -22.182 1 62.6 258 LEU A N 1
ATOM 1599 C CA . LEU A 1 212 ? -23.891 27.743 -20.754 1 60.95 258 LEU A CA 1
ATOM 1600 C C . LEU A 1 212 ? -22.8 26.882 -20.125 1 59.15 258 LEU A C 1
ATOM 1601 O O . LEU A 1 212 ? -21.923 27.424 -19.455 1 57.8 258 LEU A O 1
ATOM 1606 N N . ARG A 1 213 ? -22.853 25.553 -20.367 1 58.86 259 ARG A N 1
ATOM 1607 C CA . ARG A 1 213 ? -21.888 24.587 -19.849 1 58.98 259 ARG A CA 1
ATOM 1608 C C . ARG A 1 213 ? -20.46 24.92 -20.243 1 60.33 259 ARG A C 1
ATOM 1609 O O . ARG A 1 213 ? -19.552 24.797 -19.412 1 60.81 259 ARG A O 1
ATOM 1617 N N . GLU A 1 214 ? -20.241 25.352 -21.501 1 60.89 260 GLU A N 1
ATOM 1618 C CA . GLU A 1 214 ? -18.893 25.697 -21.959 1 62.25 260 GLU A CA 1
ATOM 1619 C C . GLU A 1 214 ? -18.342 26.855 -21.132 1 61.54 260 GLU A C 1
ATOM 1620 O O . GLU A 1 214 ? -17.206 26.804 -20.673 1 61.43 260 GLU A O 1
ATOM 1626 N N . ARG A 1 215 ? -19.183 27.87 -20.896 1 60.89 261 ARG A N 1
ATOM 1627 C CA . ARG A 1 215 ? -18.771 29.022 -20.117 1 60.81 261 ARG A CA 1
ATOM 1628 C C . ARG A 1 215 ? -18.549 28.675 -18.641 1 59.3 261 ARG A C 1
ATOM 1629 O O . ARG A 1 215 ? -17.545 29.099 -18.087 1 59.38 261 ARG A O 1
ATOM 1637 N N . VAL A 1 216 ? -19.437 27.864 -18.027 1 58 262 VAL A N 1
ATOM 1638 C CA . VAL A 1 216 ? -19.292 27.44 -16.628 1 57.74 262 VAL A CA 1
ATOM 1639 C C . VAL A 1 216 ? -17.996 26.64 -16.427 1 58.8 262 VAL A C 1
ATOM 1640 O O . VAL A 1 216 ? -17.236 26.923 -15.49 1 58.3 262 VAL A O 1
ATOM 1644 N N . LEU A 1 217 ? -17.737 25.653 -17.31 1 59.89 263 LEU A N 1
ATOM 1645 C CA . LEU A 1 217 ? -16.527 24.822 -17.209 1 61.23 263 LEU A CA 1
ATOM 1646 C C . LEU A 1 217 ? -15.244 25.607 -17.469 1 62.35 263 LEU A C 1
ATOM 1647 O O . LEU A 1 217 ? -14.226 25.333 -16.839 1 62.5 263 LEU A O 1
ATOM 1652 N N . ARG A 1 218 ? -15.299 26.613 -18.352 1 63.47 264 ARG A N 1
ATOM 1653 C CA . ARG A 1 218 ? -14.137 27.473 -18.602 1 65.18 264 ARG A CA 1
ATOM 1654 C C . ARG A 1 218 ? -13.831 28.376 -17.369 1 65.41 264 ARG A C 1
ATOM 1655 O O . ARG A 1 218 ? -12.676 28.731 -17.132 1 65.88 264 ARG A O 1
ATOM 1663 N N . GLY A 1 219 ? -14.87 28.731 -16.61 1 64.77 265 GLY A N 1
ATOM 1664 C CA . GLY A 1 219 ? -14.757 29.522 -15.39 1 64.55 265 GLY A CA 1
ATOM 1665 C C . GLY A 1 219 ? -14.42 30.986 -15.564 1 63.97 265 GLY A C 1
ATOM 1666 O O . GLY A 1 219 ? -14.144 31.667 -14.581 1 64.18 265 GLY A O 1
ATOM 1667 N N . LYS A 1 220 ? -14.441 31.487 -16.798 1 63.44 266 LYS A N 1
ATOM 1668 C CA . LYS A 1 220 ? -14.125 32.889 -17.055 1 63.18 266 LYS A CA 1
ATOM 1669 C C . LYS A 1 220 ? -15.399 33.715 -17.123 1 61.88 266 LYS A C 1
ATOM 1670 O O . LYS A 1 220 ? -16.421 33.243 -17.62 1 61.94 266 LYS A O 1
ATOM 1676 N N . TYR A 1 221 ? -15.34 34.95 -16.632 1 60.63 267 TYR A N 1
ATOM 1677 C CA . TYR A 1 221 ? -16.496 35.85 -16.636 1 59.68 267 TYR A CA 1
ATOM 1678 C C . TYR A 1 221 ? -16.049 37.291 -16.822 1 59.44 267 TYR A C 1
ATOM 1679 O O . TYR A 1 221 ? -14.929 37.622 -16.482 1 59.6 267 TYR A O 1
ATOM 1688 N N . ARG A 1 222 ? -16.921 38.147 -17.342 1 59.53 268 ARG A N 1
ATOM 1689 C CA . ARG A 1 222 ? -16.612 39.552 -17.557 1 60.7 268 ARG A CA 1
ATOM 1690 C C . ARG A 1 222 ? -16.565 40.307 -16.231 1 60.46 268 ARG A C 1
ATOM 1691 O O . ARG A 1 222 ? -17.432 40.116 -15.383 1 60.55 268 ARG A O 1
ATOM 1699 N N . ILE A 1 223 ? -15.587 41.202 -16.069 1 59.68 269 ILE A N 1
ATOM 1700 C CA . ILE A 1 223 ? -15.526 42.068 -14.907 1 59.29 269 ILE A CA 1
ATOM 1701 C C . ILE A 1 223 ? -16.12 43.383 -15.392 1 59.12 269 ILE A C 1
ATOM 1702 O O . ILE A 1 223 ? -15.546 44.035 -16.27 1 59.49 269 ILE A O 1
ATOM 1707 N N . PRO A 1 224 ? -17.311 43.756 -14.9 1 58.45 270 PRO A N 1
ATOM 1708 C CA . PRO A 1 224 ? -17.911 45.029 -15.347 1 57.96 270 PRO A CA 1
ATOM 1709 C C . PRO A 1 224 ? -17.038 46.21 -14.911 1 57.29 270 PRO A C 1
ATOM 1710 O O . PRO A 1 224 ? -16.463 46.15 -13.829 1 57.9 270 PRO A O 1
ATOM 1714 N N . PHE A 1 225 ? -16.869 47.226 -15.78 1 56.31 271 PHE A N 1
ATOM 1715 C CA . PHE A 1 225 ? -15.966 48.366 -15.586 1 55.88 271 PHE A CA 1
ATOM 1716 C C . PHE A 1 225 ? -16.032 49.024 -14.201 1 54.92 271 PHE A C 1
ATOM 1717 O O . PHE A 1 225 ? -15.011 49.457 -13.7 1 54.43 271 PHE A O 1
ATOM 1725 N N . TYR A 1 226 ? -17.225 49.082 -13.585 1 54.34 272 TYR A N 1
ATOM 1726 C CA . TYR A 1 226 ? -17.449 49.745 -12.298 1 53.52 272 TYR A CA 1
ATOM 1727 C C . TYR A 1 226 ? -17.102 48.896 -11.078 1 52.25 272 TYR A C 1
ATOM 1728 O O . TYR A 1 226 ? -17.121 49.419 -9.978 1 52.24 272 TYR A O 1
ATOM 1737 N N . MET A 1 227 ? -16.865 47.592 -11.254 1 51.26 273 MET A N 1
ATOM 1738 C CA . MET A 1 227 ? -16.58 46.715 -10.135 1 50.78 273 MET A CA 1
ATOM 1739 C C . MET A 1 227 ? -15.25 47.07 -9.463 1 50.83 273 MET A C 1
ATOM 1740 O O . MET A 1 227 ? -14.26 47.352 -10.147 1 50.41 273 MET A O 1
ATOM 1745 N N . SER A 1 228 ? -15.233 47.067 -8.121 1 50.46 274 SER A N 1
ATOM 1746 C CA . SER A 1 228 ? -14.022 47.375 -7.371 1 50.05 274 SER A CA 1
ATOM 1747 C C . SER A 1 228 ? -13.064 46.176 -7.349 1 49.35 274 SER A C 1
ATOM 1748 O O . SER A 1 228 ? -13.488 45.032 -7.514 1 48.94 274 SER A O 1
ATOM 1751 N N . THR A 1 229 ? -11.769 46.43 -7.11 1 49.24 275 THR A N 1
ATOM 1752 C CA . THR A 1 229 ? -10.786 45.348 -6.986 1 49.03 275 THR A CA 1
ATOM 1753 C C . THR A 1 229 ? -11.099 44.487 -5.755 1 48.93 275 THR A C 1
ATOM 1754 O O . THR A 1 229 ? -10.946 43.28 -5.814 1 49.47 275 THR A O 1
ATOM 1758 N N . ASP A 1 230 ? -11.573 45.088 -4.667 1 49.02 276 ASP A N 1
ATOM 1759 C CA . ASP A 1 230 ? -11.97 44.343 -3.46 1 49.46 276 ASP A CA 1
ATOM 1760 C C . ASP A 1 230 ? -13.122 43.371 -3.787 1 49.44 276 ASP A C 1
ATOM 1761 O O . ASP A 1 230 ? -13.106 42.235 -3.311 1 49.76 276 ASP A O 1
ATOM 1766 N N . CYS A 1 231 ? -14.111 43.817 -4.595 1 48.97 277 CYS A N 1
ATOM 1767 C CA . CYS A 1 231 ? -15.222 42.954 -4.987 1 48.98 277 CYS A CA 1
ATOM 1768 C C . CYS A 1 231 ? -14.74 41.812 -5.86 1 48.56 277 CYS A C 1
ATOM 1769 O O . CYS A 1 231 ? -15.112 40.668 -5.615 1 48.96 277 CYS A O 1
ATOM 1772 N N . GLU A 1 232 ? -13.898 42.1 -6.851 1 48.26 278 GLU A N 1
ATOM 1773 C CA . GLU A 1 232 ? -13.367 41.042 -7.717 1 49.35 278 GLU A CA 1
ATOM 1774 C C . GLU A 1 232 ? -12.484 40.027 -6.943 1 50.19 278 GLU A C 1
ATOM 1775 O O . GLU A 1 232 ? -12.544 38.821 -7.214 1 50.19 278 GLU A O 1
ATOM 1781 N N . ASN A 1 233 ? -11.741 40.491 -5.924 1 50.86 279 ASN A N 1
ATOM 1782 C CA . ASN A 1 233 ? -10.927 39.601 -5.083 1 51.53 279 ASN A CA 1
ATOM 1783 C C . ASN A 1 233 ? -11.837 38.649 -4.287 1 51.55 279 ASN A C 1
ATOM 1784 O O . ASN A 1 233 ? -11.498 37.482 -4.103 1 52.03 279 ASN A O 1
ATOM 1789 N N . LEU A 1 234 ? -12.997 39.146 -3.829 1 50.6 280 LEU A N 1
ATOM 1790 C CA . LEU A 1 234 ? -13.963 38.312 -3.129 1 51.06 280 LEU A CA 1
ATOM 1791 C C . LEU A 1 234 ? -14.617 37.303 -4.076 1 51.65 280 LEU A C 1
ATOM 1792 O O . LEU A 1 234 ? -14.713 36.134 -3.712 1 51.85 280 LEU A O 1
ATOM 1797 N N . LEU A 1 235 ? -15.016 37.724 -5.299 1 52.03 281 LEU A N 1
ATOM 1798 C CA . LEU A 1 235 ? -15.611 36.819 -6.296 1 53.34 281 LEU A CA 1
ATOM 1799 C C . LEU A 1 235 ? -14.696 35.622 -6.586 1 54.94 281 LEU A C 1
ATOM 1800 O O . LEU A 1 235 ? -15.172 34.486 -6.69 1 55.56 281 LEU A O 1
ATOM 1805 N N . LYS A 1 236 ? -13.378 35.871 -6.653 1 54.58 282 LYS A N 1
ATOM 1806 C CA . LYS A 1 236 ? -12.377 34.834 -6.907 1 54.54 282 LYS A CA 1
ATOM 1807 C C . LYS A 1 236 ? -12.253 33.812 -5.777 1 54.86 282 LYS A C 1
ATOM 1808 O O . LYS A 1 236 ? -11.659 32.763 -5.988 1 56.14 282 LYS A O 1
ATOM 1814 N N . LYS A 1 237 ? -12.76 34.12 -4.578 1 53.84 283 LYS A N 1
ATOM 1815 C CA . LYS A 1 237 ? -12.774 33.18 -3.458 1 53.24 283 LYS A CA 1
ATOM 1816 C C . LYS A 1 237 ? -13.971 32.2 -3.573 1 53.56 283 LYS A C 1
ATOM 1817 O O . LYS A 1 237 ? -13.951 31.133 -2.955 1 53.77 283 LYS A O 1
ATOM 1823 N N . PHE A 1 238 ? -15.016 32.567 -4.338 1 53.07 284 PHE A N 1
ATOM 1824 C CA . PHE A 1 238 ? -16.187 31.72 -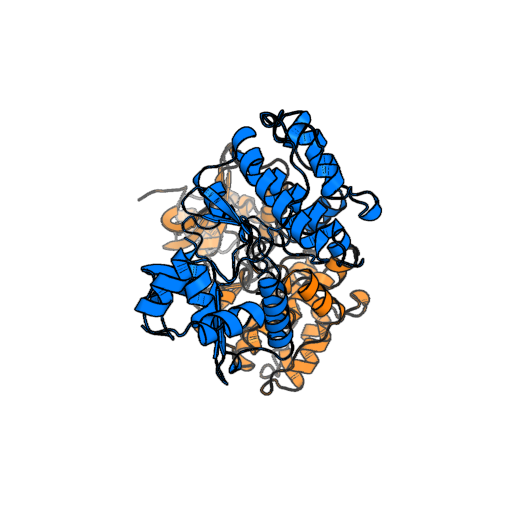4.533 1 52.71 284 PHE A CA 1
ATOM 1825 C C . PHE A 1 238 ? -16.104 30.931 -5.844 1 53.2 284 PHE A C 1
ATOM 1826 O O . PHE A 1 238 ? -16.341 29.725 -5.86 1 54.1 284 PHE A O 1
ATOM 1834 N N . LEU A 1 239 ? -15.813 31.614 -6.95 1 52.85 285 LEU A N 1
ATOM 1835 C CA . LEU A 1 239 ? -15.816 31.018 -8.273 1 53.39 285 LEU A CA 1
ATOM 1836 C C . LEU A 1 239 ? -14.512 30.315 -8.649 1 54.97 285 LEU A C 1
ATOM 1837 O O . LEU A 1 239 ? -13.852 30.686 -9.612 1 55.09 285 LEU A O 1
ATOM 1842 N N . ILE A 1 240 ? -14.202 29.246 -7.923 1 55.99 286 ILE A N 1
ATOM 1843 C CA . ILE A 1 240 ? -13.018 28.418 -8.141 1 57.12 286 ILE A CA 1
ATOM 1844 C C . ILE A 1 240 ? -13.483 27.102 -8.758 1 58.38 286 ILE A C 1
ATOM 1845 O O . ILE A 1 240 ? -14.397 26.474 -8.227 1 57.77 286 ILE A O 1
ATOM 1850 N N . LEU A 1 241 ? -12.908 26.722 -9.912 1 59.38 287 LEU A N 1
ATOM 1851 C CA . LEU A 1 241 ? -13.329 25.515 -10.619 1 60.67 287 LEU A CA 1
ATOM 1852 C C . LEU A 1 241 ? -13.209 24.24 -9.786 1 61.84 287 LEU A C 1
ATOM 1853 O O . LEU A 1 241 ? -14.145 23.449 -9.773 1 62.21 287 LEU A O 1
ATOM 1858 N N . ASN A 1 242 ? -12.09 24.062 -9.067 1 62.27 288 ASN A N 1
ATOM 1859 C CA . ASN A 1 242 ? -11.877 22.89 -8.222 1 63.65 288 ASN A CA 1
ATOM 1860 C C . ASN A 1 242 ? -12.651 23.033 -6.913 1 64.44 288 ASN A C 1
ATOM 1861 O O . ASN A 1 242 ? -12.332 23.902 -6.108 1 64.12 288 ASN A O 1
ATOM 1866 N N . PRO A 1 243 ? -13.629 22.137 -6.659 1 65 289 PRO A N 1
ATOM 1867 C CA . PRO A 1 243 ? -14.42 22.237 -5.417 1 65.35 289 PRO A CA 1
ATOM 1868 C C . PRO A 1 243 ? -13.629 22.113 -4.117 1 66.2 289 PRO A C 1
ATOM 1869 O O . PRO A 1 243 ? -14.016 22.677 -3.096 1 65.91 289 PRO A O 1
ATOM 1873 N N . SER A 1 244 ? -12.526 21.376 -4.15 1 66.94 290 SER A N 1
ATOM 1874 C CA . SER A 1 244 ? -11.673 21.216 -2.968 1 67.97 290 SER A CA 1
ATOM 1875 C C . SER A 1 244 ? -10.851 22.487 -2.669 1 68.62 290 SER A C 1
ATOM 1876 O O . SER A 1 244 ? -10.412 22.679 -1.535 1 69.21 290 SER A O 1
ATOM 1879 N N . LYS A 1 245 ? -10.663 23.363 -3.662 1 68.47 291 LYS A N 1
ATOM 1880 C CA . LYS A 1 245 ? -9.923 24.606 -3.47 1 68.83 291 LYS A CA 1
ATOM 1881 C C . LYS A 1 245 ? -10.81 25.806 -3.063 1 68.78 291 LYS A C 1
ATOM 1882 O O . LYS A 1 245 ? -10.286 26.889 -2.794 1 69.58 291 LYS A O 1
ATOM 1888 N N . ARG A 1 246 ? -12.132 25.628 -2.994 1 67.81 292 ARG A N 1
ATOM 1889 C CA . ARG A 1 246 ? -13.038 26.698 -2.583 1 67.19 292 ARG A CA 1
ATOM 1890 C C . ARG A 1 246 ? -12.994 26.84 -1.059 1 67 292 ARG A C 1
ATOM 1891 O O . ARG A 1 246 ? -13.015 25.829 -0.359 1 67.12 292 ARG A O 1
ATOM 1899 N N . GLY A 1 247 ? -12.87 28.079 -0.568 1 66.62 293 GLY A N 1
ATOM 1900 C CA . GLY A 1 247 ? -12.801 28.357 0.864 1 66.41 293 GLY A CA 1
ATOM 1901 C C . GLY A 1 247 ? -14.124 28.108 1.555 1 66.45 293 GLY A C 1
ATOM 1902 O O . GLY A 1 247 ? -15.172 28.06 0.894 1 66.74 293 GLY A O 1
ATOM 1903 N N . THR A 1 248 ? -14.089 27.892 2.881 1 65.45 294 THR A N 1
ATOM 1904 C CA . THR A 1 248 ? -15.326 27.716 3.635 1 64.58 294 THR A CA 1
ATOM 1905 C C . THR A 1 248 ? -15.977 29.103 3.792 1 62.52 294 THR A C 1
ATOM 1906 O O . THR A 1 248 ? -15.29 30.131 3.66 1 62.36 294 THR A O 1
ATOM 1910 N N . LEU A 1 249 ? -17.272 29.136 4.112 1 61 295 LEU A N 1
ATOM 1911 C CA . LEU A 1 249 ? -17.942 30.413 4.347 1 60.44 295 LEU A CA 1
ATOM 1912 C C . LEU A 1 249 ? -17.396 31.119 5.587 1 60.68 295 LEU A C 1
ATOM 1913 O O . LEU A 1 249 ? -17.344 32.338 5.605 1 60.6 295 LEU A O 1
ATOM 1918 N N . GLU A 1 250 ? -16.937 30.358 6.598 1 61.26 296 GLU A N 1
ATOM 1919 C CA . GLU A 1 250 ? -16.327 30.929 7.801 1 62.3 296 GLU A CA 1
ATOM 1920 C C . GLU A 1 250 ? -15.037 31.701 7.443 1 62.37 296 GLU A C 1
ATOM 1921 O O . GLU A 1 250 ? -14.779 32.76 8.011 1 63.3 296 GLU A O 1
ATOM 1927 N N . GLN A 1 251 ? -14.262 31.202 6.475 1 61.46 297 GLN A N 1
ATOM 1928 C CA . GLN A 1 251 ? -13.048 31.893 6.031 1 61.26 297 GLN A CA 1
ATOM 1929 C C . GLN A 1 251 ? -13.386 33.1 5.179 1 60.16 297 GLN A C 1
ATOM 1930 O O . GLN A 1 251 ? -12.738 34.146 5.288 1 60.49 297 GLN A O 1
ATOM 1936 N N . ILE A 1 252 ? -14.362 32.934 4.28 1 58.43 298 ILE A N 1
ATOM 1937 C CA . ILE A 1 252 ? -14.816 34.006 3.405 1 57.23 298 ILE A CA 1
ATOM 1938 C C . ILE A 1 252 ? -15.404 35.156 4.212 1 56.15 298 ILE A C 1
ATOM 1939 O O . ILE A 1 252 ? -15.271 36.308 3.804 1 56.17 298 ILE A O 1
ATOM 1944 N N . MET A 1 253 ? -16.015 34.868 5.378 1 55.04 299 MET A N 1
ATOM 1945 C CA . MET A 1 253 ? -16.579 35.916 6.225 1 55.23 299 MET A CA 1
ATOM 1946 C C . MET A 1 253 ? -15.532 36.974 6.624 1 55.66 299 MET A C 1
ATOM 1947 O O . MET A 1 253 ? -15.861 38.146 6.807 1 55.67 299 MET A O 1
ATOM 1952 N N . LYS A 1 254 ? -14.266 36.565 6.713 1 55.85 300 LYS A N 1
ATOM 1953 C CA . LYS A 1 254 ? -13.179 37.47 7.082 1 56.76 300 LYS A CA 1
ATOM 1954 C C . LYS A 1 254 ? -12.714 38.365 5.937 1 57.23 300 LYS A C 1
ATOM 1955 O O . LYS A 1 254 ? -11.878 39.23 6.173 1 58.28 300 LYS A O 1
ATOM 1961 N N . ASP A 1 255 ? -13.228 38.175 4.714 1 56.38 301 ASP A N 1
ATOM 1962 C CA . ASP A 1 255 ? -12.835 38.968 3.561 1 56.86 301 ASP A CA 1
ATOM 1963 C C . ASP A 1 255 ? -13.042 40.46 3.783 1 57.07 301 ASP A C 1
ATOM 1964 O O . ASP A 1 255 ? -14.005 40.859 4.44 1 56.51 301 ASP A O 1
ATOM 1969 N N . ARG A 1 256 ? -12.125 41.272 3.213 1 57.34 302 ARG A N 1
ATOM 1970 C CA . ARG A 1 256 ? -12.116 42.732 3.278 1 58.24 302 ARG A CA 1
ATOM 1971 C C . ARG A 1 256 ? -13.413 43.378 2.757 1 56.92 302 ARG A C 1
ATOM 1972 O O . ARG A 1 256 ? -13.998 44.207 3.459 1 57.27 302 ARG A O 1
ATOM 1980 N N . TRP A 1 257 ? -13.849 43.036 1.529 1 55.63 303 TRP A N 1
ATOM 1981 C CA . TRP A 1 257 ? -15.079 43.607 0.968 1 55.02 303 TRP A CA 1
ATOM 1982 C C . TRP A 1 257 ? -16.287 43.36 1.899 1 55.95 303 TRP A C 1
ATOM 1983 O O . TRP A 1 257 ? -17.069 44.269 2.121 1 55.51 303 TRP A O 1
ATOM 1994 N N . MET A 1 258 ? -16.363 42.186 2.534 1 56.97 304 MET A N 1
ATOM 1995 C CA . MET A 1 258 ? -17.485 41.855 3.424 1 58.69 304 MET A CA 1
ATOM 1996 C C . MET A 1 258 ? -17.653 42.818 4.577 1 60.21 304 MET A C 1
ATOM 1997 O O . MET A 1 258 ? -18.769 42.999 5.059 1 59.92 304 MET A O 1
ATOM 2002 N N . ASN A 1 259 ? -16.554 43.452 5.022 1 61.17 305 ASN A N 1
ATOM 2003 C CA . ASN A 1 259 ? -16.615 44.277 6.217 1 62.54 305 ASN A CA 1
ATOM 2004 C C . ASN A 1 259 ? -16.373 45.764 6.02 1 64.5 305 ASN A C 1
ATOM 2005 O O . ASN A 1 259 ? -16.261 46.472 7.018 1 65.47 305 ASN A O 1
ATOM 2010 N N . VAL A 1 260 ? -16.406 46.27 4.777 1 64.71 306 VAL A N 1
ATOM 2011 C CA . VAL A 1 260 ? -16.268 47.711 4.546 1 65.49 306 VAL A CA 1
ATOM 2012 C C . VAL A 1 260 ? -17.489 48.423 5.169 1 67.21 306 VAL A C 1
ATOM 2013 O O . VAL A 1 260 ? -18.629 48.042 4.904 1 67.63 306 VAL A O 1
ATOM 2017 N N . GLY A 1 261 ? -17.251 49.39 6.042 1 67.53 307 GLY A N 1
ATOM 2018 C CA . GLY A 1 261 ? -18.335 50.065 6.753 1 68.05 307 GLY A CA 1
ATOM 2019 C C . GLY A 1 261 ? -18.851 49.292 7.964 1 68.92 307 GLY A C 1
ATOM 2020 O O . GLY A 1 261 ? -19.827 49.712 8.589 1 68.79 307 GLY A O 1
ATOM 2021 N N . HIS A 1 262 ? -18.189 48.157 8.311 1 69.94 308 HIS A N 1
ATOM 2022 C CA . HIS A 1 262 ? -18.469 47.265 9.448 1 71.73 308 HIS A CA 1
ATOM 2023 C C . HIS A 1 262 ? -17.126 46.965 10.126 1 74.11 308 HIS A C 1
ATOM 2024 O O . HIS A 1 262 ? -16.76 45.806 10.341 1 74.65 308 HIS A O 1
ATOM 2031 N N . GLU A 1 263 ? -16.358 48.015 10.414 1 75.32 309 GLU A N 1
ATOM 2032 C CA . GLU A 1 263 ? -15.05 47.867 11.047 1 76.85 309 GLU A CA 1
ATOM 2033 C C . GLU A 1 263 ? -15.173 47.369 12.492 1 78.33 309 GLU A C 1
ATOM 2034 O O . GLU A 1 263 ? -14.311 46.63 12.964 1 78.69 309 GLU A O 1
ATOM 2040 N N . ASP A 1 264 ? -16.262 47.741 13.173 1 79.08 310 ASP A N 1
ATOM 2041 C CA . ASP A 1 264 ? -16.542 47.305 14.53 1 80.74 310 ASP A CA 1
ATOM 2042 C C . ASP A 1 264 ? -17.16 45.894 14.452 1 81.02 310 ASP A C 1
ATOM 2043 O O . ASP A 1 264 ? -16.599 44.922 14.974 1 81.52 310 ASP A O 1
ATOM 2048 N N . ASP A 1 265 ? -18.29 45.805 13.722 1 80.15 311 ASP A N 1
ATOM 2049 C CA . ASP A 1 265 ? -19.176 44.673 13.511 1 79.55 311 ASP A CA 1
ATOM 2050 C C . ASP A 1 265 ? -18.663 43.712 12.426 1 78.12 311 ASP A C 1
ATOM 2051 O O . ASP A 1 265 ? -19.293 43.603 11.375 1 78.41 311 ASP A O 1
ATOM 2056 N N . GLU A 1 266 ? -17.531 43.008 12.663 1 76.14 312 GLU A N 1
ATOM 2057 C CA . GLU A 1 266 ? -17.03 42.059 11.662 1 74.61 312 GLU A CA 1
ATOM 2058 C C . GLU A 1 266 ? -18.018 40.908 11.533 1 71.84 312 GLU A C 1
ATOM 2059 O O . GLU A 1 266 ? -18.557 40.456 12.544 1 72.05 312 GLU A O 1
ATOM 2065 N N . LEU A 1 267 ? -18.32 40.493 10.287 1 69.02 313 LEU A N 1
ATOM 2066 C CA . LEU A 1 267 ? -19.231 39.378 10.017 1 66.32 313 LEU A CA 1
ATOM 2067 C C . LEU A 1 267 ? -18.587 38.121 10.527 1 64.81 313 LEU A C 1
ATOM 2068 O O . LEU A 1 267 ? -17.423 37.872 10.236 1 65.03 313 LEU A O 1
ATOM 2073 N N . LYS A 1 268 ? -19.325 37.354 11.333 1 63.45 314 LYS A N 1
ATOM 2074 C CA . LYS A 1 268 ? -18.852 36.109 11.915 1 62.59 314 LYS A CA 1
ATOM 2075 C C . LYS A 1 268 ? -20.016 35.098 12.004 1 61.69 314 LYS A C 1
ATOM 2076 O O . LYS A 1 268 ? -21.177 35.483 11.844 1 61.75 314 LYS A O 1
ATOM 2082 N N . PRO A 1 269 ? -19.735 33.796 12.213 1 60.48 315 PRO A N 1
ATOM 2083 C CA . PRO A 1 269 ? -20.835 32.818 12.314 1 60.1 315 PRO A CA 1
ATOM 2084 C C . PRO A 1 269 ? -21.951 33.19 13.295 1 59.71 315 PRO A C 1
ATOM 2085 O O . PRO A 1 269 ? -21.696 33.678 14.397 1 60.44 315 PRO A O 1
ATOM 2089 N N . TYR A 1 270 ? -23.194 33.031 12.852 1 58.37 316 TYR A N 1
ATOM 2090 C CA . TYR A 1 270 ? -24.368 33.344 13.652 1 57.88 316 TYR A CA 1
ATOM 2091 C C . TYR A 1 270 ? -24.419 32.464 14.895 1 58.13 316 TYR A C 1
ATOM 2092 O O . TYR A 1 270 ? -24.148 31.27 14.814 1 57.5 316 TYR A O 1
ATOM 2101 N N . VAL A 1 271 ? -24.732 33.06 16.038 1 59.03 317 VAL A N 1
ATOM 2102 C CA . VAL A 1 271 ? -24.897 32.304 17.275 1 60.57 317 VAL A CA 1
ATOM 2103 C C . VAL A 1 271 ? -26.387 32.291 17.575 1 61.07 317 VAL A C 1
ATOM 2104 O O . VAL A 1 271 ? -26.974 33.337 17.864 1 61.48 317 VAL A O 1
ATOM 2108 N N . GLU A 1 272 ? -27.013 31.136 17.416 1 61.24 318 GLU A N 1
ATOM 2109 C CA . GLU A 1 272 ? -28.446 31.009 17.648 1 62.31 318 GLU A CA 1
ATOM 2110 C C . GLU A 1 272 ? -28.806 31.307 19.116 1 62.93 318 GLU A C 1
ATOM 2111 O O . GLU A 1 272 ? -28.194 30.759 20.035 1 63.12 318 GLU A O 1
ATOM 2117 N N . PRO A 1 273 ? -29.761 32.215 19.358 1 63.06 319 PRO A N 1
ATOM 2118 C CA . PRO A 1 273 ? -30.161 32.496 20.751 1 63.02 319 PRO A CA 1
ATOM 2119 C C . PRO A 1 273 ? -30.818 31.275 21.421 1 62.64 319 PRO A C 1
ATOM 2120 O O . PRO A 1 273 ? -31.387 30.417 20.753 1 62.88 319 PRO A O 1
ATOM 2124 N N . LEU A 1 274 ? -30.671 31.16 22.734 1 62 320 LEU A N 1
ATOM 2125 C CA . LEU A 1 274 ? -31.23 30.047 23.491 1 61.81 320 LEU A CA 1
ATOM 2126 C C . LEU A 1 274 ? -32.754 30.128 23.512 1 60.66 320 LEU A C 1
ATOM 2127 O O . LEU A 1 274 ? -33.316 31.216 23.521 1 60.83 320 LEU A O 1
ATOM 2132 N N . PRO A 1 275 ? -33.443 28.979 23.489 1 60.05 321 PRO A N 1
ATOM 2133 C CA . PRO A 1 275 ? -34.924 29.004 23.525 1 59.54 321 PRO A CA 1
ATOM 2134 C C . PRO A 1 275 ? -35.479 29.649 24.805 1 58.45 321 PRO A C 1
ATOM 2135 O O . PRO A 1 275 ? -34.899 29.536 25.884 1 58.25 321 PRO A O 1
ATOM 2139 N N . ASP A 1 276 ? -36.562 30.402 24.649 1 56.83 322 ASP A N 1
ATOM 2140 C CA . ASP A 1 276 ? -37.248 31.093 25.73 1 54.99 322 ASP A CA 1
ATOM 2141 C C . ASP A 1 276 ? -38.709 30.693 25.622 1 53.68 322 ASP A C 1
ATOM 2142 O O . ASP A 1 276 ? -39.462 31.329 24.885 1 52.9 322 ASP A O 1
ATOM 2147 N N . TYR A 1 277 ? -39.113 29.641 26.34 1 53.53 323 TYR A N 1
ATOM 2148 C CA . TYR A 1 277 ? -40.507 29.169 26.318 1 53.46 323 TYR A CA 1
ATOM 2149 C C . TYR A 1 277 ? -41.395 29.767 27.395 1 53.29 323 TYR A C 1
ATOM 2150 O O . TYR A 1 277 ? -42.593 29.487 27.409 1 53.4 323 TYR A O 1
ATOM 2159 N N . LYS A 1 278 ? -40.838 30.612 28.271 1 53.03 324 LYS A N 1
ATOM 2160 C CA . LYS A 1 278 ? -41.589 31.172 29.383 1 53.67 3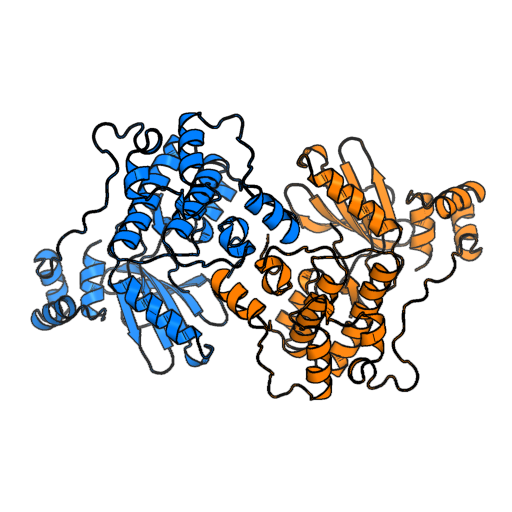24 LYS A CA 1
ATOM 2161 C C . LYS A 1 278 ? -41.694 32.696 29.381 1 54.13 324 LYS A C 1
ATOM 2162 O O . LYS A 1 278 ? -41.747 33.301 30.446 1 54.7 324 LYS A O 1
ATOM 2168 N N . ASP A 1 279 ? -41.775 33.324 28.203 1 53.91 325 ASP A N 1
ATOM 2169 C CA . ASP A 1 279 ? -41.921 34.773 28.097 1 53.98 325 ASP A CA 1
ATOM 2170 C C . ASP A 1 279 ? -43.239 35.197 28.754 1 54.21 325 ASP A C 1
ATOM 2171 O O . ASP A 1 279 ? -44.309 34.824 28.286 1 54.09 325 ASP A O 1
ATOM 2176 N N . PRO A 1 280 ? -43.174 35.934 29.877 1 54.58 326 PRO A N 1
ATOM 2177 C CA . PRO A 1 280 ? -44.414 36.289 30.58 1 54.66 326 PRO A CA 1
ATOM 2178 C C . PRO A 1 280 ? -45.341 37.17 29.764 1 54.61 326 PRO A C 1
ATOM 2179 O O . PRO A 1 280 ? -46.559 37.003 29.839 1 54.76 326 PRO A O 1
ATOM 2183 N N . ARG A 1 281 ? -44.787 38.073 28.942 1 54.79 327 ARG A N 1
ATOM 2184 C CA . ARG A 1 281 ? -45.615 38.938 28.102 1 55.34 327 ARG A CA 1
ATOM 2185 C C . ARG A 1 281 ? -46.487 38.108 27.14 1 55.43 327 ARG A C 1
ATOM 2186 O O . ARG A 1 281 ? -47.694 38.303 27.095 1 55.72 327 ARG A O 1
ATOM 2194 N N . ARG A 1 282 ? -45.896 37.125 26.452 1 54.58 328 ARG A N 1
ATOM 2195 C CA . ARG A 1 282 ? -46.665 36.297 25.519 1 53.97 328 ARG A CA 1
ATOM 2196 C C . ARG A 1 282 ? -47.536 35.277 26.226 1 54.02 328 ARG A C 1
ATOM 2197 O O . ARG A 1 282 ? -48.661 35.029 25.791 1 53.41 328 ARG A O 1
ATOM 2205 N N . THR A 1 283 ? -47.023 34.68 27.315 1 54.39 329 THR A N 1
ATOM 2206 C CA . THR A 1 283 ? -47.811 33.714 28.077 1 56.05 329 THR A CA 1
ATOM 2207 C C . THR A 1 283 ? -49.105 34.33 28.623 1 56.5 329 THR A C 1
ATOM 2208 O O . THR A 1 283 ? -50.165 33.7 28.526 1 56.57 329 THR A O 1
ATOM 2212 N N . GLU A 1 284 ? -49.039 35.576 29.126 1 56.72 330 GLU A N 1
ATOM 2213 C CA . GLU A 1 284 ? -50.241 36.228 29.653 1 57.6 330 GLU A CA 1
ATOM 2214 C C . GLU A 1 284 ? -51.26 36.509 28.557 1 56.72 330 GLU A C 1
ATOM 2215 O O . GLU A 1 284 ? -52.444 36.287 28.762 1 56.61 330 GLU A O 1
ATOM 2221 N N . LEU A 1 285 ? -50.806 36.989 27.393 1 56.44 331 LEU A N 1
ATOM 2222 C CA . LEU A 1 285 ? -51.713 37.269 26.283 1 56.4 331 LEU A CA 1
ATOM 2223 C C . LEU A 1 285 ? -52.383 35.976 25.802 1 56.03 331 LEU A C 1
ATOM 2224 O O . LEU A 1 285 ? -53.576 35.972 25.518 1 56.03 331 LEU A O 1
ATOM 2229 N N . MET A 1 286 ? -51.63 34.869 25.768 1 55.67 332 MET A N 1
ATOM 2230 C CA . MET A 1 286 ? -52.153 33.583 25.318 1 56.11 332 MET A CA 1
ATOM 2231 C C . MET A 1 286 ? -53.159 33.01 26.279 1 58.12 332 MET A C 1
ATOM 2232 O O . MET A 1 286 ? -54.185 32.497 25.847 1 58.34 332 MET A O 1
ATOM 2237 N N . VAL A 1 287 ? -52.928 33.181 27.578 1 59.72 333 VAL A N 1
ATOM 2238 C CA . VAL A 1 287 ? -53.887 32.729 28.585 1 61.63 333 VAL A CA 1
ATOM 2239 C C . VAL A 1 287 ? -55.194 33.513 28.436 1 62.72 333 VAL A C 1
ATOM 2240 O O . VAL A 1 287 ? -56.254 32.907 28.43 1 63.09 333 VAL A O 1
ATOM 2244 N N . SER A 1 288 ? -55.109 34.827 28.172 1 63.5 334 SER A N 1
ATOM 2245 C CA . SER A 1 288 ? -56.295 35.671 27.936 1 64.81 334 SER A CA 1
ATOM 2246 C C . SER A 1 288 ? -57.087 35.195 26.707 1 65.52 334 SER A C 1
ATOM 2247 O O . SER A 1 288 ? -58.318 35.284 26.681 1 65.83 334 SER A O 1
ATOM 2250 N N . MET A 1 289 ? -56.38 34.688 25.687 1 65.38 335 MET A N 1
ATOM 2251 C CA . MET A 1 289 ? -56.998 34.133 24.48 1 64.9 335 MET A CA 1
ATOM 2252 C C . MET A 1 289 ? -57.724 32.803 24.742 1 64.31 335 MET A C 1
ATOM 2253 O O . MET A 1 289 ? -58.545 32.401 23.926 1 64.98 335 MET A O 1
ATOM 2258 N N . GLY A 1 290 ? -57.399 32.115 25.83 1 63.03 336 GLY A N 1
ATOM 2259 C CA . GLY A 1 290 ? -58.054 30.86 26.161 1 62.55 336 GLY A CA 1
ATOM 2260 C C . GLY A 1 290 ? -57.152 29.653 26.229 1 61.48 336 GLY A C 1
ATOM 2261 O O . GLY A 1 290 ? -57.633 28.553 26.498 1 61.67 336 GLY A O 1
ATOM 2262 N N . TYR A 1 291 ? -55.849 29.826 25.972 1 60.23 337 TYR A N 1
ATOM 2263 C CA . TYR A 1 291 ? -54.904 28.719 26.064 1 59.42 337 TYR A CA 1
ATOM 2264 C C . TYR A 1 291 ? -54.47 28.525 27.511 1 59.7 337 TYR A C 1
ATOM 2265 O O . TYR A 1 291 ? -54.436 29.487 28.278 1 60.47 337 TYR A O 1
ATOM 2274 N N . THR A 1 292 ? -54.139 27.294 27.898 1 59.01 338 THR A N 1
ATOM 2275 C CA . THR A 1 292 ? -53.665 27.012 29.251 1 59.43 338 THR A CA 1
ATOM 2276 C C . THR A 1 292 ? -52.124 27.077 29.294 1 60.1 338 THR A C 1
ATOM 2277 O O . THR A 1 292 ? -51.481 26.877 28.267 1 60.17 338 THR A O 1
ATOM 2281 N N . ARG A 1 293 ? -51.54 27.284 30.485 1 60.15 339 ARG A N 1
ATOM 2282 C CA . ARG A 1 293 ? -50.082 27.354 30.678 1 60.69 339 ARG A CA 1
ATOM 2283 C C . ARG A 1 293 ? -49.384 26.047 30.323 1 60.67 339 ARG A C 1
ATOM 2284 O O . ARG A 1 293 ? -48.282 26.053 29.765 1 60.42 339 ARG A O 1
ATOM 2292 N N . GLU A 1 294 ? -50.044 24.926 30.636 1 60.51 340 GLU A N 1
ATOM 2293 C CA . GLU A 1 294 ? -49.562 23.579 30.353 1 60.68 340 GLU A CA 1
ATOM 2294 C C . GLU A 1 294 ? -49.602 23.339 28.838 1 58.71 340 GLU A C 1
ATOM 2295 O O . GLU A 1 294 ? -48.697 22.712 28.311 1 58.53 340 GLU A O 1
ATOM 2301 N N . GLU A 1 295 ? -50.661 23.842 28.144 1 57.66 341 GLU A N 1
ATOM 2302 C CA . GLU A 1 295 ? -50.833 23.746 26.677 1 56.84 341 GLU A CA 1
ATOM 2303 C C . GLU A 1 295 ? -49.633 24.41 26.018 1 56.1 341 GLU A C 1
ATOM 2304 O O . GLU A 1 295 ? -48.98 23.791 25.191 1 56.24 341 GLU A O 1
ATOM 2310 N N . ILE A 1 296 ? -49.278 25.621 26.481 1 55.22 342 ILE A N 1
ATOM 2311 C CA . ILE A 1 296 ? -48.169 26.41 25.978 1 55.19 342 ILE A CA 1
ATOM 2312 C C . ILE A 1 296 ? -46.839 25.715 26.198 1 56.24 342 ILE A C 1
ATOM 2313 O O . ILE A 1 296 ? -46.067 25.558 25.252 1 55.98 342 ILE A O 1
ATOM 2318 N N . GLN A 1 297 ? -46.582 25.264 27.43 1 57.37 343 GLN A N 1
ATOM 2319 C CA . GLN A 1 297 ? -45.314 24.614 27.742 1 58.32 343 GLN A CA 1
ATOM 2320 C C . GLN A 1 297 ? -45.088 23.323 26.977 1 58.29 343 GLN A C 1
ATOM 2321 O O . GLN A 1 297 ? -44.011 23.14 26.414 1 59.06 343 GLN A O 1
ATOM 2327 N N . ASP A 1 298 ? -46.078 22.423 26.956 1 57.44 344 ASP A N 1
ATOM 2328 C CA . ASP A 1 298 ? -45.925 21.138 26.271 1 57.21 344 ASP A CA 1
ATOM 2329 C C . ASP A 1 298 ? -45.708 21.32 24.766 1 55.67 344 ASP A C 1
ATOM 2330 O O . ASP A 1 298 ? -44.883 20.638 24.166 1 55.07 344 ASP A O 1
ATOM 2335 N N . SER A 1 299 ? -46.422 22.287 24.178 1 55.17 345 SER A N 1
ATOM 2336 C CA . SER A 1 299 ? -46.303 22.606 22.761 1 54.53 345 SER A CA 1
ATOM 2337 C C . SER A 1 299 ? -44.92 23.115 22.411 1 53.89 345 SER A C 1
ATOM 2338 O O . SER A 1 299 ? -44.373 22.724 21.389 1 54.59 345 SER A O 1
ATOM 2341 N N . LEU A 1 300 ? -44.333 23.939 23.275 1 53.06 346 LEU A N 1
ATOM 2342 C CA . LEU A 1 300 ? -43.012 24.515 23.036 1 52.8 346 LEU A CA 1
ATOM 2343 C C . LEU A 1 300 ? -41.882 23.546 23.319 1 53.21 346 LEU A C 1
ATOM 2344 O O . LEU A 1 300 ? -40.997 23.412 22.487 1 52.98 346 LEU A O 1
ATOM 2349 N N . VAL A 1 301 ? -41.901 22.852 24.47 1 53.87 347 VAL A N 1
ATOM 2350 C CA . VAL A 1 301 ? -40.827 21.899 24.786 1 54.84 347 VAL A CA 1
ATOM 2351 C C . VAL A 1 301 ? -40.842 20.717 23.809 1 54.42 347 VAL A C 1
ATOM 2352 O O . VAL A 1 301 ? -39.785 20.301 23.35 1 55.11 347 VAL A O 1
ATOM 2356 N N . GLY A 1 302 ? -42.019 20.278 23.396 1 53.81 348 GLY A N 1
ATOM 2357 C CA . GLY A 1 302 ? -42.134 19.209 22.415 1 53.83 348 GLY A CA 1
ATOM 2358 C C . GLY A 1 302 ? -41.919 19.658 20.979 1 53.31 348 GLY A C 1
ATOM 2359 O O . GLY A 1 302 ? -41.981 18.823 20.076 1 53.83 348 GLY A O 1
ATOM 2360 N N . GLN A 1 303 ? -41.707 20.992 20.736 1 51.99 349 GLN A N 1
ATOM 2361 C CA . GLN A 1 303 ? -41.528 21.612 19.396 1 51.01 349 GLN A CA 1
ATOM 2362 C C . GLN A 1 303 ? -42.574 21.078 18.426 1 50.14 349 GLN A C 1
ATOM 2363 O O . GLN A 1 303 ? -42.256 20.523 17.379 1 50.31 349 GLN A O 1
ATOM 2369 N N . ARG A 1 304 ? -43.826 21.167 18.863 1 49.57 350 ARG A N 1
ATOM 2370 C CA . ARG A 1 304 ? -44.959 20.592 18.181 1 49.7 350 ARG A CA 1
ATOM 2371 C C . ARG A 1 304 ? -45.337 21.263 16.896 1 48.82 350 ARG A C 1
ATOM 2372 O O . ARG A 1 304 ? -45.993 20.632 16.074 1 49.31 350 ARG A O 1
ATOM 2380 N N . TYR A 1 305 ? -45.053 22.567 16.749 1 47.53 351 TYR A N 1
ATOM 2381 C CA . TYR A 1 305 ? -45.486 23.338 15.583 1 47.01 351 TYR A CA 1
ATOM 2382 C C . TYR A 1 305 ? -47.01 23.219 15.383 1 45.52 351 TYR A C 1
ATOM 2383 O O . TYR A 1 305 ? -47.492 23.1 14.261 1 45.45 351 TYR A O 1
ATOM 2392 N N . ASN A 1 306 ? -47.746 23.147 16.49 1 44.29 352 ASN A N 1
ATOM 2393 C CA . ASN A 1 306 ? -49.2 23.09 16.504 1 44.66 352 ASN A CA 1
ATOM 2394 C C . ASN A 1 306 ? -49.743 24.539 16.593 1 44.66 352 ASN A C 1
ATOM 2395 O O . ASN A 1 306 ? -48.963 25.483 16.531 1 44.5 352 ASN A O 1
ATOM 2400 N N . GLU A 1 307 ? -51.061 24.721 16.691 1 45 353 GLU A N 1
ATOM 2401 C CA . GLU A 1 307 ? -51.665 26.04 16.729 1 46.17 353 GLU A CA 1
ATOM 2402 C C . GLU A 1 307 ? -51.294 26.88 17.983 1 46.75 353 GLU A C 1
ATOM 2403 O O . GLU A 1 307 ? -51.322 28.108 17.915 1 47.15 353 GLU A O 1
ATOM 2409 N N . VAL A 1 308 ? -50.897 26.23 19.087 1 46.42 354 VAL A N 1
ATOM 2410 C CA . VAL A 1 308 ? -50.513 26.909 20.326 1 45.77 354 VAL A CA 1
ATOM 2411 C C . VAL A 1 308 ? -49.106 27.432 20.183 1 44.41 354 VAL A C 1
ATOM 2412 O O . VAL A 1 308 ? -48.862 28.632 20.406 1 44.02 354 VAL A O 1
ATOM 2416 N N . MET A 1 309 ? -48.192 26.572 19.708 1 43.61 355 MET A N 1
ATOM 2417 C CA . MET A 1 309 ? -46.815 26.97 19.464 1 43.88 355 MET A CA 1
ATOM 2418 C C . MET A 1 309 ? -46.756 28.087 18.404 1 44.09 355 MET A C 1
ATOM 2419 O O . MET A 1 309 ? -46.029 29.074 18.577 1 45.13 355 MET A O 1
ATOM 2424 N N . ALA A 1 310 ? -47.552 27.955 17.339 1 43.25 356 ALA A N 1
ATOM 2425 C CA . ALA A 1 310 ? -47.619 28.945 16.273 1 43.36 356 ALA A CA 1
ATOM 2426 C C . ALA A 1 310 ? -48.049 30.294 16.836 1 44.02 356 ALA A C 1
ATOM 2427 O O . ALA A 1 310 ? -47.48 31.308 16.457 1 43.81 356 ALA A O 1
ATOM 2429 N N . THR A 1 311 ? -49.047 30.327 17.729 1 44.06 357 THR A N 1
ATOM 2430 C CA . THR A 1 311 ? -49.49 31.578 18.324 1 44.55 357 THR A CA 1
ATOM 2431 C C . THR A 1 311 ? -48.359 32.208 19.167 1 45.36 357 THR A C 1
ATOM 2432 O O . THR A 1 311 ? -48.149 33.421 19.078 1 46.1 357 THR A O 1
ATOM 2436 N N . TYR A 1 312 ? -47.599 31.384 19.939 1 44.44 358 TYR A N 1
ATOM 2437 C CA . TYR A 1 312 ? -46.493 31.89 20.75 1 44.55 358 TYR A CA 1
ATOM 2438 C C . TYR A 1 312 ? -45.415 32.541 19.852 1 45.11 358 TYR A C 1
ATOM 2439 O O . TYR A 1 312 ? -44.978 33.649 20.143 1 44.98 358 TYR A O 1
ATOM 2448 N N . LEU A 1 313 ? -45.023 31.871 18.75 1 45.59 359 LEU A N 1
ATOM 2449 C CA . LEU A 1 313 ? -44.057 32.388 17.779 1 46.88 359 LEU A CA 1
ATOM 2450 C C . LEU A 1 313 ? -44.572 33.664 17.095 1 48.98 359 LEU A C 1
ATOM 2451 O O . LEU A 1 313 ? -43.839 34.652 17.026 1 49.51 359 LEU A O 1
ATOM 2456 N N . LEU A 1 314 ? -45.838 33.667 16.633 1 49.59 360 LEU A N 1
ATOM 2457 C CA . LEU A 1 314 ? -46.454 34.819 15.973 1 51.07 360 LEU A CA 1
ATOM 2458 C C . LEU A 1 314 ? -46.577 36.02 16.904 1 53.87 360 LEU A C 1
ATOM 2459 O O . LEU A 1 314 ? -46.469 37.152 16.447 1 54.14 360 LEU A O 1
ATOM 2464 N N . LEU A 1 315 ? -46.748 35.788 18.207 1 55.01 361 LEU A N 1
ATOM 2465 C CA . LEU A 1 315 ? -46.782 36.867 19.185 1 56.23 361 LEU A CA 1
ATOM 2466 C C . LEU A 1 315 ? -45.399 37.527 19.387 1 58.59 361 LEU A C 1
ATOM 2467 O O . LEU A 1 315 ? -45.332 38.616 19.943 1 59.07 361 LEU A O 1
ATOM 2472 N N . GLY A 1 316 ? -44.321 36.89 18.937 1 60.4 362 GLY A N 1
ATOM 2473 C CA . GLY A 1 316 ? -42.982 37.447 19.044 1 63.63 362 GLY A CA 1
ATOM 2474 C C . GLY A 1 316 ? -42.665 38.526 18.012 1 67.39 362 GLY A C 1
ATOM 2475 O O . GLY A 1 316 ? -41.499 38.888 17.842 1 67.76 362 GLY A O 1
ATOM 2476 N N . TYR A 1 317 ? -43.692 39.058 17.303 1 69.72 363 TYR A N 1
ATOM 2477 C CA . TYR A 1 317 ? -43.553 40.129 16.286 1 72.07 363 TYR A CA 1
ATOM 2478 C C . TYR A 1 317 ? -44.328 41.38 16.688 1 73.06 363 TYR A C 1
ATOM 2479 O O . TYR A 1 317 ? -45.362 41.28 17.348 1 73.54 363 TYR A O 1
ATOM 2488 N N . GLN B 1 1 ? -50.856 53.58 -40.085 1 77.22 47 GLN B N 1
ATOM 2489 C CA . GLN B 1 1 ? -50.248 52.386 -39.506 1 77.56 47 GLN B CA 1
ATOM 2490 C C . GLN B 1 1 ? -48.752 52.277 -39.913 1 76.78 47 GLN B C 1
ATOM 2491 O O . GLN B 1 1 ? -48.421 52.499 -41.079 1 76.72 47 GLN B O 1
ATOM 2497 N N . PRO B 1 2 ? -47.841 51.971 -38.956 1 75.55 48 PRO B N 1
ATOM 2498 C CA . PRO B 1 2 ? -46.402 51.9 -39.288 1 74.46 48 PRO B CA 1
ATOM 2499 C C . PRO B 1 2 ? -46.013 50.937 -40.409 1 72.55 48 PRO B C 1
ATOM 2500 O O . PRO B 1 2 ? -46.641 49.893 -40.595 1 72.02 48 PRO B O 1
ATOM 2504 N N . HIS B 1 3 ? -44.975 51.322 -41.173 1 70.94 49 HIS B N 1
ATOM 2505 C CA . HIS B 1 3 ? -44.499 50.555 -42.314 1 70.19 49 HIS B CA 1
ATOM 2506 C C . HIS B 1 3 ? -43.005 50.284 -42.29 1 68.62 49 HIS B C 1
ATOM 2507 O O . HIS B 1 3 ? -42.212 51.195 -42.066 1 69.17 49 HIS B O 1
ATOM 2514 N N . ILE B 1 4 ? -42.624 49.046 -42.599 1 66.83 50 ILE B N 1
ATOM 2515 C CA . ILE B 1 4 ? -41.235 48.62 -42.767 1 65.55 50 ILE B CA 1
ATOM 2516 C C . ILE B 1 4 ? -41.238 48.026 -44.165 1 63.9 50 ILE B C 1
ATOM 2517 O O . ILE B 1 4 ? -41.881 47.002 -44.354 1 63.54 50 ILE B O 1
ATOM 2522 N N . GLY B 1 5 ? -40.608 48.687 -45.138 1 62.88 51 GLY B N 1
ATOM 2523 C CA . GLY B 1 5 ? -40.601 48.212 -46.526 1 62.41 51 GLY B CA 1
ATOM 2524 C C . GLY B 1 5 ? -42.006 48.024 -47.091 1 60.94 51 GLY B C 1
ATOM 2525 O O . GLY B 1 5 ? -42.85 48.92 -46.991 1 60.5 51 GLY B O 1
ATOM 2526 N N . ASN B 1 6 ? -42.303 46.81 -47.584 1 59.76 52 ASN B N 1
ATOM 2527 C CA . ASN B 1 6 ? -43.634 46.48 -48.108 1 59.17 52 ASN B CA 1
ATOM 2528 C C . ASN B 1 6 ? -44.568 45.904 -47.043 1 55.59 52 ASN B C 1
ATOM 2529 O O . ASN B 1 6 ? -45.521 45.216 -47.389 1 55.77 52 ASN B O 1
ATOM 2534 N N . TYR B 1 7 ? -44.305 46.156 -45.762 1 52.64 53 TYR B N 1
ATOM 2535 C CA . TYR B 1 7 ? -45.072 45.546 -44.679 1 50.55 53 TYR B CA 1
ATOM 2536 C C . TYR B 1 7 ? -45.74 46.554 -43.778 1 51.49 53 TYR B C 1
ATOM 2537 O O . TYR B 1 7 ? -45.141 47.55 -43.398 1 52.54 53 TYR B O 1
ATOM 2546 N N . ARG B 1 8 ? -46.986 46.3 -43.45 1 51.54 54 ARG B N 1
ATOM 2547 C CA . ARG B 1 8 ? -47.764 47.142 -42.559 1 52.13 54 ARG B CA 1
ATOM 2548 C C . ARG B 1 8 ? -47.799 46.432 -41.193 1 52.59 54 ARG B C 1
ATOM 2549 O O . ARG B 1 8 ? -48.276 45.301 -41.085 1 51.86 54 ARG B O 1
ATOM 2557 N N . LEU B 1 9 ? -47.257 47.077 -40.172 1 53.35 55 LEU B N 1
ATOM 2558 C CA . LEU B 1 9 ? -47.156 46.48 -38.839 1 55.29 55 LEU B CA 1
ATOM 2559 C C . LEU B 1 9 ? -48.519 46.393 -38.164 1 56.26 55 LEU B C 1
ATOM 2560 O O . LEU B 1 9 ? -49.232 47.385 -38.125 1 57.12 55 LEU B O 1
ATOM 2565 N N . LEU B 1 10 ? -48.913 45.208 -37.699 1 56.12 56 LEU B N 1
ATOM 2566 C CA . LEU B 1 10 ? -50.23 45.024 -37.095 1 56.97 56 LEU B CA 1
ATOM 2567 C C . LEU B 1 10 ? -50.216 44.987 -35.569 1 60.19 56 LEU B C 1
ATOM 2568 O O . LEU B 1 10 ? -50.984 45.728 -34.963 1 61.11 56 LEU B O 1
ATOM 2573 N N . LYS B 1 11 ? -49.358 44.156 -34.944 1 61.72 57 LYS B N 1
ATOM 2574 C CA . LYS B 1 11 ? -49.3 44.043 -33.484 1 64.02 57 LYS B CA 1
ATOM 2575 C C . LYS B 1 11 ? -48.007 43.387 -32.994 1 65.91 57 LYS B C 1
ATOM 2576 O O . LYS B 1 11 ? -47.308 42.757 -33.772 1 65.84 57 LYS B O 1
ATOM 2582 N N . THR B 1 12 ? -47.699 43.51 -31.701 1 67.51 58 THR B N 1
ATOM 2583 C CA . THR B 1 12 ? -46.513 42.873 -31.118 1 69.11 58 THR B CA 1
ATOM 2584 C C . THR B 1 12 ? -46.789 41.418 -30.676 1 71.03 58 THR B C 1
ATOM 2585 O O . THR B 1 12 ? -47.738 41.167 -29.939 1 71.47 58 THR B O 1
ATOM 2589 N N . LEU B 1 13 ? -45.994 40.462 -31.173 1 72.35 59 LEU B N 1
ATOM 2590 C CA . LEU B 1 13 ? -46.075 39.036 -30.827 1 73.93 59 LEU B CA 1
ATOM 2591 C C . LEU B 1 13 ? -45.105 38.626 -29.69 1 76.38 59 LEU B C 1
ATOM 2592 O O . LEU B 1 13 ? -45.109 37.459 -29.28 1 76.75 59 LEU B O 1
ATOM 2597 N N . GLY B 1 14 ? -44.252 39.554 -29.251 1 77.74 60 GLY B N 1
ATOM 2598 C CA . GLY B 1 14 ? -43.244 39.322 -28.229 1 79.36 60 GLY B CA 1
ATOM 2599 C C . GLY B 1 14 ? -42.301 40.503 -28.107 1 80.76 60 GLY B C 1
ATOM 2600 O O . GLY B 1 14 ? -42.044 41.207 -29.088 1 80.96 60 GLY B O 1
ATOM 2601 N N . LYS B 1 15 ? -41.784 40.738 -26.903 1 81.27 61 LYS B N 1
ATOM 2602 C CA . LYS B 1 15 ? -40.874 41.848 -26.663 1 82.6 61 LYS B CA 1
ATOM 2603 C C . LYS B 1 15 ? -39.676 41.411 -25.792 1 84.15 61 LYS B C 1
ATOM 2604 O O . LYS B 1 15 ? -39.72 40.371 -25.118 1 84.71 61 LYS B O 1
ATOM 2610 N N . GLY B 1 16 ? -38.607 42.192 -25.858 1 84.49 62 GLY B N 1
ATOM 2611 C CA . GLY B 1 16 ? -37.376 41.947 -25.119 1 85.51 62 GLY B CA 1
ATOM 2612 C C . GLY B 1 16 ? -36.475 43.167 -25.092 1 86.27 62 GLY B C 1
ATOM 2613 O O . GLY B 1 16 ? -36.887 44.266 -25.485 1 86.52 62 GLY B O 1
ATOM 2614 N N . ASN B 1 17 ? -35.235 42.987 -24.621 1 86.56 63 ASN B N 1
ATOM 2615 C CA . ASN B 1 17 ? -34.275 44.087 -24.57 1 87.28 63 ASN B CA 1
ATOM 2616 C C . ASN B 1 17 ? -33.439 44.202 -25.865 1 87.19 63 ASN B C 1
ATOM 2617 O O . ASN B 1 17 ? -32.896 45.273 -26.148 1 87.68 63 ASN B O 1
ATOM 2622 N N . PHE B 1 18 ? -33.353 43.126 -26.664 1 86.29 64 PHE B N 1
ATOM 2623 C CA . PHE B 1 18 ? -32.584 43.174 -27.909 1 86.06 64 PHE B CA 1
ATOM 2624 C C . PHE B 1 18 ? -33.455 42.908 -29.163 1 84.35 64 PHE B C 1
ATOM 2625 O O . PHE B 1 18 ? -33.088 43.339 -30.263 1 84.46 64 PHE B O 1
ATOM 2633 N N . ALA B 1 19 ? -34.615 42.234 -28.998 1 82.29 65 ALA B N 1
ATOM 2634 C CA . ALA B 1 19 ? -35.5 41.983 -30.139 1 80.8 65 ALA B CA 1
ATOM 2635 C C . ALA B 1 19 ? -36.988 42.191 -29.848 1 78.99 65 ALA B C 1
ATOM 2636 O O . ALA B 1 19 ? -37.456 41.92 -28.746 1 79.51 65 ALA B O 1
ATOM 2638 N N . VAL B 1 20 ? -37.731 42.673 -30.856 1 76.36 66 VAL B N 1
ATOM 2639 C CA . VAL B 1 20 ? -39.178 42.872 -30.8 1 73.78 66 VAL B CA 1
ATOM 2640 C C . VAL B 1 20 ? -39.75 42.14 -32.005 1 69.83 66 VAL B C 1
ATOM 2641 O O . VAL B 1 20 ? -39.331 42.4 -33.129 1 69.55 66 VAL B O 1
ATOM 2645 N N . VAL B 1 21 ? -40.711 41.264 -31.781 1 66.49 67 VAL B N 1
ATOM 2646 C CA . VAL B 1 21 ? -41.342 40.537 -32.869 1 63.94 67 VAL B CA 1
ATOM 2647 C C . VAL B 1 21 ? -42.685 41.198 -33.196 1 61.87 67 VAL B C 1
ATOM 2648 O O . VAL B 1 21 ? -43.409 41.611 -32.286 1 61.24 67 VAL B O 1
ATOM 2652 N N . LYS B 1 22 ? -42.983 41.369 -34.5 1 59.86 68 LYS B N 1
ATOM 2653 C CA . LYS B 1 22 ? -44.227 41.998 -34.92 1 57.5 68 LYS B CA 1
ATOM 2654 C C . LYS B 1 22 ? -44.999 41.148 -35.9 1 54.91 68 LYS B C 1
ATOM 2655 O O . LYS B 1 22 ? -44.412 40.476 -36.727 1 54.68 68 LYS B O 1
ATOM 2661 N N . LEU B 1 23 ? -46.327 41.139 -35.775 1 53.11 69 LEU B N 1
ATOM 2662 C CA . LEU B 1 23 ? -47.207 40.519 -36.751 1 51.36 69 LEU B CA 1
ATOM 2663 C C . LEU B 1 23 ? -47.334 41.636 -37.805 1 49.49 69 LEU B C 1
ATOM 2664 O O . LEU B 1 23 ? -47.524 42.8 -37.447 1 48.95 69 LEU B O 1
ATOM 2669 N N . ALA B 1 24 ? -47.191 41.3 -39.082 1 48.44 70 ALA B N 1
ATOM 2670 C CA . ALA B 1 24 ? -47.274 42.31 -40.133 1 48.78 70 ALA B CA 1
ATOM 2671 C C . ALA B 1 24 ? -48.022 41.756 -41.346 1 49.14 70 ALA B C 1
ATOM 2672 O O . ALA B 1 24 ? -48.172 40.541 -41.474 1 49.89 70 ALA B O 1
ATOM 2674 N N . ARG B 1 25 ? -48.526 42.636 -42.204 1 48.23 71 ARG B N 1
ATOM 2675 C CA . ARG B 1 25 ? -49.152 42.228 -43.444 1 48.84 71 ARG B CA 1
ATOM 2676 C C . ARG B 1 25 ? -48.284 42.689 -44.606 1 49.76 71 ARG B C 1
ATOM 2677 O O . ARG B 1 25 ? -47.987 43.879 -44.709 1 49.83 71 ARG B O 1
ATOM 2685 N N . HIS B 1 26 ? -47.936 41.78 -45.529 1 50.84 72 HIS B N 1
ATOM 2686 C CA . HIS B 1 26 ? -47.211 42.149 -46.736 1 52.69 72 HIS B CA 1
ATOM 2687 C C . HIS B 1 26 ? -48.262 42.824 -47.607 1 55.09 72 HIS B C 1
ATOM 2688 O O . HIS B 1 26 ? -49.251 42.19 -47.956 1 54.51 72 HIS B O 1
ATOM 2695 N N . ILE B 1 27 ? -48.123 44.125 -47.822 1 56.59 73 ILE B N 1
ATOM 2696 C CA . ILE B 1 27 ? -49.114 44.91 -48.537 1 59.16 73 ILE B CA 1
ATOM 2697 C C . ILE B 1 27 ? -49.425 44.375 -49.932 1 62.28 73 ILE B C 1
ATOM 2698 O O . ILE B 1 27 ? -50.608 44.23 -50.273 1 62.47 73 ILE B O 1
ATOM 2703 N N . LEU B 1 28 ? -48.39 44.048 -50.713 1 63.91 74 LEU B N 1
ATOM 2704 C CA . LEU B 1 28 ? -48.607 43.566 -52.07 1 66.3 74 LEU B CA 1
ATOM 2705 C C . LEU B 1 28 ? -49.463 42.303 -52.176 1 67 74 LEU B C 1
ATOM 2706 O O . LEU B 1 28 ? -50.365 42.245 -53.011 1 68.1 74 LEU B O 1
ATOM 2711 N N . THR B 1 29 ? -49.221 41.32 -51.318 1 66.02 75 THR B N 1
ATOM 2712 C CA . THR B 1 29 ? -49.912 40.044 -51.393 1 65.47 75 THR B CA 1
ATOM 2713 C C . THR B 1 29 ? -51.057 39.848 -50.405 1 64.97 75 THR B C 1
ATOM 2714 O O . THR B 1 29 ? -51.868 38.932 -50.57 1 65.35 75 THR B O 1
ATOM 2718 N N . GLY B 1 30 ? -51.075 40.631 -49.338 1 63.83 76 GLY B N 1
ATOM 2719 C CA . GLY B 1 30 ? -52.069 40.497 -48.28 1 62.71 76 GLY B CA 1
ATOM 2720 C C . GLY B 1 30 ? -51.756 39.438 -47.244 1 62.05 76 GLY B C 1
ATOM 2721 O O . GLY B 1 30 ? -52.553 39.237 -46.319 1 62.07 76 GLY B O 1
ATOM 2722 N N . LYS B 1 31 ? -50.6 38.747 -47.361 1 61.09 77 LYS B N 1
ATOM 2723 C CA . LYS B 1 31 ? -50.259 37.671 -46.42 1 60.63 77 LYS B CA 1
ATOM 2724 C C . LYS B 1 31 ? -49.706 38.193 -45.102 1 59.06 77 LYS B C 1
ATOM 2725 O O . LYS B 1 31 ? -48.934 39.151 -45.093 1 59 77 LYS B O 1
ATOM 2731 N N . GLU B 1 32 ? -50.042 37.526 -43.998 1 57.46 78 GLU B N 1
ATOM 2732 C CA . GLU B 1 32 ? -49.486 37.87 -42.697 1 56.96 78 GLU B CA 1
ATOM 2733 C C . GLU B 1 32 ? -48.131 37.175 -42.533 1 54.77 78 GLU B C 1
ATOM 2734 O O . GLU B 1 32 ? -47.966 36.028 -42.921 1 55.08 78 GLU B O 1
ATOM 2740 N N . VAL B 1 33 ? -47.158 37.9 -41.998 1 52.69 79 VAL B N 1
ATOM 2741 C CA . VAL B 1 33 ? -45.797 37.438 -41.766 1 51.11 79 VAL B CA 1
ATOM 2742 C C . VAL B 1 33 ? -45.39 37.865 -40.352 1 51 79 VAL B C 1
ATOM 2743 O O . VAL B 1 33 ? -46.034 38.723 -39.744 1 50.56 79 VAL B O 1
ATOM 2747 N N . ALA B 1 34 ? -44.317 37.274 -39.823 1 50.96 80 ALA B N 1
ATOM 2748 C CA . ALA B 1 34 ? -43.766 37.7 -38.544 1 50.73 80 ALA B CA 1
ATOM 2749 C C . ALA B 1 34 ? -42.466 38.467 -38.871 1 51.18 80 ALA B C 1
ATOM 2750 O O . ALA B 1 34 ? -41.761 38.105 -39.8 1 50.9 80 ALA B O 1
ATOM 2752 N N . ILE B 1 35 ? -42.192 39.561 -38.17 1 52.4 81 ILE B N 1
ATOM 2753 C CA . ILE B 1 35 ? -40.987 40.349 -38.394 1 53.93 81 ILE B CA 1
ATOM 2754 C C . ILE B 1 35 ? -40.215 40.521 -37.095 1 55 81 ILE B C 1
ATOM 2755 O O . ILE B 1 35 ? -40.661 41.22 -36.185 1 55.18 81 ILE B O 1
ATOM 2760 N N . LYS B 1 36 ? -39.048 39.902 -37.03 1 54.96 82 LYS B N 1
ATOM 2761 C CA . LYS B 1 36 ? -38.172 40.011 -35.887 1 55.15 82 LYS B CA 1
ATOM 2762 C C . LYS B 1 36 ? -37.303 41.228 -36.14 1 54.29 82 LYS B C 1
ATOM 2763 O O . LYS B 1 36 ? -36.581 41.266 -37.138 1 54.58 82 LYS B O 1
ATOM 2769 N N . ILE B 1 37 ? -37.396 42.239 -35.259 1 53.07 83 ILE B N 1
ATOM 2770 C CA . ILE B 1 37 ? -36.64 43.476 -35.337 1 53.01 83 ILE B CA 1
ATOM 2771 C C . ILE B 1 37 ? -35.561 43.444 -34.253 1 55.29 83 ILE B C 1
ATOM 2772 O O . ILE B 1 37 ? -35.877 43.472 -33.065 1 56.02 83 ILE B O 1
ATOM 2777 N N . ILE B 1 38 ? -34.291 43.396 -34.665 1 55.14 84 ILE B N 1
ATOM 2778 C CA . ILE B 1 38 ? -33.137 43.275 -33.778 1 55.33 84 ILE B CA 1
ATOM 2779 C C . ILE B 1 38 ? -32.31 44.545 -33.734 1 56.94 84 ILE B C 1
ATOM 2780 O O . ILE B 1 38 ? -31.846 45.003 -34.77 1 57.23 84 ILE B O 1
ATOM 2785 N N . ASP B 1 39 ? -32.144 45.135 -32.554 1 57.74 85 ASP B N 1
ATOM 2786 C CA . ASP B 1 39 ? -31.284 46.298 -32.386 1 59.27 85 ASP B CA 1
ATOM 2787 C C . ASP B 1 39 ? -29.894 45.71 -32.194 1 60.19 85 ASP B C 1
ATOM 2788 O O . ASP B 1 39 ? -29.604 45.164 -31.13 1 60.54 85 ASP B O 1
ATOM 2793 N N . LYS B 1 40 ? -29.051 45.775 -33.233 1 59.96 86 LYS B N 1
ATOM 2794 C CA . LYS B 1 40 ? -27.707 45.219 -33.168 1 59.94 86 LYS B CA 1
ATOM 2795 C C . LYS B 1 40 ? -26.787 45.979 -32.213 1 62.06 86 LYS B C 1
ATOM 2796 O O . LYS B 1 40 ? -25.833 45.389 -31.719 1 62.26 86 LYS B O 1
ATOM 2802 N N . THR B 1 41 ? -27.061 47.267 -31.943 1 63.67 87 THR B N 1
ATOM 2803 C CA . THR B 1 41 ? -26.235 48.04 -31.008 1 66.18 87 THR B CA 1
ATOM 2804 C C . THR B 1 41 ? -26.337 47.505 -29.576 1 68.51 87 THR B C 1
ATOM 2805 O O . THR B 1 41 ? -25.398 47.653 -28.805 1 68.92 87 THR B O 1
ATOM 2809 N N . GLN B 1 42 ? -27.467 46.873 -29.228 1 70.09 88 GLN B N 1
ATOM 2810 C CA . GLN B 1 42 ? -27.698 46.303 -27.904 1 72.15 88 GLN B CA 1
ATOM 2811 C C . GLN B 1 42 ? -27.194 44.873 -27.736 1 74.23 88 GLN B C 1
ATOM 2812 O O . GLN B 1 42 ? -27.4 44.293 -26.673 1 74.52 88 GLN B O 1
ATOM 2818 N N . LEU B 1 43 ? -26.577 44.283 -28.77 1 75.4 89 LEU B N 1
ATOM 2819 C CA . LEU B 1 43 ? -26.114 42.906 -28.686 1 77.12 89 LEU B CA 1
ATOM 2820 C C . LEU B 1 43 ? -24.738 42.783 -28.088 1 78.87 89 LEU B C 1
ATOM 2821 O O . LEU B 1 43 ? -23.92 43.685 -28.216 1 79.13 89 LEU B O 1
ATOM 2826 N N . ASN B 1 44 ? -24.475 41.649 -27.449 1 80.02 90 ASN B N 1
ATOM 2827 C CA . ASN B 1 44 ? -23.165 41.383 -26.876 1 81.54 90 ASN B CA 1
ATOM 2828 C C . ASN B 1 44 ? -22.197 40.892 -27.969 1 82.05 90 ASN B C 1
ATOM 2829 O O . ASN B 1 44 ? -22.618 40.548 -29.075 1 81.93 90 ASN B O 1
ATOM 2834 N N . SER B 1 45 ? -20.905 40.842 -27.624 1 82.35 91 SER B N 1
ATOM 2835 C CA . SER B 1 45 ? -19.78 40.422 -28.459 1 82.54 91 SER B CA 1
ATOM 2836 C C . SER B 1 45 ? -20.033 39.173 -29.322 1 82.14 91 SER B C 1
ATOM 2837 O O . SER B 1 45 ? -19.662 39.165 -30.494 1 82.73 91 SER B O 1
ATOM 2840 N N . SER B 1 46 ? -20.636 38.118 -28.733 1 80.71 92 SER B N 1
ATOM 2841 C CA . SER B 1 46 ? -20.879 36.835 -29.392 1 79.65 92 SER B CA 1
ATOM 2842 C C . SER B 1 46 ? -22.299 36.632 -29.903 1 78.09 92 SER B C 1
ATOM 2843 O O . SER B 1 46 ? -22.529 35.689 -30.663 1 77.95 92 SER B O 1
ATOM 2846 N N . SER B 1 47 ? -23.261 37.461 -29.461 1 76.59 93 SER B N 1
ATOM 2847 C CA . SER B 1 47 ? -24.655 37.319 -29.885 1 75.24 93 SER B CA 1
ATOM 2848 C C . SER B 1 47 ? -24.884 37.574 -31.377 1 73.28 93 SER B C 1
ATOM 2849 O O . SER B 1 47 ? -25.697 36.879 -31.979 1 72.88 93 SER B O 1
ATOM 2852 N N . LEU B 1 48 ? -24.164 38.542 -31.984 1 71.82 94 LEU B N 1
ATOM 2853 C CA . LEU B 1 48 ? -24.334 38.83 -33.403 1 70.85 94 LEU B CA 1
ATOM 2854 C C . LEU B 1 48 ? -23.806 37.708 -34.285 1 69.22 94 LEU B C 1
ATOM 2855 O O . LEU B 1 48 ? -24.405 37.421 -35.316 1 68.74 94 LEU B O 1
ATOM 2860 N N . GLN B 1 49 ? -22.746 37.012 -33.849 1 68.56 95 GLN B N 1
ATOM 2861 C CA . GLN B 1 49 ? -22.196 35.865 -34.587 1 68.19 95 GLN B CA 1
ATOM 2862 C C . GLN B 1 49 ? -23.238 34.742 -34.653 1 66.37 95 GLN B C 1
ATOM 2863 O O . GLN B 1 49 ? -23.366 34.09 -35.687 1 66.29 95 GLN B O 1
ATOM 2869 N N . LYS B 1 50 ? -23.998 34.55 -33.557 1 64.78 96 LYS B N 1
ATOM 2870 C CA . LYS B 1 50 ? -25.049 33.551 -33.437 1 64.38 96 LYS B CA 1
ATOM 2871 C C . LYS B 1 50 ? -26.245 33.922 -34.308 1 63.06 96 LYS B C 1
ATOM 2872 O O . LYS B 1 50 ? -26.777 33.063 -35.012 1 62.47 96 LYS B O 1
ATOM 2878 N N . ILE B 1 51 ? -26.646 35.205 -34.294 1 62.25 97 ILE B N 1
ATOM 2879 C CA . ILE B 1 51 ? -27.741 35.684 -35.122 1 62.23 97 ILE B CA 1
ATOM 2880 C C . ILE B 1 51 ? -27.407 35.501 -36.605 1 61.64 97 ILE B C 1
ATOM 2881 O O . ILE B 1 51 ? -28.209 34.932 -37.345 1 62.17 97 ILE B O 1
ATOM 2886 N N . PHE B 1 52 ? -26.183 35.861 -37.001 1 60.54 98 PHE B N 1
ATOM 2887 C CA . PHE B 1 52 ? -25.724 35.694 -38.384 1 60.53 98 PHE B CA 1
ATOM 2888 C C . PHE B 1 52 ? -25.645 34.218 -38.79 1 60.14 98 PHE B C 1
ATOM 2889 O O . PHE B 1 52 ? -25.976 33.865 -39.927 1 59.79 98 PHE B O 1
ATOM 2897 N N . ARG B 1 53 ? -25.254 33.351 -37.852 1 60.16 99 ARG B N 1
ATOM 2898 C CA . ARG B 1 53 ? -25.215 31.913 -38.108 1 60.71 99 ARG B CA 1
ATOM 2899 C C . ARG B 1 53 ? -26.631 31.394 -38.335 1 59.01 99 ARG B C 1
ATOM 2900 O O . ARG B 1 53 ? -26.854 30.62 -39.258 1 59.48 99 ARG B O 1
ATOM 2908 N N . GLU B 1 54 ? -27.594 31.853 -37.528 1 57.52 100 GLU B N 1
ATOM 2909 C CA . GLU B 1 54 ? -28.982 31.433 -37.657 1 56.98 100 GLU B CA 1
ATOM 2910 C C . GLU B 1 54 ? -29.556 31.848 -39 1 56.07 100 GLU B C 1
ATOM 2911 O O . GLU B 1 54 ? -30.239 31.046 -39.646 1 56.14 100 GLU B O 1
ATOM 2917 N N . VAL B 1 55 ? -29.282 33.11 -39.431 1 54.79 101 VAL B N 1
ATOM 2918 C CA . VAL B 1 55 ? -29.75 33.638 -40.717 1 54.28 101 VAL B CA 1
ATOM 2919 C C . VAL B 1 55 ? -29.225 32.741 -41.848 1 53.95 101 VAL B C 1
ATOM 2920 O O . VAL B 1 55 ? -29.985 32.325 -42.708 1 53.32 101 VAL B O 1
ATOM 2924 N N . ARG B 1 56 ? -27.943 32.386 -41.779 1 54.77 102 ARG B N 1
ATOM 2925 C CA . ARG B 1 56 ? -27.293 31.508 -42.746 1 56.37 102 ARG B CA 1
ATOM 2926 C C . ARG B 1 56 ? -28.022 30.157 -42.874 1 56.63 102 ARG B C 1
ATOM 2927 O O . ARG B 1 56 ? -28.308 29.71 -43.988 1 56.59 102 ARG B O 1
ATOM 2935 N N . ILE B 1 57 ? -28.355 29.528 -41.729 1 56.77 103 ILE B N 1
ATOM 2936 C CA . ILE B 1 57 ? -29.068 28.246 -41.685 1 56.85 103 ILE B CA 1
ATOM 2937 C C . ILE B 1 57 ? -30.489 28.401 -42.219 1 56.05 103 ILE B C 1
ATOM 2938 O O . ILE B 1 57 ? -30.947 27.575 -43.008 1 56.33 103 ILE B O 1
ATOM 2943 N N . MET B 1 58 ? -31.171 29.479 -41.813 1 55.82 104 MET B N 1
ATOM 2944 C CA . MET B 1 58 ? -32.551 29.75 -42.229 1 56.57 104 MET B CA 1
ATOM 2945 C C . MET B 1 58 ? -32.705 29.902 -43.727 1 56.65 104 MET B C 1
ATOM 2946 O O . MET B 1 58 ? -33.747 29.537 -44.261 1 56.63 104 MET B O 1
ATOM 2951 N N . LYS B 1 59 ? -31.657 30.426 -44.41 1 56.18 105 LYS B N 1
ATOM 2952 C CA . LYS B 1 59 ? -31.651 30.624 -45.857 1 56.53 105 LYS B CA 1
ATOM 2953 C C . LYS B 1 59 ? -31.627 29.326 -46.632 1 58.54 105 LYS B C 1
ATOM 2954 O O . LYS B 1 59 ? -32.151 29.279 -47.733 1 59.38 105 LYS B O 1
ATOM 2960 N N . VAL B 1 60 ? -30.998 28.282 -46.094 1 59.5 106 VAL B N 1
ATOM 2961 C CA . VAL B 1 60 ? -30.855 27.021 -46.812 1 60.67 106 VAL B CA 1
ATOM 2962 C C . VAL B 1 60 ? -32.011 26.032 -46.551 1 60.72 106 VAL B C 1
ATOM 2963 O O . VAL B 1 60 ? -32.229 25.129 -47.364 1 61.61 106 VAL B O 1
ATOM 2967 N N . LEU B 1 61 ? -32.778 26.218 -45.455 1 59.73 107 LEU B N 1
ATOM 2968 C CA . LEU B 1 61 ? -33.888 25.336 -45.102 1 58.59 107 LEU B CA 1
ATOM 2969 C C . LEU B 1 61 ? -35.193 25.659 -45.812 1 58.35 107 LEU B C 1
ATOM 2970 O O . LEU B 1 61 ? -35.777 26.713 -45.586 1 59.22 107 LEU B O 1
ATOM 2975 N N . ASN B 1 62 ? -35.671 24.736 -46.64 1 57.48 108 ASN B N 1
ATOM 2976 C CA . ASN B 1 62 ? -36.923 24.876 -47.375 1 57.3 108 ASN B CA 1
ATOM 2977 C C . ASN B 1 62 ? -37.766 23.591 -47.191 1 56.16 108 ASN B C 1
ATOM 2978 O O . ASN B 1 62 ? -37.766 22.698 -48.039 1 56.31 108 ASN B O 1
ATOM 2983 N N . HIS B 1 63 ? -38.466 23.508 -46.053 1 54.7 109 HIS B N 1
ATOM 2984 C CA . HIS B 1 63 ? -39.274 22.345 -45.661 1 53.05 109 HIS B CA 1
ATOM 2985 C C . HIS B 1 63 ? -40.631 22.844 -45.19 1 51.26 109 HIS B C 1
ATOM 2986 O O . HIS B 1 63 ? -40.693 23.828 -44.467 1 50.92 109 HIS B O 1
ATOM 2993 N N . PRO B 1 64 ? -41.736 22.169 -45.55 1 50.66 110 PRO B N 1
ATOM 2994 C CA . PRO B 1 64 ? -43.069 22.646 -45.113 1 50.3 110 PRO B CA 1
ATOM 2995 C C . PRO B 1 64 ? -43.311 22.679 -43.592 1 49.89 110 PRO B C 1
ATOM 2996 O O . PRO B 1 64 ? -44.246 23.33 -43.115 1 49.56 110 PRO B O 1
ATOM 3000 N N . ASN B 1 65 ? -42.444 22.017 -42.821 1 49.24 111 ASN B N 1
ATOM 3001 C CA . ASN B 1 65 ? -42.562 21.995 -41.368 1 49.02 111 ASN B CA 1
ATOM 3002 C C . ASN B 1 65 ? -41.426 22.726 -40.663 1 49.04 111 ASN B C 1
ATOM 3003 O O . ASN B 1 65 ? -41.124 22.441 -39.503 1 49.09 111 ASN B O 1
ATOM 3008 N N . ILE B 1 66 ? -40.839 23.72 -41.35 1 48.65 112 ILE B N 1
ATOM 3009 C CA . ILE B 1 66 ? -39.819 24.59 -40.769 1 48.37 112 ILE B CA 1
ATOM 3010 C C . ILE B 1 66 ? -40.197 26.032 -41.129 1 49.86 112 ILE B C 1
ATOM 3011 O O . ILE B 1 66 ? -40.49 26.298 -42.292 1 49.99 112 ILE B O 1
ATOM 3016 N N . ILE B 1 67 ? -40.206 26.968 -40.148 1 51.05 113 ILE B N 1
ATOM 3017 C CA . ILE B 1 67 ? -40.509 28.396 -40.387 1 52.09 113 ILE B CA 1
ATOM 3018 C C . ILE B 1 67 ? -39.635 28.929 -41.553 1 53.21 113 ILE B C 1
ATOM 3019 O O . ILE B 1 67 ? -38.412 28.815 -41.504 1 53.2 113 ILE B O 1
ATOM 3024 N N . LYS B 1 68 ? -40.283 29.312 -42.656 1 53.91 114 LYS B N 1
ATOM 3025 C CA . LYS B 1 68 ? -39.615 29.765 -43.867 1 55.13 114 LYS B CA 1
ATOM 3026 C C . LYS B 1 68 ? -39.2 31.247 -43.771 1 54.87 114 LYS B C 1
ATOM 3027 O O . LYS B 1 68 ? -39.971 32.081 -43.288 1 54.99 114 LYS B O 1
ATOM 3033 N N . LEU B 1 69 ? -37.955 31.567 -44.201 1 53.62 115 LEU B N 1
ATOM 3034 C CA . LEU B 1 69 ? -37.472 32.948 -44.212 1 52.33 115 LEU B CA 1
ATOM 3035 C C . LEU B 1 69 ? -37.947 33.618 -45.51 1 51.74 115 LEU B C 1
ATOM 3036 O O . LEU B 1 69 ? -37.884 33.004 -46.582 1 51.32 115 LEU B O 1
ATOM 3041 N N . PHE B 1 70 ? -38.496 34.835 -45.415 1 51.24 116 PHE B N 1
ATOM 3042 C CA . PHE B 1 70 ? -38.972 35.541 -46.61 1 51.31 116 PHE B CA 1
ATOM 3043 C C . PHE B 1 70 ? -38.054 36.705 -47.011 1 50.5 116 PHE B C 1
ATOM 3044 O O . PHE B 1 70 ? -37.83 36.918 -48.206 1 50.35 116 PHE B O 1
ATOM 3052 N N . GLU B 1 71 ? -37.53 37.453 -46.03 1 49.56 117 GLU B N 1
ATOM 3053 C CA . GLU B 1 71 ? -36.701 38.61 -46.349 1 49.11 117 GLU B CA 1
ATOM 3054 C C . GLU B 1 71 ? -35.772 38.975 -45.224 1 48.83 117 GLU B C 1
ATOM 3055 O O . GLU B 1 71 ? -36.075 38.719 -44.058 1 49.43 117 GLU B O 1
ATOM 3061 N N . VAL B 1 72 ? -34.618 39.545 -45.581 1 47.85 118 VAL B N 1
ATOM 3062 C CA . VAL B 1 72 ? -33.637 40.092 -44.655 1 48.19 118 VAL B CA 1
ATOM 3063 C C . VAL B 1 72 ? -33.477 41.546 -45.035 1 48.59 118 VAL B C 1
ATOM 3064 O O . VAL B 1 72 ? -33.198 41.852 -46.205 1 49.22 118 VAL B O 1
ATOM 3068 N N . ILE B 1 73 ? -33.679 42.45 -44.08 1 48.09 119 ILE B N 1
ATOM 3069 C CA . ILE B 1 73 ? -33.491 43.867 -44.324 1 47.93 119 ILE B CA 1
ATOM 3070 C C . ILE B 1 73 ? -32.434 44.316 -43.347 1 48.62 119 ILE B C 1
ATOM 3071 O O . ILE B 1 73 ? -32.609 44.149 -42.146 1 48.49 119 ILE B O 1
ATOM 3076 N N . GLU B 1 74 ? -31.329 44.868 -43.839 1 48.89 120 GLU B N 1
ATOM 3077 C CA . GLU B 1 74 ? -30.248 45.296 -42.972 1 49.77 120 GLU B CA 1
ATOM 3078 C C . GLU B 1 74 ? -29.996 46.756 -43.079 1 51.11 120 GLU B C 1
ATOM 3079 O O . GLU B 1 74 ? -30.014 47.323 -44.164 1 51.58 120 GLU B O 1
ATOM 3085 N N . THR B 1 75 ? -29.723 47.361 -41.945 1 51.95 121 THR B N 1
ATOM 3086 C CA . THR B 1 75 ? -29.255 48.734 -41.786 1 53.21 121 THR B CA 1
ATOM 3087 C C . THR B 1 75 ? -28.042 48.645 -40.82 1 53.18 121 THR B C 1
ATOM 3088 O O . THR B 1 75 ? -27.787 47.576 -40.251 1 52.16 121 THR B O 1
ATOM 3092 N N . GLU B 1 76 ? -27.293 49.749 -40.63 1 54.13 122 GLU B N 1
ATOM 3093 C CA . GLU B 1 76 ? -26.147 49.722 -39.719 1 55.57 122 GLU B CA 1
ATOM 3094 C C . GLU B 1 76 ? -26.514 49.306 -38.298 1 55.47 122 GLU B C 1
ATOM 3095 O O . GLU B 1 76 ? -25.814 48.487 -37.703 1 55.99 122 GLU B O 1
ATOM 3101 N N . LYS B 1 77 ? -27.642 49.803 -37.785 1 54.65 123 LYS B N 1
ATOM 3102 C CA . LYS B 1 77 ? -28.069 49.498 -36.421 1 54.77 123 LYS B CA 1
ATOM 3103 C C . LYS B 1 77 ? -29.138 48.418 -36.275 1 53.58 123 LYS B C 1
ATOM 3104 O O . LYS B 1 77 ? -29.238 47.83 -35.201 1 53.37 123 LYS B O 1
ATOM 3110 N N . THR B 1 78 ? -29.953 48.177 -37.309 1 52.38 124 THR B N 1
ATOM 3111 C CA . THR B 1 78 ? -31.069 47.242 -37.17 1 52.2 124 THR B CA 1
ATOM 3112 C C . THR B 1 78 ? -31.05 46.104 -38.169 1 51.81 124 THR B C 1
ATOM 3113 O O . THR B 1 78 ? -30.661 46.281 -39.326 1 52.68 124 THR B O 1
ATOM 3117 N N . LEU B 1 79 ? -31.502 44.94 -37.727 1 50.43 125 LEU B N 1
ATOM 3118 C CA . LEU B 1 79 ? -31.638 43.777 -38.584 1 50.42 125 LEU B CA 1
ATOM 3119 C C . LEU B 1 79 ? -33.105 43.326 -38.558 1 50.08 125 LEU B C 1
ATOM 3120 O O . LEU B 1 79 ? -33.663 43.156 -37.478 1 50.57 125 LEU B O 1
ATOM 3125 N N . TYR B 1 80 ? -33.745 43.171 -39.728 1 48.74 126 TYR B N 1
ATOM 3126 C CA . TYR B 1 80 ? -35.147 42.752 -39.797 1 48.13 126 TYR B CA 1
ATOM 3127 C C . TYR B 1 80 ? -35.214 41.416 -40.482 1 47.58 126 TYR B C 1
ATOM 3128 O O . TYR B 1 80 ? -34.687 41.262 -41.588 1 47.68 126 TYR B O 1
ATOM 3137 N N . LEU B 1 81 ? -35.861 40.438 -39.846 1 46.9 127 LEU B N 1
ATOM 3138 C CA . LEU B 1 81 ? -36.007 39.123 -40.428 1 47.23 127 LEU B CA 1
ATOM 3139 C C . LEU B 1 81 ? -37.496 38.889 -40.595 1 48.34 127 LEU B C 1
ATOM 3140 O O . LEU B 1 81 ? -38.226 38.851 -39.604 1 49.58 127 LEU B O 1
ATOM 3145 N N . VAL B 1 82 ? -37.945 38.748 -41.833 1 47.27 128 VAL B N 1
ATOM 3146 C CA . VAL B 1 82 ? -39.344 38.528 -42.159 1 47.36 128 VAL B CA 1
ATOM 3147 C C . VAL B 1 82 ? -39.516 37.042 -42.396 1 48.75 128 VAL B C 1
ATOM 3148 O O . VAL B 1 82 ? -38.822 36.475 -43.224 1 48.28 128 VAL B O 1
ATOM 3152 N N . THR B 1 83 ? -40.354 36.39 -41.596 1 49.99 129 THR B N 1
ATOM 3153 C CA . THR B 1 83 ? -40.533 34.933 -41.663 1 52.2 129 THR B CA 1
ATOM 3154 C C . THR B 1 83 ? -42.041 34.564 -41.695 1 53.44 129 THR B C 1
ATOM 3155 O O . THR B 1 83 ? -42.921 35.427 -41.558 1 53.1 129 THR B O 1
ATOM 3159 N N . GLU B 1 84 ? -42.327 33.265 -41.861 1 54.27 130 GLU B N 1
ATOM 3160 C CA . GLU B 1 84 ? -43.657 32.684 -41.796 1 54.68 130 GLU B CA 1
ATOM 3161 C C . GLU B 1 84 ? -44.245 32.948 -40.413 1 54.59 130 GLU B C 1
ATOM 3162 O O . GLU B 1 84 ? -43.509 33.031 -39.438 1 53.53 130 GLU B O 1
ATOM 3168 N N . TYR B 1 85 ? -45.57 33.124 -40.344 1 55.66 131 TYR B N 1
ATOM 3169 C CA . TYR B 1 85 ? -46.29 33.339 -39.096 1 56.37 131 TYR B CA 1
ATOM 3170 C C . TYR B 1 85 ? -46.999 32.022 -38.742 1 56.61 131 TYR B C 1
ATOM 3171 O O . TYR B 1 85 ? -47.694 31.461 -39.592 1 56.73 131 TYR B O 1
ATOM 3180 N N . ALA B 1 86 ? -46.859 31.559 -37.499 1 56.71 132 ALA B N 1
ATOM 3181 C CA . ALA B 1 86 ? -47.537 30.336 -37.058 1 57.67 132 ALA B CA 1
ATOM 3182 C C . ALA B 1 86 ? -48.641 30.76 -36.099 1 58.4 132 ALA B C 1
ATOM 3183 O O . ALA B 1 86 ? -48.393 30.942 -34.912 1 58.06 132 ALA B O 1
ATOM 3185 N N . LYS B 1 87 ? -49.835 30.957 -36.63 1 59.61 133 LYS B N 1
ATOM 3186 C CA . LYS B 1 87 ? -51.017 31.449 -35.922 1 61.35 133 LYS B CA 1
ATOM 3187 C C . LYS B 1 87 ? -51.362 30.772 -34.582 1 60.77 133 LYS B C 1
ATOM 3188 O O . LYS B 1 87 ? -51.749 31.455 -33.629 1 60.71 133 LYS B O 1
ATOM 3194 N N . ASN B 1 88 ? -51.218 29.442 -34.503 1 59.67 134 ASN B N 1
ATOM 3195 C CA . ASN B 1 88 ? -51.673 28.703 -33.333 1 58.7 134 ASN B CA 1
ATOM 3196 C C . ASN B 1 88 ? -50.664 28.509 -32.222 1 57.66 134 ASN B C 1
ATOM 3197 O O . ASN B 1 88 ? -50.91 27.703 -31.327 1 57.7 134 ASN B O 1
ATOM 3202 N N . GLY B 1 89 ? -49.603 29.302 -32.221 1 56.48 135 GLY B N 1
ATOM 3203 C CA . GLY B 1 89 ? -48.616 29.309 -31.146 1 55.73 135 GLY B CA 1
ATOM 3204 C C . GLY B 1 89 ? -47.786 28.056 -30.966 1 54.7 135 GLY B C 1
ATOM 3205 O O . GLY B 1 89 ? -47.621 27.282 -31.896 1 54.3 135 GLY B O 1
ATOM 3206 N N . GLU B 1 90 ? -47.25 27.857 -29.758 1 54.05 136 GLU B N 1
ATOM 3207 C CA . GLU B 1 90 ? -46.378 26.732 -29.472 1 54.11 136 GLU B CA 1
ATOM 3208 C C . GLU B 1 90 ? -47.13 25.47 -29.11 1 53.99 136 GLU B C 1
ATOM 3209 O O . GLU B 1 90 ? -48.151 25.51 -28.422 1 53.41 136 GLU B O 1
ATOM 3215 N N . VAL B 1 91 ? -46.537 24.329 -29.471 1 53.64 137 VAL B N 1
ATOM 3216 C CA . VAL B 1 91 ? -47.022 22.999 -29.107 1 53.49 137 VAL B CA 1
ATOM 3217 C C . VAL B 1 91 ? -47.06 22.888 -27.571 1 53.62 137 VAL B C 1
ATOM 3218 O O . VAL B 1 91 ? -48.016 22.345 -27.039 1 52.33 137 VAL B O 1
ATOM 3222 N N . PHE B 1 92 ? -46.076 23.514 -26.868 1 55.26 138 PHE B N 1
ATOM 3223 C CA . PHE B 1 92 ? -46.005 23.571 -25.405 1 57.55 138 PHE B CA 1
ATOM 3224 C C . PHE B 1 92 ? -47.34 24.069 -24.814 1 58.65 138 PHE B C 1
ATOM 3225 O O . PHE B 1 92 ? -47.9 23.414 -23.935 1 58.45 138 PHE B O 1
ATOM 3233 N N . ASP B 1 93 ? -47.849 25.209 -25.318 1 58.93 139 ASP B N 1
ATOM 3234 C CA . ASP B 1 93 ? -49.085 25.799 -24.815 1 59.72 139 ASP B CA 1
ATOM 3235 C C . ASP B 1 93 ? -50.3 24.987 -25.218 1 59.69 139 ASP B C 1
ATOM 3236 O O . ASP B 1 93 ? -51.235 24.884 -24.44 1 60.58 139 ASP B O 1
ATOM 3241 N N . TYR B 1 94 ? -50.29 24.395 -26.41 1 58.81 140 TYR B N 1
ATOM 3242 C CA . TYR B 1 94 ? -51.396 23.56 -26.869 1 59.07 140 TYR B CA 1
ATOM 3243 C C . TYR B 1 94 ? -51.541 22.328 -25.948 1 58.17 140 TYR B C 1
ATOM 3244 O O . TYR B 1 94 ? -52.658 21.964 -25.597 1 58.04 140 TYR B O 1
ATOM 3253 N N . LEU B 1 95 ? -50.413 21.723 -25.529 1 57.11 141 LEU B N 1
ATOM 3254 C CA . LEU B 1 95 ? -50.414 20.584 -24.607 1 57.34 141 LEU B CA 1
ATOM 3255 C C . LEU B 1 95 ? -50.938 21 -23.231 1 58.37 141 LEU B C 1
ATOM 3256 O O . LEU B 1 95 ? -51.67 20.246 -22.6 1 58.17 141 LEU B O 1
ATOM 3261 N N . VAL B 1 96 ? -50.553 22.186 -22.753 1 59.42 142 VAL B N 1
ATOM 3262 C CA . VAL B 1 96 ? -51.025 22.684 -21.458 1 60.83 142 VAL B CA 1
ATOM 3263 C C . VAL B 1 96 ? -52.548 22.914 -21.525 1 61.5 142 VAL B C 1
ATOM 3264 O O . VAL B 1 96 ? -53.275 22.51 -20.62 1 62.02 142 VAL B O 1
ATOM 3268 N N . ALA B 1 97 ? -53.023 23.495 -22.634 1 61.24 143 ALA B N 1
ATOM 3269 C CA . ALA B 1 97 ? -54.428 23.819 -22.845 1 61.75 143 ALA B CA 1
ATOM 3270 C C . ALA B 1 97 ? -55.352 22.625 -23.135 1 62.46 143 ALA B C 1
ATOM 3271 O O . ALA B 1 97 ? -56.541 22.676 -22.79 1 62.58 143 ALA B O 1
ATOM 3273 N N . HIS B 1 98 ? -54.843 21.588 -23.819 1 61.98 144 HIS B N 1
ATOM 3274 C CA . HIS B 1 98 ? -55.693 20.465 -24.204 1 62.01 144 HIS B CA 1
ATOM 3275 C C . HIS B 1 98 ? -55.325 19.122 -23.587 1 60.77 144 HIS B C 1
ATOM 3276 O O . HIS B 1 98 ? -56.079 18.17 -23.725 1 61.25 144 HIS B O 1
ATOM 3283 N N . GLY B 1 99 ? -54.184 19.043 -22.929 1 59.03 145 GLY B N 1
ATOM 3284 C CA . GLY B 1 99 ? -53.698 17.792 -22.376 1 58.05 145 GLY B CA 1
ATOM 3285 C C . GLY B 1 99 ? -52.986 16.965 -23.438 1 56.89 145 GLY B C 1
ATOM 3286 O O . GLY B 1 99 ? -52.714 17.447 -24.545 1 57.05 145 GLY B O 1
ATOM 3287 N N . ARG B 1 100 ? -52.706 15.705 -23.121 1 55.06 146 ARG B N 1
ATOM 3288 C CA . ARG B 1 100 ? -52.023 14.809 -24.034 1 54.17 146 ARG B CA 1
ATOM 3289 C C . ARG B 1 100 ? -52.773 14.602 -25.341 1 53.38 146 ARG B C 1
ATOM 3290 O O . ARG B 1 100 ? -54.011 14.632 -25.392 1 53.77 146 ARG B O 1
ATOM 3298 N N . MET B 1 101 ? -52.019 14.435 -26.412 1 51.77 147 MET B N 1
ATOM 3299 C CA . MET B 1 101 ? -52.612 14.122 -27.698 1 50.65 147 MET B CA 1
ATOM 3300 C C . MET B 1 101 ? -52.832 12.611 -27.712 1 50.09 147 MET B C 1
ATOM 3301 O O . MET B 1 101 ? -51.994 11.862 -27.211 1 49.34 147 MET B O 1
ATOM 3306 N N . LYS B 1 102 ? -53.898 12.141 -28.392 1 49.25 148 LYS B N 1
ATOM 3307 C CA . LYS B 1 102 ? -54.07 10.703 -28.618 1 49.15 148 LYS B CA 1
ATOM 3308 C C . LYS B 1 102 ? -52.928 10.281 -29.561 1 48.88 148 LYS B C 1
ATOM 3309 O O . LYS B 1 102 ? -52.421 11.127 -30.329 1 48.16 148 LYS B O 1
ATOM 3315 N N . GLU B 1 103 ? -52.493 9.01 -29.509 1 47.96 149 GLU B N 1
ATOM 3316 C CA . GLU B 1 103 ? -51.368 8.56 -30.337 1 47.91 149 GLU B CA 1
ATOM 3317 C C . GLU B 1 103 ? -51.532 8.852 -31.813 1 47.83 149 GLU B C 1
ATOM 3318 O O . GLU B 1 103 ? -50.553 9.164 -32.482 1 47.97 149 GLU B O 1
ATOM 3324 N N . LYS B 1 104 ? -52.759 8.832 -32.304 1 47.5 150 LYS B N 1
ATOM 3325 C CA . LYS B 1 104 ? -53.046 9.126 -33.697 1 48.33 150 LYS B CA 1
ATOM 3326 C C . LYS B 1 104 ? -52.716 10.612 -34.036 1 48.48 150 LYS B C 1
ATOM 3327 O O . LYS B 1 104 ? -52.151 10.892 -35.097 1 48 150 LYS B O 1
ATOM 3333 N N . GLU B 1 105 ? -53.066 11.536 -33.129 1 48.98 151 GLU B N 1
ATOM 3334 C CA . GLU B 1 105 ? -52.785 12.969 -33.301 1 50.24 151 GLU B CA 1
ATOM 3335 C C . GLU B 1 105 ? -51.299 13.256 -33.093 1 49.95 151 GLU B C 1
ATOM 3336 O O . GLU B 1 105 ? -50.7 14.001 -33.865 1 50.71 151 GLU B O 1
ATOM 3342 N N . ALA B 1 106 ? -50.685 12.647 -32.065 1 48.59 152 ALA B N 1
ATOM 3343 C CA . ALA B 1 106 ? -49.256 12.824 -31.815 1 47.61 152 ALA B CA 1
ATOM 3344 C C . ALA B 1 106 ? -48.45 12.276 -33 1 47.24 152 ALA B C 1
ATOM 3345 O O . ALA B 1 106 ? -47.451 12.874 -33.378 1 46.66 152 ALA B O 1
ATOM 3347 N N . ARG B 1 107 ? -48.922 11.178 -33.642 1 46.82 153 ARG B N 1
ATOM 3348 C CA . ARG B 1 107 ? -48.264 10.601 -34.824 1 46.76 153 ARG B CA 1
ATOM 3349 C C . ARG B 1 107 ? -48.236 11.581 -36.01 1 46.52 153 ARG B C 1
ATOM 3350 O O . ARG B 1 107 ? -47.215 11.693 -36.681 1 46.16 153 ARG B O 1
ATOM 3358 N N . ALA B 1 108 ? -49.36 12.267 -36.271 1 46.52 154 ALA B N 1
ATOM 3359 C CA . ALA B 1 108 ? -49.459 13.241 -37.359 1 47.33 154 ALA B CA 1
ATOM 3360 C C . ALA B 1 108 ? -48.414 14.376 -37.162 1 47.51 154 ALA B C 1
ATOM 3361 O O . ALA B 1 108 ? -47.692 14.714 -38.091 1 48.82 154 ALA B O 1
ATOM 3363 N N . LYS B 1 109 ? -48.302 14.895 -35.941 1 46.52 155 LYS B N 1
ATOM 3364 C CA . LYS B 1 109 ? -47.344 15.95 -35.596 1 46.45 155 LYS B CA 1
ATOM 3365 C C . LYS B 1 109 ? -45.915 15.417 -35.631 1 45.98 155 LYS B C 1
ATOM 3366 O O . LYS B 1 109 ? -45.033 16.051 -36.193 1 46.53 155 LYS B O 1
ATOM 3372 N N . PHE B 1 110 ? -45.691 14.241 -35.032 1 44.32 156 PHE B N 1
ATOM 3373 C CA . PHE B 1 110 ? -44.376 13.66 -34.895 1 43.51 156 PHE B CA 1
ATOM 3374 C C . PHE B 1 110 ? -43.784 13.255 -36.216 1 43.45 156 PHE B C 1
ATOM 3375 O O . PHE B 1 110 ? -42.583 13.447 -36.403 1 43.45 156 PHE B O 1
ATOM 3383 N N . ARG B 1 111 ? -44.6 12.804 -37.186 1 43.3 157 ARG B N 1
ATOM 3384 C CA . ARG B 1 111 ? -44.07 12.499 -38.526 1 44.41 157 ARG B CA 1
ATOM 3385 C C . ARG B 1 111 ? -43.504 13.798 -39.172 1 45.22 157 ARG B C 1
ATOM 3386 O O . ARG B 1 111 ? -42.448 13.771 -39.806 1 45.47 157 ARG B O 1
ATOM 3394 N N . GLN B 1 112 ? -44.195 14.929 -38.972 1 44.86 158 GLN B N 1
ATOM 3395 C CA . GLN B 1 112 ? -43.735 16.226 -39.479 1 45.36 158 GLN B CA 1
ATOM 3396 C C . GLN B 1 112 ? -42.448 16.691 -38.783 1 45.72 158 GLN B C 1
ATOM 3397 O O . GLN B 1 112 ? -41.534 17.175 -39.457 1 47.21 158 GLN B O 1
ATOM 3403 N N . ILE B 1 113 ? -42.368 16.534 -37.452 1 44.64 159 ILE B N 1
ATOM 3404 C CA . ILE B 1 113 ? -41.186 16.911 -36.66 1 44.5 159 ILE B CA 1
ATOM 3405 C C . ILE B 1 113 ? -39.96 16.103 -37.069 1 45.95 159 ILE B C 1
ATOM 3406 O O . ILE B 1 113 ? -38.892 16.663 -37.33 1 46.92 159 ILE B O 1
ATOM 3411 N N . VAL B 1 114 ? -40.117 14.772 -37.15 1 45.52 160 VAL B N 1
ATOM 3412 C CA . VAL B 1 114 ? -39.044 13.88 -37.562 1 45.59 160 VAL B CA 1
ATOM 3413 C C . VAL B 1 114 ? -38.58 14.182 -38.997 1 46.12 160 VAL B C 1
ATOM 3414 O O . VAL B 1 114 ? -37.381 14.269 -39.236 1 45.02 160 VAL B O 1
ATOM 3418 N N . SER B 1 115 ? -39.523 14.408 -39.933 1 46.74 161 SER B N 1
ATOM 3419 C CA . SER B 1 115 ? -39.185 14.789 -41.312 1 48.08 161 SER B CA 1
ATOM 3420 C C . SER B 1 115 ? -38.327 16.084 -41.31 1 49.75 161 SER B C 1
ATOM 3421 O O . SER B 1 115 ? -37.221 16.087 -41.843 1 50.57 161 SER B O 1
ATOM 3424 N N . ALA B 1 116 ? -38.78 17.12 -40.587 1 49.8 162 ALA B N 1
ATOM 3425 C CA . ALA B 1 116 ? -38.063 18.391 -40.48 1 49.48 162 ALA B CA 1
ATOM 3426 C C . ALA B 1 116 ? -36.649 18.248 -39.897 1 49.64 162 ALA B C 1
ATOM 3427 O O . ALA B 1 116 ? -35.698 18.771 -40.483 1 49.01 162 ALA B O 1
ATOM 3429 N N . VAL B 1 117 ? -36.5 17.543 -38.756 1 50.21 163 VAL B N 1
ATOM 3430 C CA . VAL B 1 117 ? -35.197 17.377 -38.116 1 51.35 163 VAL B CA 1
ATOM 3431 C C . VAL B 1 117 ? -34.274 16.497 -38.954 1 52.75 163 VAL B C 1
ATOM 3432 O O . VAL B 1 117 ? -33.082 16.788 -39.056 1 52.82 163 VAL B O 1
ATOM 3436 N N . GLN B 1 118 ? -34.827 15.476 -39.621 1 53.76 164 GLN B N 1
ATOM 3437 C CA . GLN B 1 118 ? -34.022 14.604 -40.476 1 55.35 164 GLN B CA 1
ATOM 3438 C C . GLN B 1 118 ? -33.48 15.407 -41.659 1 56.57 164 GLN B C 1
ATOM 3439 O O . GLN B 1 118 ? -32.316 15.242 -42.02 1 56.51 164 GLN B O 1
ATOM 3445 N N . TYR B 1 119 ? -34.32 16.298 -42.235 1 57.31 165 TYR B N 1
ATOM 3446 C CA . TYR B 1 119 ? -33.954 17.183 -43.344 1 57.76 165 TYR B CA 1
ATOM 3447 C C . TYR B 1 119 ? -32.815 18.127 -42.937 1 58.25 165 TYR B C 1
ATOM 3448 O O . TYR B 1 119 ? -31.906 18.344 -43.73 1 58.74 165 TYR B O 1
ATOM 3457 N N . CYS B 1 120 ? -32.808 18.618 -41.686 1 58.44 166 CYS B N 1
ATOM 3458 C CA . CYS B 1 120 ? -31.715 19.445 -41.171 1 59.39 166 CYS B CA 1
ATOM 3459 C C . CYS B 1 120 ? -30.434 18.611 -41.144 1 61.21 166 CYS B C 1
ATOM 3460 O O . CYS B 1 120 ? -29.369 19.094 -41.531 1 61.74 166 CYS B O 1
ATOM 3463 N N . HIS B 1 121 ? -30.536 17.369 -40.653 1 61.27 167 HIS B N 1
ATOM 3464 C CA . HIS B 1 121 ? -29.397 16.471 -40.548 1 62.06 167 HIS B CA 1
ATOM 3465 C C . HIS B 1 121 ? -28.803 16.142 -41.912 1 64.23 167 HIS B C 1
ATOM 3466 O O . HIS B 1 121 ? -27.587 16.016 -42.007 1 64.88 167 HIS B O 1
ATOM 3473 N N . GLN B 1 122 ? -29.631 16.101 -42.978 1 65.36 168 GLN B N 1
ATOM 3474 C CA . GLN B 1 122 ? -29.168 15.892 -44.355 1 67.19 168 GLN B CA 1
ATOM 3475 C C . GLN B 1 122 ? -28.169 16.993 -44.741 1 69.02 168 GLN B C 1
ATOM 3476 O O . GLN B 1 122 ? -27.203 16.718 -45.449 1 70.02 168 GLN B O 1
ATOM 3482 N N . LYS B 1 123 ? -28.43 18.24 -44.308 1 68.83 169 LYS B N 1
ATOM 3483 C CA . LYS B 1 123 ? -27.588 19.401 -44.591 1 69.24 169 LYS B CA 1
ATOM 3484 C C . LYS B 1 123 ? -26.604 19.722 -43.47 1 69.29 169 LYS B C 1
ATOM 3485 O O . LYS B 1 123 ? -26.12 20.845 -43.408 1 70.09 169 LYS B O 1
ATOM 3491 N N . PHE B 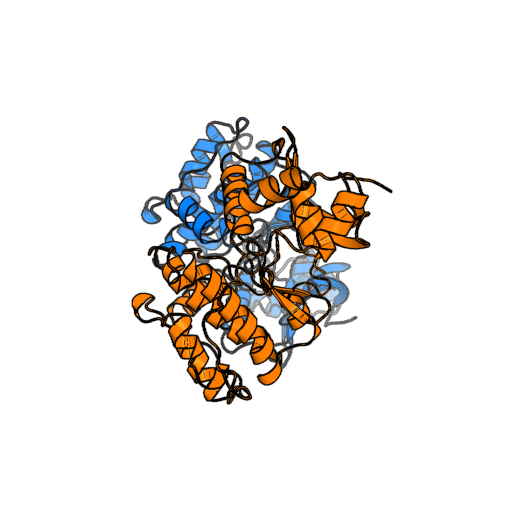1 124 ? -26.331 18.753 -42.585 1 68.52 170 PHE B N 1
ATOM 3492 C CA . PHE B 1 124 ? -25.376 18.808 -41.476 1 68.46 170 PHE B CA 1
ATOM 3493 C C . PHE B 1 124 ? -25.69 19.915 -40.455 1 66.87 170 PHE B C 1
ATOM 3494 O O . PHE B 1 124 ? -24.782 20.501 -39.861 1 66.73 170 PHE B O 1
ATOM 3502 N N . ILE B 1 125 ? -26.989 20.141 -40.2 1 65.69 171 ILE B N 1
ATOM 3503 C CA . ILE B 1 125 ? -27.442 21.124 -39.221 1 65.03 171 ILE B CA 1
ATOM 3504 C C . ILE B 1 125 ? -28.001 20.419 -37.97 1 64.84 171 ILE B C 1
ATOM 3505 O O . ILE B 1 125 ? -28.965 19.665 -38.069 1 64.63 171 ILE B O 1
ATOM 3510 N N . VAL B 1 126 ? -27.396 20.656 -36.809 1 65.14 172 VAL B N 1
ATOM 3511 C CA . VAL B 1 126 ? -27.872 20.08 -35.552 1 66.39 172 VAL B CA 1
ATOM 3512 C C . VAL B 1 126 ? -28.53 21.195 -34.719 1 67.11 172 VAL B C 1
ATOM 3513 O O . VAL B 1 126 ? -27.921 22.242 -34.478 1 67.3 172 VAL B O 1
ATOM 3517 N N . HIS B 1 127 ? -29.798 20.997 -34.339 1 66.81 173 HIS B N 1
ATOM 3518 C CA . HIS B 1 127 ? -30.547 22 -33.594 1 66.92 173 HIS B CA 1
ATOM 3519 C C . HIS B 1 127 ? -29.974 22.243 -32.204 1 67.19 173 HIS B C 1
ATOM 3520 O O . HIS B 1 127 ? -29.716 23.398 -31.862 1 67.56 173 HIS B O 1
ATOM 3527 N N . ARG B 1 128 ? -29.777 21.17 -31.408 1 66.95 174 ARG B N 1
ATOM 3528 C CA . ARG B 1 128 ? -29.217 21.207 -30.045 1 67.07 174 ARG B CA 1
ATOM 3529 C C . ARG B 1 128 ? -30.125 21.825 -28.985 1 66.9 174 ARG B C 1
ATOM 3530 O O . ARG B 1 128 ? -29.743 21.836 -27.817 1 67.65 174 ARG B O 1
ATOM 3538 N N . ASP B 1 129 ? -31.297 22.347 -29.366 1 65.61 175 ASP B N 1
ATOM 3539 C CA . ASP B 1 129 ? -32.214 22.946 -28.396 1 64.79 175 ASP B CA 1
ATOM 3540 C C . ASP B 1 129 ? -33.667 22.605 -28.718 1 62.91 175 ASP B C 1
ATOM 3541 O O . ASP B 1 129 ? -34.554 23.451 -28.578 1 63.16 175 ASP B O 1
ATOM 3546 N N . LEU B 1 130 ? -33.905 21.371 -29.174 1 60.83 176 LEU B N 1
ATOM 3547 C CA . LEU B 1 130 ? -35.242 20.923 -29.532 1 59.64 176 LEU B CA 1
ATOM 3548 C C . LEU B 1 130 ? -36.106 20.866 -28.292 1 58.3 176 LEU B C 1
ATOM 3549 O O . LEU B 1 130 ? -35.663 20.362 -27.259 1 58.31 176 LEU B O 1
ATOM 3554 N N . LYS B 1 131 ? -37.306 21.446 -28.373 1 57.51 177 LYS B N 1
ATOM 3555 C CA . LYS B 1 131 ? -38.265 21.459 -27.269 1 57.32 177 LYS B CA 1
ATOM 3556 C C . LYS B 1 131 ? -39.646 21.879 -27.752 1 56.66 177 LYS B C 1
ATOM 3557 O O . LYS B 1 131 ? -39.767 22.481 -28.824 1 56.75 177 LYS B O 1
ATOM 3563 N N . ALA B 1 132 ? -40.693 21.548 -26.972 1 56.14 178 ALA B N 1
ATOM 3564 C CA . ALA B 1 132 ? -42.089 21.871 -27.295 1 56.73 178 ALA B CA 1
ATOM 3565 C C . ALA B 1 132 ? -42.305 23.391 -27.523 1 56.96 178 ALA B C 1
ATOM 3566 O O . ALA B 1 132 ? -43.158 23.779 -28.309 1 56.57 178 ALA B O 1
ATOM 3568 N N . GLU B 1 133 ? -41.494 24.225 -26.863 1 57.5 179 GLU B N 1
ATOM 3569 C CA . GLU B 1 133 ? -41.493 25.687 -26.995 1 59.08 179 GLU B CA 1
ATOM 3570 C C . GLU B 1 133 ? -41.1 26.11 -28.415 1 58.81 179 GLU B C 1
ATOM 3571 O O . GLU B 1 133 ? -41.592 27.109 -28.928 1 59.04 179 GLU B O 1
ATOM 3577 N N . ASN B 1 134 ? -40.185 25.355 -29.037 1 57.69 180 ASN B N 1
ATOM 3578 C CA . ASN B 1 134 ? -39.698 25.63 -30.382 1 57.05 180 ASN B CA 1
ATOM 3579 C C . ASN B 1 134 ? -40.513 25.001 -31.514 1 55.75 180 ASN B C 1
ATOM 3580 O O . ASN B 1 134 ? -40.158 25.158 -32.683 1 56.1 180 ASN B O 1
ATOM 3585 N N . LEU B 1 135 ? -41.575 24.273 -31.181 1 54 181 LEU B N 1
ATOM 3586 C CA . LEU B 1 135 ? -42.419 23.654 -32.175 1 53.15 181 LEU B CA 1
ATOM 3587 C C . LEU B 1 135 ? -43.662 24.51 -32.222 1 53.2 181 LEU B C 1
ATOM 3588 O O . LEU B 1 135 ? -44.365 24.606 -31.227 1 52.89 181 LEU B O 1
ATOM 3593 N N . LEU B 1 136 ? -43.915 25.163 -33.344 1 53.44 182 LEU B N 1
ATOM 3594 C CA . LEU B 1 136 ? -45.076 26.023 -33.486 1 54.25 182 LEU B CA 1
ATOM 3595 C C . LEU B 1 136 ? -46.151 25.354 -34.358 1 54.7 182 LEU B C 1
ATOM 3596 O O . LEU B 1 136 ? -45.891 24.346 -35.012 1 54.43 182 LEU B O 1
ATOM 3601 N N . LEU B 1 137 ? -47.375 25.896 -34.342 1 54.91 183 LEU B N 1
ATOM 3602 C CA . LEU B 1 137 ? -48.477 25.346 -35.105 1 56.05 183 LEU B CA 1
ATOM 3603 C C . LEU B 1 137 ? -49.083 26.417 -36.002 1 57.87 183 LEU B C 1
ATOM 3604 O O . LEU B 1 137 ? -49.399 27.504 -35.525 1 57.49 183 LEU B O 1
ATOM 3609 N N . ASP B 1 138 ? -49.232 26.124 -37.296 1 59.49 184 ASP B N 1
ATOM 3610 C CA . ASP B 1 138 ? -49.842 27.095 -38.207 1 61.84 184 ASP B CA 1
ATOM 3611 C C . ASP B 1 138 ? -51.409 27.055 -38.103 1 64.22 184 ASP B C 1
ATOM 3612 O O . ASP B 1 138 ? -51.945 26.345 -37.25 1 64.73 184 ASP B O 1
ATOM 3617 N N . ALA B 1 139 ? -52.131 27.773 -38.974 1 65.66 185 ALA B N 1
ATOM 3618 C CA . ALA B 1 139 ? -53.594 27.812 -38.984 1 67.51 185 ALA B CA 1
ATOM 3619 C C . ALA B 1 139 ? -54.233 26.437 -39.234 1 68.98 185 ALA B C 1
ATOM 3620 O O . ALA B 1 139 ? -55.338 26.177 -38.76 1 69.79 185 ALA B O 1
ATOM 3622 N N . ASP B 1 140 ? -53.539 25.552 -39.961 1 69.15 186 ASP B N 1
ATOM 3623 C CA . ASP B 1 140 ? -54.028 24.192 -40.209 1 69.18 186 ASP B CA 1
ATOM 3624 C C . ASP B 1 140 ? -53.5 23.17 -39.191 1 67.71 186 ASP B C 1
ATOM 3625 O O . ASP B 1 140 ? -53.659 21.977 -39.405 1 67.95 186 ASP B O 1
ATOM 3630 N N . MET B 1 141 ? -52.856 23.633 -38.106 1 66.28 187 MET B N 1
ATOM 3631 C CA . MET B 1 141 ? -52.287 22.795 -37.055 1 65.14 187 MET B CA 1
ATOM 3632 C C . MET B 1 141 ? -51.082 21.977 -37.519 1 62.3 187 MET B C 1
ATOM 3633 O O . MET B 1 141 ? -50.796 20.918 -36.958 1 62.44 187 MET B O 1
ATOM 3638 N N . ASN B 1 142 ? -50.367 22.472 -38.529 1 59.55 188 ASN B N 1
ATOM 3639 C CA . ASN B 1 142 ? -49.168 21.817 -39.003 1 57.8 188 ASN B CA 1
ATOM 3640 C C . ASN B 1 142 ? -47.986 22.304 -38.195 1 54.47 188 ASN B C 1
ATOM 3641 O O . ASN B 1 142 ? -47.945 23.467 -37.78 1 54.92 188 ASN B O 1
ATOM 3646 N N . ILE B 1 143 ? -47.031 21.413 -37.96 1 51.04 189 ILE B N 1
ATOM 3647 C CA . ILE B 1 143 ? -45.814 21.746 -37.231 1 48.78 189 ILE B CA 1
ATOM 3648 C C . ILE B 1 143 ? -44.979 22.757 -38.031 1 47.67 189 ILE B C 1
ATOM 3649 O O . ILE B 1 143 ? -44.901 22.672 -39.253 1 47.78 189 ILE B O 1
ATOM 3654 N N . LYS B 1 144 ? -44.363 23.7 -37.334 1 46.8 190 LYS B N 1
ATOM 3655 C CA . LYS B 1 144 ? -43.45 24.67 -37.904 1 46.78 190 LYS B CA 1
ATOM 3656 C C . LYS B 1 144 ? -42.339 24.79 -36.908 1 47.79 190 LYS B C 1
ATOM 3657 O O . LYS B 1 144 ? -42.541 25.411 -35.864 1 47.54 190 LYS B O 1
ATOM 3663 N N . ILE B 1 145 ? -41.184 24.16 -37.176 1 49.22 191 ILE B N 1
ATOM 3664 C CA . ILE B 1 145 ? -40.07 24.266 -36.253 1 51.64 191 ILE B CA 1
ATOM 3665 C C . ILE B 1 145 ? -39.431 25.671 -36.328 1 55.03 191 ILE B C 1
ATOM 3666 O O . ILE B 1 145 ? -39.303 26.232 -37.414 1 54.28 191 ILE B O 1
ATOM 3671 N N . ALA B 1 146 ? -39.057 26.226 -35.168 1 58.36 192 ALA B N 1
ATOM 3672 C CA . ALA B 1 146 ? -38.46 27.544 -35.048 1 62.21 192 ALA B CA 1
ATOM 3673 C C . ALA B 1 146 ? -37.17 27.524 -34.16 1 66.99 192 ALA B C 1
ATOM 3674 O O . ALA B 1 146 ? -36.813 26.485 -33.576 1 67.18 192 ALA B O 1
ATOM 3676 N N . ASP B 1 147 ? -36.416 28.643 -34.178 1 70.52 193 ASP B N 1
ATOM 3677 C CA . ASP B 1 147 ? -35.261 28.963 -33.353 1 73.8 193 ASP B CA 1
ATOM 3678 C C . ASP B 1 147 ? -34.028 28.132 -33.598 1 75.61 193 ASP B C 1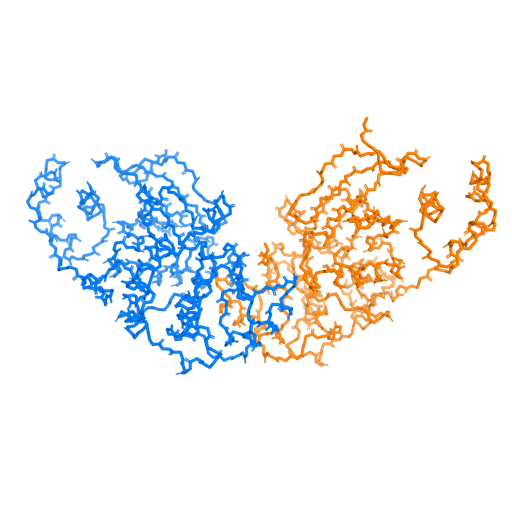
ATOM 3679 O O . ASP B 1 147 ? -33.743 27.178 -32.876 1 75.71 193 ASP B O 1
ATOM 3684 N N . PHE B 1 148 ? -33.235 28.581 -34.552 1 76.96 194 PHE B N 1
ATOM 3685 C CA . PHE B 1 148 ? -31.959 27.946 -34.851 1 78.7 194 PHE B CA 1
ATOM 3686 C C . PHE B 1 148 ? -30.807 28.86 -34.403 1 79.98 194 PHE B C 1
ATOM 3687 O O . PHE B 1 148 ? -29.779 28.915 -35.076 1 79.78 194 PHE B O 1
ATOM 3695 N N . GLY B 1 149 ? -31.001 29.557 -33.271 1 80.88 195 GLY B N 1
ATOM 3696 C CA . GLY B 1 149 ? -30.037 30.483 -32.688 1 81.97 195 GLY B CA 1
ATOM 3697 C C . GLY B 1 149 ? -30.668 31.585 -31.856 1 82.8 195 GLY B C 1
ATOM 3698 O O . GLY B 1 149 ? -29.994 32.242 -31.059 1 83.49 195 GLY B O 1
ATOM 3699 N N . THR B 1 162 ? -35.679 32.534 -19.23 1 84.85 208 THR B N 1
ATOM 3700 C CA . THR B 1 162 ? -34.502 31.908 -19.853 1 85.04 208 THR B CA 1
ATOM 3701 C C . THR B 1 162 ? -34.169 30.602 -19.111 1 84.86 208 THR B C 1
ATOM 3702 O O . THR B 1 162 ? -34.16 30.616 -17.885 1 85.28 208 THR B O 1
ATOM 3706 N N . PHE B 1 163 ? -33.916 29.485 -19.84 1 84.04 209 PHE B N 1
ATOM 3707 C CA . PHE B 1 163 ? -33.627 28.147 -19.291 1 83.56 209 PHE B CA 1
ATOM 3708 C C . PHE B 1 163 ? -34.809 27.606 -18.474 1 83.4 209 PHE B C 1
ATOM 3709 O O . PHE B 1 163 ? -34.606 26.916 -17.469 1 83.57 209 PHE B O 1
ATOM 3717 N N . CYS B 1 164 ? -36.048 27.909 -18.908 1 82.59 210 CYS B N 1
ATOM 3718 C CA . CYS B 1 164 ? -37.243 27.472 -18.176 1 81.62 210 CYS B CA 1
ATOM 3719 C C . CYS B 1 164 ? -37.648 26.044 -18.51 1 79.19 210 CYS B C 1
ATOM 3720 O O . CYS B 1 164 ? -38.08 25.314 -17.606 1 79.23 210 CYS B O 1
ATOM 3723 N N . GLY B 1 165 ? -37.512 25.661 -19.784 1 76.62 211 GLY B N 1
ATOM 3724 C CA . GLY B 1 165 ? -37.889 24.32 -20.219 1 74.46 211 GLY B CA 1
ATOM 3725 C C . GLY B 1 165 ? -36.811 23.532 -20.938 1 71.27 211 GLY B C 1
ATOM 3726 O O . GLY B 1 165 ? -37.062 22.419 -21.384 1 71.23 211 GLY B O 1
ATOM 3727 N N . SER B 1 166 ? -35.611 24.084 -21.037 1 68.4 212 SER B N 1
ATOM 3728 C CA . SER B 1 166 ? -34.506 23.439 -21.734 1 66.6 212 SER B CA 1
ATOM 3729 C C . SER B 1 166 ? -33.832 22.225 -21.013 1 64.5 212 SER B C 1
ATOM 3730 O O . SER B 1 166 ? -33.515 21.241 -21.692 1 64.01 212 SER B O 1
ATOM 3733 N N . PRO B 1 167 ? -33.549 22.272 -19.678 1 62.64 213 PRO B N 1
ATOM 3734 C CA . PRO B 1 167 ? -32.87 21.134 -19.043 1 61.07 213 PRO B CA 1
ATOM 3735 C C . PRO B 1 167 ? -33.582 19.774 -19.186 1 58.96 213 PRO B C 1
ATOM 3736 O O . PRO B 1 167 ? -32.865 18.816 -19.451 1 58.15 213 PRO B O 1
ATOM 3740 N N . PRO B 1 168 ? -34.933 19.627 -19.137 1 57.89 214 PRO B N 1
ATOM 3741 C CA . PRO B 1 168 ? -35.527 18.29 -19.325 1 56.48 214 PRO B CA 1
ATOM 3742 C C . PRO B 1 168 ? -35.289 17.647 -20.697 1 54.3 214 PRO B C 1
ATOM 3743 O O . PRO B 1 168 ? -35.476 16.444 -20.83 1 54.89 214 PRO B O 1
ATOM 3747 N N . TYR B 1 169 ? -34.912 18.432 -21.711 1 52.14 215 TYR B N 1
ATOM 3748 C CA . TYR B 1 169 ? -34.634 17.916 -23.048 1 51.97 215 TYR B CA 1
ATOM 3749 C C . TYR B 1 169 ? -33.152 17.529 -23.269 1 51.29 215 TYR B C 1
ATOM 3750 O O . TYR B 1 169 ? -32.834 16.936 -24.295 1 51.39 215 TYR B O 1
ATOM 3759 N N . ALA B 1 170 ? -32.268 17.873 -22.33 1 50.83 216 ALA B N 1
ATOM 3760 C CA . ALA B 1 170 ? -30.836 17.622 -22.456 1 52.07 216 ALA B CA 1
ATOM 3761 C C . ALA B 1 170 ? -30.446 16.145 -22.441 1 52.06 216 ALA B C 1
ATOM 3762 O O . ALA B 1 170 ? -30.862 15.388 -21.568 1 52.57 216 ALA B O 1
ATOM 3764 N N . ALA B 1 171 ? -29.673 15.743 -23.43 1 52.18 217 ALA B N 1
ATOM 3765 C CA . ALA B 1 171 ? -29.166 14.378 -23.553 1 52.95 217 ALA B CA 1
ATOM 3766 C C . ALA B 1 171 ? -28.125 14.107 -22.431 1 54.58 217 ALA B C 1
ATOM 3767 O O . ALA B 1 171 ? -27.474 15.046 -21.974 1 54.52 217 ALA B O 1
ATOM 3769 N N . PRO B 1 172 ? -27.957 12.846 -21.966 1 55.62 218 PRO B N 1
ATOM 3770 C CA . PRO B 1 172 ? -27.014 12.583 -20.859 1 56.81 218 PRO B CA 1
ATOM 3771 C C . PRO B 1 172 ? -25.597 13.151 -21.029 1 57.67 218 PRO B C 1
ATOM 3772 O O . PRO B 1 172 ? -25.017 13.558 -20.028 1 58.15 218 PRO B O 1
ATOM 3776 N N . GLU B 1 173 ? -25.079 13.246 -22.267 1 57.76 219 GLU B N 1
ATOM 3777 C CA . GLU B 1 173 ? -23.771 13.817 -22.619 1 58.63 219 GLU B CA 1
ATOM 3778 C C . GLU B 1 173 ? -23.516 15.182 -22.001 1 59.73 219 GLU B C 1
ATOM 3779 O O . GLU B 1 173 ? -22.357 15.532 -21.794 1 60.1 219 GLU B O 1
ATOM 3785 N N . LEU B 1 174 ? -24.561 15.995 -21.815 1 59.8 220 LEU B N 1
ATOM 3786 C CA . LEU B 1 174 ? -24.4 17.324 -21.231 1 60.67 220 LEU B CA 1
ATOM 3787 C C . LEU B 1 174 ? -23.911 17.21 -19.778 1 62.33 220 LEU B C 1
ATOM 3788 O O . LEU B 1 174 ? -23.025 17.952 -19.35 1 62.66 220 LEU B O 1
ATOM 3793 N N . PHE B 1 175 ? -24.485 16.276 -19.03 1 63.03 221 PHE B N 1
ATOM 3794 C CA . PHE B 1 175 ? -24.15 16.084 -17.625 1 64.72 221 PHE B CA 1
ATOM 3795 C C . PHE B 1 175 ? -22.912 15.214 -17.37 1 65.99 221 PHE B C 1
ATOM 3796 O O . PHE B 1 175 ? -22.509 15.045 -16.219 1 66.08 221 PHE B O 1
ATOM 3804 N N . GLN B 1 176 ? -22.322 14.662 -18.438 1 66.59 222 GLN B N 1
ATOM 3805 C CA . GLN B 1 176 ? -21.136 13.814 -18.377 1 67.61 222 GLN B CA 1
ATOM 3806 C C . GLN B 1 176 ? -19.849 14.525 -18.816 1 68.56 222 GLN B C 1
ATOM 3807 O O . GLN B 1 176 ? -18.777 13.927 -18.741 1 68.92 222 GLN B O 1
ATOM 3813 N N . GLY B 1 177 ? -19.954 15.76 -19.299 1 68.86 223 GLY B N 1
ATOM 3814 C CA . GLY B 1 177 ? -18.79 16.482 -19.789 1 69.85 223 GLY B CA 1
ATOM 3815 C C . GLY B 1 177 ? -18.34 16.036 -21.168 1 70.63 223 GLY B C 1
ATOM 3816 O O . GLY B 1 177 ? -17.298 16.483 -21.654 1 70.77 223 GLY B O 1
ATOM 3817 N N . LYS B 1 178 ? -19.117 15.154 -21.82 1 70.9 224 LYS B N 1
ATOM 3818 C CA . LYS B 1 178 ? -18.79 14.676 -23.16 1 71.61 224 LYS B CA 1
ATOM 3819 C C . LYS B 1 178 ? -19.16 15.737 -24.222 1 71.76 224 LYS B C 1
ATOM 3820 O O . LYS B 1 178 ? -19.73 16.773 -23.881 1 72.26 224 LYS B O 1
ATOM 3826 N N . LYS B 1 179 ? -18.815 15.502 -25.494 1 71.16 225 LYS B N 1
ATOM 3827 C CA . LYS B 1 179 ? -19.141 16.438 -26.561 1 71.14 225 LYS B CA 1
ATOM 3828 C C . LYS B 1 179 ? -20.668 16.52 -26.732 1 70.51 225 LYS B C 1
ATOM 3829 O O . LYS B 1 179 ? -21.384 15.549 -26.49 1 70.04 225 LYS B O 1
ATOM 3835 N N . TYR B 1 180 ? -21.157 17.692 -27.113 1 70.21 226 TYR B N 1
ATOM 3836 C CA . TYR B 1 180 ? -22.581 17.932 -27.309 1 70.37 226 TYR B CA 1
ATOM 3837 C C . TYR B 1 180 ? -22.745 18.572 -28.693 1 70.43 226 TYR B C 1
ATOM 3838 O O . TYR B 1 180 ? -23.226 19.704 -28.804 1 70.75 226 TYR B O 1
ATOM 3847 N N . ASP B 1 181 ? -22.303 17.864 -29.751 1 70.04 227 ASP B N 1
ATOM 3848 C CA . ASP B 1 181 ? -22.321 18.43 -31.101 1 70.51 227 ASP B CA 1
ATOM 3849 C C . ASP B 1 181 ? -23.046 17.63 -32.17 1 69.11 227 ASP B C 1
ATOM 3850 O O . ASP B 1 181 ? -23.4 18.205 -33.194 1 69.58 227 ASP B O 1
ATOM 3855 N N . GLY B 1 182 ? -23.148 16.32 -32.005 1 67.52 228 GLY B N 1
ATOM 3856 C CA . GLY B 1 182 ? -23.707 15.469 -33.048 1 66.51 228 GLY B CA 1
ATOM 3857 C C . GLY B 1 182 ? -25.209 15.462 -33.222 1 65.02 228 GLY B C 1
ATOM 3858 O O . GLY B 1 182 ? -25.964 15.881 -32.344 1 64.97 228 GLY B O 1
ATOM 3859 N N . PRO B 1 183 ? -25.667 14.908 -34.356 1 63.38 229 PRO B N 1
ATOM 3860 C CA . PRO B 1 183 ? -27.117 14.76 -34.568 1 61.91 229 PRO B CA 1
ATOM 3861 C C . PRO B 1 183 ? -27.795 13.852 -33.526 1 59.66 229 PRO B C 1
ATOM 3862 O O . PRO B 1 183 ? -29.01 13.929 -33.341 1 58.84 229 PRO B O 1
ATOM 3866 N N . GLU B 1 184 ? -27.016 12.98 -32.866 1 58.1 230 GLU B N 1
ATOM 3867 C CA . GLU B 1 184 ? -27.516 12.085 -31.835 1 57.57 230 GLU B CA 1
ATOM 3868 C C . GLU B 1 184 ? -28.109 12.839 -30.636 1 55.67 230 GLU B C 1
ATOM 3869 O O . GLU B 1 184 ? -28.949 12.29 -29.943 1 55.34 230 GLU B O 1
ATOM 3875 N N . VAL B 1 185 ? -27.695 14.09 -30.411 1 54.39 231 VAL B N 1
ATOM 3876 C CA . VAL B 1 185 ? -28.217 14.967 -29.372 1 53.81 231 VAL B CA 1
ATOM 3877 C C . VAL B 1 185 ? -29.719 15.261 -29.672 1 51.97 231 VAL B C 1
ATOM 3878 O O . VAL B 1 185 ? -30.553 15.231 -28.756 1 51.73 231 VAL B O 1
ATOM 3882 N N . ASP B 1 186 ? -30.034 15.533 -30.95 1 50.38 232 ASP B N 1
ATOM 3883 C CA . ASP B 1 186 ? -31.387 15.797 -31.435 1 49.6 232 ASP B CA 1
ATOM 3884 C C . ASP B 1 186 ? -32.248 14.544 -31.362 1 48.62 232 ASP B C 1
ATOM 3885 O O . ASP B 1 186 ? -33.437 14.65 -31.09 1 48.67 232 ASP B O 1
ATOM 3890 N N . VAL B 1 187 ? -31.657 13.37 -31.627 1 47.54 233 VAL B N 1
ATOM 3891 C CA . VAL B 1 187 ? -32.361 12.09 -31.527 1 47.81 233 VAL B CA 1
ATOM 3892 C C . VAL B 1 187 ? -32.851 11.872 -30.079 1 47.92 233 VAL B C 1
ATOM 3893 O O . VAL B 1 187 ? -34.003 11.485 -29.881 1 48.89 233 VAL B O 1
ATOM 3897 N N . TRP B 1 188 ? -32.028 12.217 -29.073 1 46.84 234 TRP B N 1
ATOM 3898 C CA . TRP B 1 188 ? -32.447 12.108 -27.676 1 46.88 234 TRP B CA 1
ATOM 3899 C C . TRP B 1 188 ? -33.618 13.068 -27.374 1 47.31 234 TRP B C 1
ATOM 3900 O O . TRP B 1 188 ? -34.628 12.637 -26.82 1 47.11 234 TRP B O 1
ATOM 3911 N N . SER B 1 189 ? -33.47 14.366 -27.707 1 47.57 235 SER B N 1
ATOM 3912 C CA . SER B 1 189 ? -34.495 15.375 -27.446 1 48.31 235 SER B CA 1
ATOM 3913 C C . SER B 1 189 ? -35.812 15.036 -28.163 1 48.54 235 SER B C 1
ATOM 3914 O O . SER B 1 189 ? -36.88 15.309 -27.621 1 49.22 235 SER B O 1
ATOM 3917 N N . LEU B 1 190 ? -35.739 14.392 -29.342 1 47.89 236 LEU B N 1
ATOM 3918 C CA . LEU B 1 190 ? -36.921 13.934 -30.083 1 47.75 236 LEU B CA 1
ATOM 3919 C C . LEU B 1 190 ? -37.691 12.864 -29.296 1 45.81 236 LEU B C 1
ATOM 3920 O O . LEU B 1 190 ? -38.913 12.83 -29.376 1 44.7 236 LEU B O 1
ATOM 3925 N N . GLY B 1 191 ? -36.983 12.031 -28.511 1 44.67 237 GLY B N 1
ATOM 3926 C CA . GLY B 1 191 ? -37.623 11.051 -27.638 1 43.99 237 GLY B CA 1
ATOM 3927 C C . GLY B 1 191 ? -38.388 11.75 -26.524 1 44.06 237 GLY B C 1
ATOM 3928 O O . GLY B 1 191 ? -39.503 11.355 -26.179 1 44.04 237 GLY B O 1
ATOM 3929 N N . VAL B 1 192 ? -37.801 12.825 -25.967 1 43.52 238 VAL B N 1
ATOM 3930 C CA . VAL B 1 192 ? -38.452 13.623 -24.927 1 43.63 238 VAL B CA 1
ATOM 3931 C C . VAL B 1 192 ? -39.687 14.309 -25.518 1 43.45 238 VAL B C 1
ATOM 3932 O O . VAL B 1 192 ? -40.736 14.27 -24.9 1 45.01 238 VAL B O 1
ATOM 3936 N N . ILE B 1 193 ? -39.567 14.886 -26.715 1 42.29 239 ILE B N 1
ATOM 3937 C CA . ILE B 1 193 ? -40.683 15.507 -27.432 1 42.84 239 ILE B CA 1
ATOM 3938 C C . ILE B 1 193 ? -41.813 14.468 -27.693 1 41.6 239 ILE B C 1
ATOM 3939 O O . ILE B 1 193 ? -42.974 14.759 -27.414 1 40.25 239 ILE B O 1
ATOM 3944 N N . LEU B 1 194 ? -41.48 13.257 -28.204 1 40.27 240 LEU B N 1
ATOM 3945 C CA . LEU B 1 194 ? -42.512 12.224 -28.418 1 40.78 240 LEU B CA 1
ATOM 3946 C C . LEU B 1 194 ? -43.263 11.907 -27.118 1 40.77 240 LEU B C 1
ATOM 3947 O O . LEU B 1 194 ? -44.493 11.868 -27.121 1 40.26 240 LEU B O 1
ATOM 3952 N N . TYR B 1 195 ? -42.521 11.778 -26.013 1 41.49 241 TYR B N 1
ATOM 3953 C CA . TYR B 1 195 ? -43.085 11.489 -24.696 1 43.19 241 TYR B CA 1
ATOM 3954 C C . TYR B 1 195 ? -44.047 12.602 -24.246 1 44.09 241 TYR B C 1
ATOM 3955 O O . TYR B 1 195 ? -45.134 12.301 -23.741 1 44.46 241 TYR B O 1
ATOM 3964 N N . THR B 1 196 ? -43.657 13.881 -24.42 1 44.16 242 THR B N 1
ATOM 3965 C CA . THR B 1 196 ? -44.534 14.98 -24.016 1 45.15 242 THR B CA 1
ATOM 3966 C C . THR B 1 196 ? -45.783 15.016 -24.861 1 45.05 242 THR B C 1
ATOM 3967 O O . THR B 1 196 ? -46.838 15.316 -24.33 1 45.52 242 THR B O 1
ATOM 3971 N N . LEU B 1 197 ? -45.685 14.71 -26.163 1 45 243 LEU B N 1
ATOM 3972 C CA . LEU B 1 197 ? -46.85 14.703 -27.046 1 45.73 243 LEU B CA 1
ATOM 3973 C C . LEU B 1 197 ? -47.916 13.713 -26.617 1 46.55 243 LEU B C 1
ATOM 3974 O O . LEU B 1 197 ? -49.108 14.05 -26.633 1 46.13 243 LEU B O 1
ATOM 3979 N N . VAL B 1 198 ? -47.499 12.485 -26.251 1 46.52 244 VAL B N 1
ATOM 3980 C CA . VAL B 1 198 ? -48.449 11.439 -25.891 1 47.41 244 VAL B CA 1
ATOM 3981 C C . VAL B 1 198 ? -48.843 11.432 -24.407 1 47.35 244 VAL B C 1
ATOM 3982 O O . VAL B 1 198 ? -49.852 10.815 -24.073 1 47.85 244 VAL B O 1
ATOM 3986 N N . SER B 1 199 ? -48.081 12.104 -23.526 1 47.11 245 SER B N 1
ATOM 3987 C CA . SER B 1 199 ? -48.407 12.085 -22.097 1 48.62 245 SER B CA 1
ATOM 3988 C C . SER B 1 199 ? -48.781 13.426 -21.47 1 50.47 245 SER B C 1
ATOM 3989 O O . SER B 1 199 ? -49.343 13.453 -20.371 1 50.61 245 SER B O 1
ATOM 3992 N N . GLY B 1 200 ? -48.411 14.514 -22.129 1 51.48 246 GLY B N 1
ATOM 3993 C CA . GLY B 1 200 ? -48.621 15.855 -21.587 1 52.9 246 GLY B CA 1
ATOM 3994 C C . GLY B 1 200 ? -47.658 16.186 -20.456 1 54.22 246 GLY B C 1
ATOM 3995 O O . GLY B 1 200 ? -47.906 17.099 -19.674 1 54.88 246 GLY B O 1
ATOM 3996 N N . SER B 1 201 ? -46.567 15.429 -20.325 1 54.57 247 SER B N 1
ATOM 3997 C CA . SER B 1 201 ? -45.615 15.625 -19.248 1 55 247 SER B CA 1
ATOM 3998 C C . SER B 1 201 ? -44.195 15.211 -19.665 1 55.39 247 SER B C 1
ATOM 3999 O O . SER B 1 201 ? -43.985 14.727 -20.787 1 55.16 247 SER B O 1
ATOM 4002 N N . LEU B 1 202 ? -43.208 15.461 -18.788 1 55.38 248 LEU B N 1
ATOM 4003 C CA . LEU B 1 202 ? -41.825 15.155 -19.08 1 55.66 248 LEU B CA 1
ATOM 4004 C C . LEU B 1 202 ? -41.384 13.827 -18.514 1 55.23 248 LEU B C 1
ATOM 4005 O O . LEU B 1 202 ? -41.84 13.431 -17.437 1 55.41 248 LEU B O 1
ATOM 4010 N N . PRO B 1 203 ? -40.505 13.103 -19.249 1 54.32 249 PRO B N 1
ATOM 4011 C CA . PRO B 1 203 ? -40.029 11.804 -18.741 1 54.23 249 PRO B CA 1
ATOM 4012 C C . PRO B 1 203 ? -39.024 11.941 -17.599 1 55.09 249 PRO B C 1
ATOM 4013 O O . PRO B 1 203 ? -38.96 11.067 -16.73 1 55.17 249 PRO B O 1
ATOM 4017 N N . PHE B 1 204 ? -38.212 13.014 -17.625 1 55.77 250 PHE B N 1
ATOM 4018 C CA . PHE B 1 204 ? -37.165 13.281 -16.628 1 56.77 250 PHE B CA 1
ATOM 4019 C C . PHE B 1 204 ? -37.419 14.641 -15.998 1 58.94 250 PHE B C 1
ATOM 4020 O O . PHE B 1 204 ? -37.436 15.664 -16.696 1 58.34 250 PHE B O 1
ATOM 4028 N N . ASP B 1 205 ? -37.655 14.653 -14.688 1 60.79 251 ASP B N 1
ATOM 4029 C CA . ASP B 1 205 ? -37.906 15.896 -13.973 1 63.01 251 ASP B CA 1
ATOM 4030 C C . ASP B 1 205 ? -37.197 15.899 -12.579 1 64.44 251 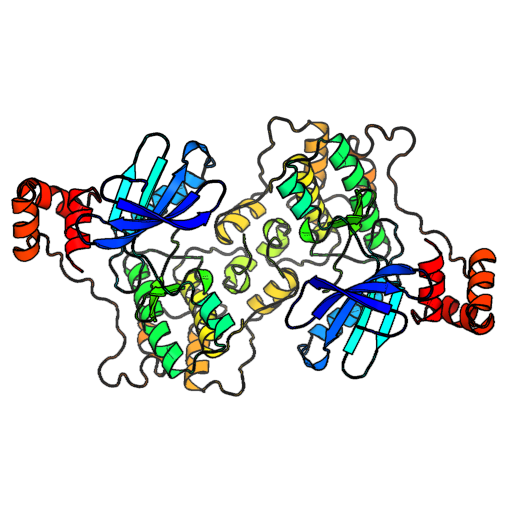ASP B C 1
ATOM 4031 O O . ASP B 1 205 ? -36.503 14.943 -12.231 1 64.58 251 ASP B O 1
ATOM 4036 N N . GLY B 1 206 ? -37.3 17.009 -11.855 1 64.97 252 GLY B N 1
ATOM 4037 C CA . GLY B 1 206 ? -36.708 17.173 -10.536 1 66.6 252 GLY B CA 1
ATOM 4038 C C . GLY B 1 206 ? -36.957 18.557 -9.964 1 68.29 252 GLY B C 1
ATOM 4039 O O . GLY B 1 206 ? -37.379 19.469 -10.687 1 68.45 252 GLY B O 1
ATOM 4040 N N . GLN B 1 207 ? -36.699 18.734 -8.659 1 68.93 253 GLN B N 1
ATOM 4041 C CA . GLN B 1 207 ? -36.89 20.043 -8.016 1 70.04 253 GLN B CA 1
ATOM 4042 C C . GLN B 1 207 ? -35.731 20.984 -8.362 1 69.81 253 GLN B C 1
ATOM 4043 O O . GLN B 1 207 ? -35.931 22.17 -8.625 1 70.42 253 GLN B O 1
ATOM 4049 N N . ASN B 1 208 ? -34.519 20.436 -8.382 1 68.86 254 ASN B N 1
ATOM 4050 C CA . ASN B 1 208 ? -33.317 21.168 -8.749 1 68.62 254 ASN B CA 1
ATOM 4051 C C . ASN B 1 208 ? -32.57 20.413 -9.885 1 66.97 254 ASN B C 1
ATOM 4052 O O . ASN B 1 208 ? -33.015 19.34 -10.323 1 66.76 254 ASN B O 1
ATOM 4057 N N . LEU B 1 209 ? -31.449 20.961 -10.356 1 65.49 255 LEU B N 1
ATOM 4058 C CA . LEU B 1 209 ? -30.662 20.341 -11.414 1 65.12 255 LEU B CA 1
ATOM 4059 C C . LEU B 1 209 ? -30.003 19.045 -10.981 1 65.45 255 LEU B C 1
ATOM 4060 O O . LEU B 1 209 ? -29.8 18.165 -11.813 1 65.85 255 LEU B O 1
ATOM 4065 N N . LYS B 1 210 ? -29.664 18.918 -9.698 1 64.94 256 LYS B N 1
ATOM 4066 C CA . LYS B 1 210 ? -29.056 17.701 -9.17 1 65.16 256 LYS B CA 1
ATOM 4067 C C . LYS B 1 210 ? -30.03 16.522 -9.322 1 64.46 256 LYS B C 1
ATOM 4068 O O . LYS B 1 210 ? -29.626 15.44 -9.74 1 64.21 256 LYS B O 1
ATOM 4074 N N . GLU B 1 211 ? -31.309 16.75 -9.017 1 63.99 257 GLU B N 1
ATOM 4075 C CA . GLU B 1 211 ? -32.324 15.714 -9.137 1 64.33 257 GLU B CA 1
ATOM 4076 C C . GLU B 1 211 ? -32.615 15.394 -10.595 1 63.36 257 GLU B C 1
ATOM 4077 O O . GLU B 1 211 ? -32.785 14.226 -10.925 1 63.28 257 GLU B O 1
ATOM 4083 N N . LEU B 1 212 ? -32.664 16.421 -11.471 1 62.05 258 LEU B N 1
ATOM 4084 C CA . LEU B 1 212 ? -32.918 16.219 -12.897 1 61.32 258 LEU B CA 1
ATOM 4085 C C . LEU B 1 212 ? -31.815 15.367 -13.507 1 60.44 258 LEU B C 1
ATOM 4086 O O . LEU B 1 212 ? -32.119 14.38 -14.177 1 60.45 258 LEU B O 1
ATOM 4091 N N . ARG B 1 213 ? -30.545 15.727 -13.242 1 59.33 259 ARG B N 1
ATOM 4092 C CA . ARG B 1 213 ? -29.374 15.019 -13.743 1 59.18 259 ARG B CA 1
ATOM 4093 C C . ARG B 1 213 ? -29.361 13.552 -13.336 1 59.55 259 ARG B C 1
ATOM 4094 O O . ARG B 1 213 ? -29.02 12.702 -14.153 1 59.91 259 ARG B O 1
ATOM 4102 N N . GLU B 1 214 ? -29.737 13.245 -12.09 1 59.6 260 GLU B N 1
ATOM 4103 C CA . GLU B 1 214 ? -29.761 11.858 -11.618 1 60.65 260 GLU B CA 1
ATOM 4104 C C . GLU B 1 214 ? -30.759 11.047 -12.444 1 59.77 260 GLU B C 1
ATOM 4105 O O . GLU B 1 214 ? -30.44 9.947 -12.883 1 59.97 260 GLU B O 1
ATOM 4111 N N . ARG B 1 215 ? -31.939 11.623 -12.702 1 58.51 261 ARG B N 1
ATOM 4112 C CA . ARG B 1 215 ? -32.96 10.953 -13.492 1 58.12 261 ARG B CA 1
ATOM 4113 C C . ARG B 1 215 ? -32.553 10.807 -14.955 1 56.91 261 ARG B C 1
ATOM 4114 O O . ARG B 1 215 ? -32.726 9.727 -15.503 1 57.43 261 ARG B O 1
ATOM 4122 N N . VAL B 1 216 ? -31.962 11.852 -15.572 1 55.68 262 VAL B N 1
ATOM 4123 C CA . VAL B 1 216 ? -31.502 11.798 -16.962 1 54.99 262 VAL B CA 1
ATOM 4124 C C . VAL B 1 216 ? -30.408 10.729 -17.126 1 56.2 262 VAL B C 1
ATOM 4125 O O . VAL B 1 216 ? -30.48 9.928 -18.055 1 55.89 262 VAL B O 1
ATOM 4129 N N . LEU B 1 217 ? -29.395 10.718 -16.23 1 56.97 263 LEU B N 1
ATOM 4130 C CA . LEU B 1 217 ? -28.3 9.744 -16.315 1 58.21 263 LEU B CA 1
ATOM 4131 C C . LEU B 1 217 ? -28.767 8.312 -16.035 1 60.15 263 LEU B C 1
ATOM 4132 O O . LEU B 1 217 ? -28.235 7.376 -16.621 1 60.35 263 LEU B O 1
ATOM 4137 N N . ARG B 1 218 ? -29.782 8.138 -15.181 1 61.59 264 ARG B N 1
ATOM 4138 C CA . ARG B 1 218 ? -30.345 6.803 -14.921 1 63.43 264 ARG B CA 1
ATOM 4139 C C . ARG B 1 218 ? -31.131 6.287 -16.156 1 63.69 264 ARG B C 1
ATOM 4140 O O . ARG B 1 218 ? -31.206 5.081 -16.378 1 64.34 264 ARG B O 1
ATOM 4148 N N . GLY B 1 219 ? -31.697 7.206 -16.943 1 62.65 265 GLY B N 1
ATOM 4149 C CA . GLY B 1 219 ? -32.421 6.899 -18.166 1 62.14 265 GLY B CA 1
ATOM 4150 C C . GLY B 1 219 ? -33.769 6.233 -18.004 1 61.59 265 GLY B C 1
ATOM 4151 O O . GLY B 1 219 ? -34.352 5.791 -18.991 1 61.54 265 GLY B O 1
ATOM 4152 N N . LYS B 1 220 ? -34.28 6.147 -16.777 1 61.44 266 LYS B N 1
ATOM 4153 C CA . LYS B 1 220 ? -35.575 5.507 -16.531 1 61.58 266 LYS B CA 1
ATOM 4154 C C . LYS B 1 220 ? -36.684 6.542 -16.492 1 60.06 266 LYS B C 1
ATOM 4155 O O . LYS B 1 220 ? -36.48 7.651 -16.014 1 59.39 266 LYS B O 1
ATOM 4161 N N . TYR B 1 221 ? -37.857 6.181 -16.989 1 59.23 267 TYR B N 1
ATOM 4162 C CA . TYR B 1 221 ? -39.024 7.066 -17.023 1 58.77 267 TYR B CA 1
ATOM 4163 C C . TYR B 1 221 ? -40.3 6.251 -16.857 1 58.94 267 TYR B C 1
ATOM 4164 O O . TYR B 1 221 ? -40.306 5.064 -17.178 1 58.73 267 TYR B O 1
ATOM 4173 N N . ARG B 1 222 ? -41.371 6.873 -16.367 1 59.35 268 ARG B N 1
ATOM 4174 C CA . ARG B 1 222 ? -42.611 6.134 -16.181 1 60.71 268 ARG B CA 1
ATOM 4175 C C . ARG B 1 222 ? -43.335 5.891 -17.495 1 59.88 268 ARG B C 1
ATOM 4176 O O . ARG B 1 222 ? -43.354 6.755 -18.366 1 60.24 268 ARG B O 1
ATOM 4184 N N . ILE B 1 223 ? -43.92 4.712 -17.641 1 58.56 269 ILE B N 1
ATOM 4185 C CA . ILE B 1 223 ? -44.719 4.389 -18.806 1 58.12 269 ILE B CA 1
ATOM 4186 C C . ILE B 1 223 ? -46.156 4.613 -18.37 1 57.86 269 ILE B C 1
ATOM 4187 O O . ILE B 1 223 ? -46.648 3.887 -17.506 1 59.05 269 ILE B O 1
ATOM 4192 N N . PRO B 1 224 ? -46.847 5.641 -18.891 1 56.37 270 PRO B N 1
ATOM 4193 C CA . PRO B 1 224 ? -48.254 5.841 -18.501 1 55.22 270 PRO B CA 1
ATOM 4194 C C . PRO B 1 224 ? -49.099 4.649 -18.939 1 54.2 270 PRO B C 1
ATOM 4195 O O . PRO B 1 224 ? -48.837 4.056 -19.979 1 54.49 270 PRO B O 1
ATOM 4199 N N . PHE B 1 225 ? -50.073 4.263 -18.127 1 53.58 271 PHE B N 1
ATOM 4200 C CA . PHE B 1 225 ? -50.898 3.084 -18.356 1 53.4 271 PHE B CA 1
ATOM 4201 C C . PHE B 1 225 ? -51.504 2.959 -19.764 1 53.53 271 PHE B C 1
ATOM 4202 O O . PHE B 1 225 ? -51.646 1.842 -20.258 1 53.62 271 PHE B O 1
ATOM 4210 N N . TYR B 1 226 ? -51.878 4.087 -20.394 1 52.69 272 TYR B N 1
ATOM 4211 C CA . TYR B 1 226 ? -52.539 4.124 -21.706 1 51.83 272 TYR B CA 1
ATOM 4212 C C . TYR B 1 226 ? -51.596 4.002 -22.892 1 50.66 272 TYR B C 1
ATOM 4213 O O . TYR B 1 226 ? -52.07 3.877 -24.017 1 50.67 272 TYR B O 1
ATOM 4222 N N . MET B 1 227 ? -50.28 4.11 -22.667 1 49.48 273 MET B N 1
ATOM 4223 C CA . MET B 1 227 ? -49.314 4.048 -23.745 1 49.41 273 MET B CA 1
ATOM 4224 C C . MET B 1 227 ? -49.294 2.669 -24.412 1 49.59 273 MET B C 1
ATOM 4225 O O . MET B 1 227 ? -49.351 1.639 -23.723 1 49.85 273 MET B O 1
ATOM 4230 N N . SER B 1 228 ? -49.237 2.648 -25.751 1 48.54 274 SER B N 1
ATOM 4231 C CA . SER B 1 228 ? -49.195 1.389 -26.489 1 48.24 274 SER B CA 1
ATOM 4232 C C . SER B 1 228 ? -47.786 0.777 -26.458 1 47.85 274 SER B C 1
ATOM 4233 O O . SER B 1 228 ? -46.801 1.493 -26.248 1 46.99 274 SER B O 1
ATOM 4236 N N . THR B 1 229 ? -47.682 -0.547 -26.691 1 47.86 275 THR B N 1
ATOM 4237 C CA . THR B 1 229 ? -46.374 -1.202 -26.748 1 47.37 275 THR B CA 1
ATOM 4238 C C . THR B 1 229 ? -45.58 -0.684 -27.949 1 46.17 275 THR B C 1
ATOM 4239 O O . THR B 1 229 ? -44.379 -0.501 -27.846 1 45.89 275 THR B O 1
ATOM 4243 N N . ASP B 1 230 ? -46.242 -0.41 -29.071 1 45.93 276 ASP B N 1
ATOM 4244 C CA . ASP B 1 230 ? -45.588 0.161 -30.249 1 46.4 276 ASP B CA 1
ATOM 4245 C C . ASP B 1 230 ? -44.971 1.537 -29.902 1 46.45 276 ASP B C 1
ATOM 4246 O O . ASP B 1 230 ? -43.858 1.822 -30.336 1 46.22 276 ASP B O 1
ATOM 4251 N N . CYS B 1 231 ? -45.694 2.38 -29.128 1 45.95 277 CYS B N 1
ATOM 4252 C CA . CYS B 1 231 ? -45.166 3.687 -28.731 1 46.46 277 CYS B CA 1
ATOM 4253 C C . CYS B 1 231 ? -43.973 3.543 -27.819 1 46.88 277 CYS B C 1
ATOM 4254 O O . CYS B 1 231 ? -42.954 4.208 -28.034 1 47.21 277 CYS B O 1
ATOM 4257 N N . GLU B 1 232 ? -44.065 2.673 -26.826 1 47.22 278 GLU B N 1
ATOM 4258 C CA . GLU B 1 232 ? -42.937 2.457 -25.912 1 48.68 278 GLU B CA 1
ATOM 4259 C C . GLU B 1 232 ? -41.704 1.859 -26.629 1 50.16 278 GLU B C 1
ATOM 4260 O O . GLU B 1 232 ? -40.57 2.242 -26.322 1 51.12 278 GLU B O 1
ATOM 4266 N N . ASN B 1 233 ? -41.923 1.001 -27.649 1 50.49 279 ASN B N 1
ATOM 4267 C CA . ASN B 1 233 ? -40.816 0.442 -28.45 1 51.17 279 ASN B CA 1
ATOM 4268 C C . ASN B 1 233 ? -40.119 1.553 -29.227 1 49.87 279 ASN B C 1
ATOM 4269 O O . ASN B 1 233 ? -38.906 1.518 -29.372 1 49.75 279 ASN B O 1
ATOM 4274 N N . LEU B 1 234 ? -40.882 2.54 -29.723 1 48.7 280 LEU B N 1
ATOM 4275 C CA . LEU B 1 234 ? -40.305 3.666 -30.446 1 47.95 280 LEU B CA 1
ATOM 4276 C C . LEU B 1 234 ? -39.538 4.579 -29.491 1 48.55 280 LEU B C 1
ATOM 4277 O O . LEU B 1 234 ? -38.435 4.991 -29.822 1 49.3 280 LEU B O 1
ATOM 4282 N N . LEU B 1 235 ? -40.085 4.877 -28.293 1 48.58 281 LEU B N 1
ATOM 4283 C CA . LEU B 1 235 ? -39.397 5.709 -27.295 1 48.92 281 LEU B CA 1
ATOM 4284 C C . LEU B 1 235 ? -38.013 5.145 -26.954 1 50.02 281 LEU B C 1
ATOM 4285 O O . LEU B 1 235 ? -37.045 5.895 -26.858 1 50.13 281 LEU B O 1
ATOM 4290 N N . LYS B 1 236 ? -37.911 3.805 -26.859 1 50.08 282 LYS B N 1
ATOM 4291 C CA . LYS B 1 236 ? -36.661 3.112 -26.559 1 51.09 282 LYS B CA 1
ATOM 4292 C C . LYS B 1 236 ? -35.617 3.228 -27.663 1 51.77 282 LYS B C 1
ATOM 4293 O O . LYS B 1 236 ? -34.463 2.943 -27.396 1 52.74 282 LYS B O 1
ATOM 4299 N N . LYS B 1 237 ? -36.01 3.625 -28.89 1 50.96 283 LYS B N 1
ATOM 4300 C CA . LYS B 1 237 ? -35.077 3.868 -29.991 1 50.8 283 LYS B CA 1
ATOM 4301 C C . LYS B 1 237 ? -34.452 5.274 -29.899 1 50.73 283 LYS B C 1
ATOM 4302 O O . LYS B 1 237 ? -33.404 5.524 -30.49 1 51.98 283 LYS B O 1
ATOM 4308 N N . PHE B 1 238 ? -35.1 6.209 -29.181 1 49.03 284 PHE B N 1
ATOM 4309 C CA . PHE B 1 238 ? -34.587 7.562 -29.011 1 47.12 284 PHE B CA 1
ATOM 4310 C C . PHE B 1 238 ? -33.829 7.71 -27.691 1 47.44 284 PHE B C 1
ATOM 4311 O O . PHE B 1 238 ? -32.729 8.261 -27.663 1 48.27 284 PHE B O 1
ATOM 4319 N N . LEU B 1 239 ? -34.437 7.271 -26.588 1 47.37 285 LEU B N 1
ATOM 4320 C CA . LEU B 1 239 ? -33.896 7.452 -25.257 1 48.33 285 LEU B CA 1
ATOM 4321 C C . LEU B 1 239 ? -32.894 6.375 -24.844 1 51.16 285 LEU B C 1
ATOM 4322 O O . LEU B 1 239 ? -33.111 5.652 -23.873 1 51.39 285 LEU B O 1
ATOM 4327 N N . ILE B 1 240 ? -31.756 6.34 -25.551 1 52.47 286 ILE B N 1
ATOM 4328 C CA . ILE B 1 240 ? -30.658 5.415 -25.307 1 53.78 286 ILE B CA 1
ATOM 4329 C C . ILE B 1 240 ? -29.522 6.203 -24.692 1 54.41 286 ILE B C 1
ATOM 4330 O O . ILE B 1 240 ? -29.143 7.237 -25.229 1 53.75 286 ILE B O 1
ATOM 4335 N N . LEU B 1 241 ? -29.029 5.763 -23.528 1 55.28 287 LEU B N 1
ATOM 4336 C CA . LEU B 1 241 ? -27.997 6.491 -22.806 1 56.72 287 LEU B CA 1
ATOM 4337 C C . LEU B 1 241 ? -26.714 6.697 -23.607 1 58.6 287 LEU B C 1
ATOM 4338 O O . LEU B 1 241 ? -26.202 7.818 -23.644 1 58.74 287 LEU B O 1
ATOM 4343 N N . ASN B 1 242 ? -26.229 5.655 -24.286 1 59.77 288 ASN B N 1
ATOM 4344 C CA . ASN B 1 242 ? -25.022 5.754 -25.102 1 62.05 288 ASN B CA 1
ATOM 4345 C C . ASN B 1 242 ? -25.341 6.421 -26.439 1 63.38 288 ASN B C 1
ATOM 4346 O O . ASN B 1 242 ? -26.086 5.853 -27.24 1 63.5 288 ASN B O 1
ATOM 4351 N N . PRO B 1 243 ? -24.731 7.589 -26.725 1 64.03 289 PRO B N 1
ATOM 4352 C CA . PRO B 1 243 ? -25.042 8.29 -27.986 1 64.66 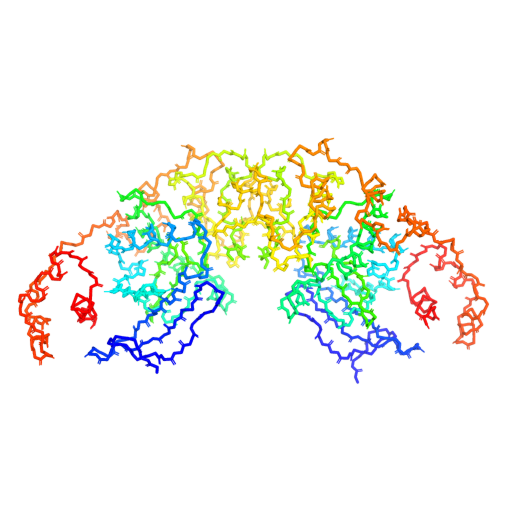289 PRO B CA 1
ATOM 4353 C C . PRO B 1 243 ? -24.706 7.524 -29.257 1 66.07 289 PRO B C 1
ATOM 4354 O O . PRO B 1 243 ? -25.386 7.693 -30.277 1 65.86 289 PRO B O 1
ATOM 4358 N N . SER B 1 244 ? -23.681 6.664 -29.193 1 67.18 290 SER B N 1
ATOM 4359 C CA . SER B 1 244 ? -23.28 5.847 -30.335 1 68.56 290 SER B CA 1
ATOM 4360 C C . SER B 1 244 ? -24.271 4.701 -30.61 1 69.38 290 SER B C 1
ATOM 4361 O O . SER B 1 244 ? -24.315 4.195 -31.726 1 70.41 290 SER B O 1
ATOM 4364 N N . LYS B 1 245 ? -25.076 4.305 -29.615 1 68.87 291 LYS B N 1
ATOM 4365 C CA . LYS B 1 245 ? -26.073 3.257 -29.798 1 69.18 291 LYS B CA 1
ATOM 4366 C C . LYS B 1 245 ? -27.458 3.785 -30.259 1 68.86 291 LYS B C 1
ATOM 4367 O O . LYS B 1 245 ? -28.368 2.997 -30.52 1 69.16 291 LYS B O 1
ATOM 4373 N N . ARG B 1 246 ? -27.609 5.113 -30.381 1 67.82 292 ARG B N 1
ATOM 4374 C CA . ARG B 1 246 ? -28.863 5.71 -30.826 1 66.83 292 ARG B CA 1
ATOM 4375 C C . ARG B 1 246 ? -28.962 5.593 -32.343 1 66.7 292 ARG B C 1
ATOM 4376 O O . ARG B 1 246 ? -27.984 5.832 -33.068 1 66.57 292 ARG B O 1
ATOM 4384 N N . GLY B 1 247 ? -30.145 5.226 -32.815 1 66.42 293 GLY B N 1
ATOM 4385 C CA . GLY B 1 247 ? -30.368 5.101 -34.245 1 66.49 293 GLY B CA 1
ATOM 4386 C C . GLY B 1 247 ? -30.436 6.446 -34.943 1 66.13 293 GLY B C 1
ATOM 4387 O O . GLY B 1 247 ? -30.697 7.467 -34.301 1 66.99 293 GLY B O 1
ATOM 4388 N N . THR B 1 248 ? -30.159 6.476 -36.253 1 64.58 294 THR B N 1
ATOM 4389 C CA . THR B 1 248 ? -30.296 7.702 -37.03 1 63.59 294 THR B CA 1
ATOM 4390 C C . THR B 1 248 ? -31.803 7.949 -37.247 1 61.88 294 THR B C 1
ATOM 4391 O O . THR B 1 248 ? -32.611 7.019 -37.123 1 61.83 294 THR B O 1
ATOM 4395 N N . LEU B 1 249 ? -32.173 9.178 -37.62 1 60.34 295 LEU B N 1
ATOM 4396 C CA . LEU B 1 249 ? -33.568 9.472 -37.899 1 59.76 295 LEU B CA 1
ATOM 4397 C C . LEU B 1 249 ? -34.073 8.724 -39.134 1 59.84 295 LEU B C 1
ATOM 4398 O O . LEU B 1 249 ? -35.239 8.348 -39.172 1 58.67 295 LEU B O 1
ATOM 4403 N N . GLU B 1 250 ? -33.189 8.449 -40.113 1 60.8 296 GLU B N 1
ATOM 4404 C CA . GLU B 1 250 ? -33.544 7.677 -41.31 1 62.03 296 GLU B CA 1
ATOM 4405 C C . GLU B 1 250 ? -33.941 6.238 -40.923 1 62.15 296 GLU B C 1
ATOM 4406 O O . GLU B 1 250 ? -34.883 5.68 -41.5 1 62.79 296 GLU B O 1
ATOM 4412 N N . GLN B 1 251 ? -33.265 5.655 -39.918 1 61.78 297 GLN B N 1
ATOM 4413 C CA . GLN B 1 251 ? -33.619 4.31 -39.451 1 61.68 297 GLN B CA 1
ATOM 4414 C C . GLN B 1 251 ? -34.901 4.338 -38.632 1 60.18 297 GLN B C 1
ATOM 4415 O O . GLN B 1 251 ? -35.713 3.413 -38.715 1 60.58 297 GLN B O 1
ATOM 4421 N N . ILE B 1 252 ? -35.054 5.365 -37.784 1 58.17 298 ILE B N 1
ATOM 4422 C CA . ILE B 1 252 ? -36.23 5.527 -36.94 1 56.64 298 ILE B CA 1
ATOM 4423 C C . ILE B 1 252 ? -37.475 5.768 -37.794 1 54.55 298 ILE B C 1
ATOM 4424 O O . ILE B 1 252 ? -38.556 5.327 -37.411 1 53.89 298 ILE B O 1
ATOM 4429 N N . MET B 1 253 ? -37.33 6.425 -38.968 1 53.48 299 MET B N 1
ATOM 4430 C CA . MET B 1 253 ? -38.446 6.642 -39.888 1 53.59 299 MET B CA 1
ATOM 4431 C C . MET B 1 253 ? -39.144 5.327 -40.293 1 53.81 299 MET B C 1
ATOM 4432 O O . MET B 1 253 ? -40.339 5.347 -40.594 1 53.91 299 MET B O 1
ATOM 4437 N N . LYS B 1 254 ? -38.411 4.195 -40.28 1 53.81 300 LYS B N 1
ATOM 4438 C CA . LYS B 1 254 ? -38.963 2.874 -40.621 1 55.11 300 LYS B CA 1
ATOM 4439 C C . LYS B 1 254 ? -39.756 2.229 -39.484 1 55.05 300 LYS B C 1
ATOM 4440 O O . LYS B 1 254 ? -40.362 1.189 -39.705 1 56.06 300 LYS B O 1
ATOM 4446 N N . ASP B 1 255 ? -39.728 2.795 -38.268 1 54.13 301 ASP B N 1
ATOM 4447 C CA . ASP B 1 255 ? -40.433 2.245 -37.115 1 53.26 301 ASP B CA 1
ATOM 4448 C C . ASP B 1 255 ? -41.923 2.054 -37.382 1 53.2 301 ASP B C 1
ATOM 4449 O O . ASP B 1 255 ? -42.546 2.855 -38.072 1 53.01 301 ASP B O 1
ATOM 4454 N N . ARG B 1 256 ? -42.484 0.978 -36.804 1 52.93 302 ARG B N 1
ATOM 4455 C CA . ARG B 1 256 ? -43.886 0.595 -36.907 1 53.21 302 ARG B CA 1
ATOM 4456 C C . ARG B 1 256 ? -44.857 1.682 -36.415 1 51.82 302 ARG B C 1
ATOM 4457 O O . ARG B 1 256 ? -45.797 2.02 -37.134 1 52.09 302 ARG B O 1
ATOM 4465 N N . TRP B 1 257 ? -44.669 2.218 -35.201 1 50.37 303 TRP B N 1
ATOM 4466 C CA . TRP B 1 257 ? -45.565 3.261 -34.675 1 49.44 303 TRP B CA 1
ATOM 4467 C C . TRP B 1 257 ? -45.595 4.479 -35.603 1 49.33 303 TRP B C 1
ATOM 4468 O O . TRP B 1 257 ? -46.659 4.989 -35.894 1 49.36 303 TRP B O 1
ATOM 4479 N N . MET B 1 258 ? -44.433 4.897 -36.1 1 50.27 304 MET B N 1
ATOM 4480 C CA . MET B 1 258 ? -44.311 6.033 -37.017 1 51.69 304 MET B CA 1
ATOM 4481 C C . MET B 1 258 ? -45.236 5.899 -38.237 1 53.33 304 MET B C 1
ATOM 4482 O O . MET B 1 258 ? -45.705 6.91 -38.758 1 53.54 304 MET B O 1
ATOM 4487 N N . ASN B 1 259 ? -45.516 4.648 -38.665 1 53.71 305 ASN B N 1
ATOM 4488 C CA . ASN B 1 259 ? -46.25 4.366 -39.896 1 54.91 305 ASN B CA 1
ATOM 4489 C C . ASN B 1 259 ? -47.637 3.695 -39.765 1 56.81 305 ASN B C 1
ATOM 4490 O O . ASN B 1 259 ? -48.135 3.178 -40.758 1 57.52 305 ASN B O 1
ATOM 4495 N N . VAL B 1 260 ? -48.285 3.764 -38.597 1 57.67 306 VAL B N 1
ATOM 4496 C CA . VAL B 1 260 ? -49.639 3.228 -38.413 1 58.75 306 VAL B CA 1
ATOM 4497 C C . VAL B 1 260 ? -50.595 4.152 -39.139 1 60.62 306 VAL B C 1
ATOM 4498 O O . VAL B 1 260 ? -50.564 5.366 -38.934 1 60.88 306 VAL B O 1
ATOM 4502 N N . GLY B 1 261 ? -51.411 3.575 -40.018 1 61.45 307 GLY B N 1
ATOM 4503 C CA . GLY B 1 261 ? -52.326 4.345 -40.847 1 62.8 307 GLY B CA 1
ATOM 4504 C C . GLY B 1 261 ? -51.668 4.906 -42.098 1 64.35 307 GLY B C 1
ATOM 4505 O O . GLY B 1 261 ? -52.275 5.723 -42.795 1 65.24 307 GLY B O 1
ATOM 4506 N N . HIS B 1 262 ? -50.415 4.485 -42.388 1 64.64 308 HIS B N 1
ATOM 4507 C CA . HIS B 1 262 ? -49.618 4.916 -43.529 1 65.84 308 HIS B CA 1
ATOM 4508 C C . HIS B 1 262 ? -49.036 3.665 -44.176 1 69.16 308 HIS B C 1
ATOM 4509 O O . HIS B 1 262 ? -47.825 3.546 -44.362 1 69.32 308 HIS B O 1
ATOM 4516 N N . GLU B 1 263 ? -49.923 2.716 -44.494 1 71.67 309 GLU B N 1
ATOM 4517 C CA . GLU B 1 263 ? -49.609 1.429 -45.105 1 74.45 309 GLU B CA 1
ATOM 4518 C C . GLU B 1 263 ? -48.785 1.603 -46.375 1 76.04 309 GLU B C 1
ATOM 4519 O O . GLU B 1 263 ? -47.817 0.866 -46.591 1 76.81 309 GLU B O 1
ATOM 4525 N N . ASP B 1 264 ? -49.137 2.603 -47.194 1 76.19 310 ASP B N 1
ATOM 4526 C CA . ASP B 1 264 ? -48.379 2.873 -48.409 1 76.9 310 ASP B CA 1
ATOM 4527 C C . ASP B 1 264 ? -47.462 4.067 -48.207 1 76.64 310 ASP B C 1
ATOM 4528 O O . ASP B 1 264 ? -46.29 4.013 -48.584 1 77.69 310 ASP B O 1
ATOM 4533 N N . ASP B 1 265 ? -47.98 5.122 -47.558 1 74.97 311 ASP B N 1
ATOM 4534 C CA . ASP B 1 265 ? -47.247 6.348 -47.267 1 73.4 311 ASP B CA 1
ATOM 4535 C C . ASP B 1 265 ? -46.2 6.18 -46.135 1 70.63 311 ASP B C 1
ATOM 4536 O O . ASP B 1 265 ? -46.297 6.844 -45.103 1 70.57 311 ASP B O 1
ATOM 4541 N N . GLU B 1 266 ? -45.19 5.318 -46.334 1 68.09 312 GLU B N 1
ATOM 4542 C CA . GLU B 1 266 ? -44.15 5.138 -45.331 1 66.18 312 GLU B CA 1
ATOM 4543 C C . GLU B 1 266 ? -43.32 6.411 -45.247 1 63.91 312 GLU B C 1
ATOM 4544 O O . GLU B 1 266 ? -43.042 7.028 -46.274 1 64.18 312 GLU B O 1
ATOM 4550 N N . LEU B 1 267 ? -42.957 6.821 -44.023 1 61.76 313 LEU B N 1
ATOM 4551 C CA . LEU B 1 267 ? -42.162 8.015 -43.791 1 59.72 313 LEU B CA 1
ATOM 4552 C C . LEU B 1 267 ? -40.771 7.769 -44.313 1 59.16 313 LEU B C 1
ATOM 4553 O O . LEU B 1 267 ? -40.149 6.745 -44.028 1 59.06 313 LEU B O 1
ATOM 4558 N N . LYS B 1 268 ? -40.302 8.69 -45.123 1 58.48 314 LYS B N 1
ATOM 4559 C CA . LYS B 1 268 ? -38.973 8.604 -45.706 1 58.37 314 LYS B CA 1
ATOM 4560 C C . LYS B 1 268 ? -38.335 10.003 -45.781 1 57.14 314 LYS B C 1
ATOM 4561 O O . LYS B 1 268 ? -39.036 11.017 -45.631 1 56.48 314 LYS B O 1
ATOM 4567 N N . PRO B 1 269 ? -37 10.09 -45.936 1 56.74 315 PRO B N 1
ATOM 4568 C CA . PRO B 1 269 ? -36.358 11.414 -45.985 1 57.31 315 PRO B CA 1
ATOM 4569 C C . PRO B 1 269 ? -36.983 12.382 -46.993 1 58.12 315 PRO B C 1
ATOM 4570 O O . PRO B 1 269 ? -37.343 11.997 -48.108 1 58.32 315 PRO B O 1
ATOM 4574 N N . TYR B 1 270 ? -37.19 13.632 -46.559 1 58.05 316 TYR B N 1
ATOM 4575 C CA . TYR B 1 270 ? -37.779 14.664 -47.399 1 58.32 316 TYR B CA 1
ATOM 4576 C C . TYR B 1 270 ? -36.905 14.919 -48.616 1 59.07 316 TYR B C 1
ATOM 4577 O O . TYR B 1 270 ? -35.685 14.98 -48.486 1 58.35 316 TYR B O 1
ATOM 4586 N N . VAL B 1 271 ? -37.522 15.004 -49.793 1 60.36 317 VAL B N 1
ATOM 4587 C CA . VAL B 1 271 ? -36.781 15.321 -51.002 1 62.31 317 VAL B CA 1
ATOM 4588 C C . VAL B 1 271 ? -37.178 16.745 -51.352 1 63.66 317 VAL B C 1
ATOM 4589 O O . VAL B 1 271 ? -38.337 17.007 -51.694 1 63.72 317 VAL B O 1
ATOM 4593 N N . GLU B 1 272 ? -36.245 17.671 -51.184 1 64.8 318 GLU B N 1
ATOM 4594 C CA . GLU B 1 272 ? -36.495 19.081 -51.462 1 66.72 318 GLU B CA 1
ATOM 4595 C C . GLU B 1 272 ? -36.834 19.29 -52.937 1 68.31 318 GLU B C 1
ATOM 4596 O O . GLU B 1 272 ? -36.122 18.786 -53.805 1 68.57 318 GLU B O 1
ATOM 4602 N N . PRO B 1 273 ? -37.968 19.941 -53.241 1 69.38 319 PRO B N 1
ATOM 4603 C CA . PRO B 1 273 ? -38.335 20.139 -54.651 1 69.81 319 PRO B CA 1
ATOM 4604 C C . PRO B 1 273 ? -37.299 20.985 -55.392 1 69.69 319 PRO B C 1
ATOM 4605 O O . PRO B 1 273 ? -36.586 21.796 -54.775 1 69.66 319 PRO B O 1
ATOM 4609 N N . LEU B 1 274 ? -37.157 20.728 -56.703 1 69.26 320 LEU B N 1
ATOM 4610 C CA . LEU B 1 274 ? -36.209 21.457 -57.542 1 69.15 320 LEU B CA 1
ATOM 4611 C C . LEU B 1 274 ? -36.633 22.908 -57.671 1 68.1 320 LEU B C 1
ATOM 4612 O O . LEU B 1 274 ? -37.827 23.207 -57.693 1 67.81 320 LEU B O 1
ATOM 4617 N N . PRO B 1 275 ? -35.665 23.83 -57.705 1 67.42 321 PRO B N 1
ATOM 4618 C CA . PRO B 1 275 ? -36.029 25.24 -57.78 1 67.12 321 PRO B CA 1
ATOM 4619 C C . PRO B 1 275 ? -36.807 25.614 -59.031 1 67.02 321 PRO B C 1
ATOM 4620 O O . PRO B 1 275 ? -36.549 25.076 -60.106 1 67.77 321 PRO B O 1
ATOM 4624 N N . ASP B 1 276 ? -37.805 26.489 -58.867 1 65.63 322 ASP B N 1
ATOM 4625 C CA . ASP B 1 276 ? -38.597 27.013 -59.96 1 65.01 322 ASP B CA 1
ATOM 4626 C C . ASP B 1 276 ? -38.536 28.535 -59.873 1 63.1 322 ASP B C 1
ATOM 4627 O O . ASP B 1 276 ? -39.383 29.151 -59.237 1 62.97 322 ASP B O 1
ATOM 4632 N N . TYR B 1 277 ? -37.529 29.139 -60.495 1 61.81 323 TYR B N 1
ATOM 4633 C CA . TYR B 1 277 ? -37.367 30.592 -60.474 1 61.32 323 TYR B CA 1
ATOM 4634 C C . TYR B 1 277 ? -38.023 31.295 -61.672 1 61.58 323 TYR B C 1
ATOM 4635 O O . TYR B 1 277 ? -37.973 32.519 -61.749 1 60.96 323 TYR B O 1
ATOM 4644 N N . LYS B 1 278 ? -38.655 30.545 -62.584 1 62.22 324 LYS B N 1
ATOM 4645 C CA . LYS B 1 278 ? -39.24 31.119 -63.787 1 63.79 324 LYS B CA 1
ATOM 4646 C C . LYS B 1 278 ? -40.743 30.893 -63.918 1 65.35 324 LYS B C 1
ATOM 4647 O O . LYS B 1 278 ? -41.235 30.794 -65.037 1 66.28 324 LYS B O 1
ATOM 4653 N N . ASP B 1 279 ? -41.489 30.869 -62.804 1 65.4 325 ASP B N 1
ATOM 4654 C CA . ASP B 1 279 ? -42.944 30.689 -62.821 1 65.7 325 ASP B CA 1
ATOM 4655 C C . ASP B 1 279 ? -43.581 31.835 -63.599 1 66.12 325 ASP B C 1
ATOM 4656 O O . ASP B 1 279 ? -43.486 32.987 -63.18 1 65.91 325 ASP B O 1
ATOM 4661 N N . PRO B 1 280 ? -44.165 31.55 -64.782 1 66.16 326 PRO B N 1
ATOM 4662 C CA . PRO B 1 280 ? -44.721 32.639 -65.592 1 66.14 326 PRO B CA 1
ATOM 4663 C C . PRO B 1 280 ? -45.871 33.36 -64.908 1 66.03 326 PRO B C 1
ATOM 4664 O O . PRO B 1 280 ? -45.984 34.563 -65.047 1 65.98 326 PRO B O 1
ATOM 4668 N N . ARG B 1 281 ? -46.672 32.638 -64.129 1 66.06 327 ARG B N 1
ATOM 4669 C CA . ARG B 1 281 ? -47.795 33.18 -63.373 1 66.7 327 ARG B CA 1
ATOM 4670 C C . ARG B 1 281 ? -47.367 34.309 -62.404 1 65.82 327 ARG B C 1
ATOM 4671 O O . ARG B 1 281 ? -48.007 35.36 -62.403 1 66.61 327 ARG B O 1
ATOM 4679 N N . ARG B 1 282 ? -46.254 34.127 -61.643 1 64.04 328 ARG B N 1
ATOM 4680 C CA . ARG B 1 282 ? -45.7 35.127 -60.7 1 62.66 328 ARG B CA 1
ATOM 4681 C C . ARG B 1 282 ? -44.818 36.147 -61.411 1 62.96 328 ARG B C 1
ATOM 4682 O O . ARG B 1 282 ? -44.832 37.326 -61.055 1 63.05 328 ARG B O 1
ATOM 4690 N N . THR B 1 283 ? -44.043 35.704 -62.411 1 62.91 329 THR B N 1
ATOM 4691 C CA . THR B 1 283 ? -43.18 36.623 -63.166 1 63.74 329 THR B CA 1
ATOM 4692 C C . THR B 1 283 ? -44.039 37.638 -63.932 1 64.11 329 THR B C 1
ATOM 4693 O O . THR B 1 283 ? -43.653 38.784 -64.008 1 63.54 329 THR B O 1
ATOM 4697 N N . GLU B 1 284 ? -45.219 37.208 -64.462 1 64.96 330 GLU B N 1
ATOM 4698 C CA . GLU B 1 284 ? -46.208 38.048 -65.168 1 65.98 330 GLU B CA 1
ATOM 4699 C C . GLU B 1 284 ? -46.622 39.194 -64.233 1 67.04 330 GLU B C 1
ATOM 4700 O O . GLU B 1 284 ? -46.539 40.361 -64.624 1 67.6 330 GLU B O 1
ATOM 4706 N N . LEU B 1 285 ? -47.064 38.847 -62.989 1 66.78 331 LEU B N 1
ATOM 4707 C CA . LEU B 1 285 ? -47.527 39.814 -61.989 1 66.94 331 LEU B CA 1
ATOM 4708 C C . LEU B 1 285 ? -46.42 40.786 -61.637 1 65.62 331 LEU B C 1
ATOM 4709 O O . LEU B 1 285 ? -46.665 41.99 -61.621 1 65.93 331 LEU B O 1
ATOM 4714 N N . MET B 1 286 ? -45.198 40.275 -61.372 1 64.41 332 MET B N 1
ATOM 4715 C CA . MET B 1 286 ? -44.076 41.136 -60.986 1 64.28 332 MET B CA 1
ATOM 4716 C C . MET B 1 286 ? -43.612 42.061 -62.095 1 65.76 332 MET B C 1
ATOM 4717 O O . MET B 1 286 ? -43.273 43.203 -61.797 1 66.15 332 MET B O 1
ATOM 4722 N N . VAL B 1 287 ? -43.622 41.599 -63.374 1 66.05 333 VAL B N 1
ATOM 4723 C CA . VAL B 1 287 ? -43.256 42.457 -64.506 1 66.48 333 VAL B CA 1
ATOM 4724 C C . VAL B 1 287 ? -44.309 43.565 -64.642 1 66.37 333 VAL B C 1
ATOM 4725 O O . VAL B 1 287 ? -43.927 44.72 -64.788 1 65.74 333 VAL B O 1
ATOM 4729 N N . SER B 1 288 ? -45.614 43.235 -64.463 1 66.74 334 SER B N 1
ATOM 4730 C CA . SER B 1 288 ? -46.702 44.236 -64.483 1 67.46 334 SER B CA 1
ATOM 4731 C C . SER B 1 288 ? -46.512 45.306 -63.411 1 67.86 334 SER B C 1
ATOM 4732 O O . SER B 1 288 ? -46.847 46.465 -63.64 1 67.73 334 SER B O 1
ATOM 4735 N N . MET B 1 289 ? -45.953 44.92 -62.249 1 68.64 335 MET B N 1
ATOM 4736 C CA . MET B 1 289 ? -45.636 45.85 -61.161 1 69.06 335 MET B CA 1
ATOM 4737 C C . MET B 1 289 ? -44.468 46.79 -61.507 1 69.08 335 MET B C 1
ATOM 4738 O O . MET B 1 289 ? -44.312 47.816 -60.864 1 69.81 335 MET B O 1
ATOM 4743 N N . GLY B 1 290 ? -43.608 46.393 -62.426 1 68.76 336 GLY B N 1
ATOM 4744 C CA . GLY B 1 290 ? -42.435 47.183 -62.794 1 68.89 336 GLY B CA 1
ATOM 4745 C C . GLY B 1 290 ? -41.095 46.504 -62.561 1 68.7 336 GLY B C 1
ATOM 4746 O O . GLY B 1 290 ? -40.048 47.133 -62.731 1 68.95 336 GLY B O 1
ATOM 4747 N N . TYR B 1 291 ? -41.106 45.212 -62.176 1 68.19 337 TYR B N 1
ATOM 4748 C CA . TYR B 1 291 ? -39.881 44.434 -61.949 1 68.21 337 TYR B CA 1
ATOM 4749 C C . TYR B 1 291 ? -39.315 43.895 -63.285 1 67.63 337 TYR B C 1
ATOM 4750 O O . TYR B 1 291 ? -40.105 43.528 -64.156 1 68 337 TYR B O 1
ATOM 4759 N N . THR B 1 292 ? -37.972 43.799 -63.437 1 66.5 338 THR B N 1
ATOM 4760 C CA . THR B 1 292 ? -37.4 43.224 -64.66 1 66.36 338 THR B CA 1
ATOM 4761 C C . THR B 1 292 ? -37.176 41.701 -64.494 1 65.74 338 THR B C 1
ATOM 4762 O O . THR B 1 292 ? -36.932 41.246 -63.38 1 66.27 338 THR B O 1
ATOM 4766 N N . ARG B 1 293 ? -37.2 40.932 -65.595 1 64.21 339 ARG B N 1
ATOM 4767 C CA . ARG B 1 293 ? -36.982 39.485 -65.563 1 63.24 339 ARG B CA 1
ATOM 4768 C C . ARG B 1 293 ? -35.603 39.11 -65.055 1 63.02 339 ARG B C 1
ATOM 4769 O O . ARG B 1 293 ? -35.452 38.12 -64.337 1 62.56 339 ARG B O 1
ATOM 4777 N N . GLU B 1 294 ? -34.597 39.917 -65.412 1 63.09 340 GLU B N 1
ATOM 4778 C CA . GLU B 1 294 ? -33.206 39.739 -64.997 1 63.6 340 GLU B CA 1
ATOM 4779 C C . GLU B 1 294 ? -33.073 40.016 -63.505 1 64.1 340 GLU B C 1
ATOM 4780 O O . GLU B 1 294 ? -32.325 39.321 -62.826 1 64.69 340 GLU B O 1
ATOM 4786 N N . GLU B 1 295 ? -33.81 41.01 -62.972 1 63.71 341 GLU B N 1
ATOM 4787 C CA . GLU B 1 295 ? -33.815 41.348 -61.538 1 63.71 341 GLU B CA 1
ATOM 4788 C C . GLU B 1 295 ? -34.295 40.105 -60.773 1 62.08 341 GLU B C 1
ATOM 4789 O O . GLU B 1 295 ? -33.621 39.625 -59.862 1 61.94 341 GLU B O 1
ATOM 4795 N N . ILE B 1 296 ? -35.441 39.561 -61.215 1 60.72 342 ILE B N 1
ATOM 4796 C CA . ILE B 1 296 ? -36.054 38.399 -60.6 1 60.57 342 ILE B CA 1
ATOM 4797 C C . ILE B 1 296 ? -35.11 37.199 -60.614 1 60.65 342 ILE B C 1
ATOM 4798 O O . ILE B 1 296 ? -34.873 36.588 -59.573 1 60.04 342 ILE B O 1
ATOM 4803 N N . GLN B 1 297 ? -34.501 36.911 -61.772 1 60.78 343 GLN B N 1
ATOM 4804 C CA . GLN B 1 297 ? -33.579 35.784 -61.886 1 61 343 GLN B CA 1
ATOM 4805 C C . GLN B 1 297 ? -32.345 35.905 -61.01 1 60.68 343 GLN B C 1
ATOM 4806 O O . GLN B 1 297 ? -32.012 34.952 -60.319 1 60.23 343 GLN B O 1
ATOM 4812 N N . ASP B 1 298 ? -31.662 37.051 -61.043 1 60.73 344 ASP B N 1
ATOM 4813 C CA . ASP B 1 298 ? -30.447 37.247 -60.249 1 61.46 344 ASP B CA 1
ATOM 4814 C C . ASP B 1 298 ? -30.714 37.134 -58.734 1 60.69 344 ASP B C 1
ATOM 4815 O O . ASP B 1 298 ? -29.938 36.489 -58.024 1 60.96 344 ASP B O 1
ATOM 4820 N N . SER B 1 299 ? -31.82 37.716 -58.238 1 59.54 345 SER B N 1
ATOM 4821 C CA . SER B 1 299 ? -32.174 37.625 -56.808 1 59.26 345 SER B CA 1
ATOM 4822 C C . SER B 1 299 ? -32.468 36.185 -56.349 1 58.22 345 SER B C 1
ATOM 4823 O O . SER B 1 299 ? -32.03 35.779 -55.28 1 57.17 345 SER B O 1
ATOM 4826 N N . LEU B 1 300 ? -33.185 35.412 -57.17 1 58.45 346 LEU B N 1
ATOM 4827 C CA . LEU B 1 300 ? -33.496 34.024 -56.846 1 58.97 346 LEU B CA 1
ATOM 4828 C C . LEU B 1 300 ? -32.289 33.083 -57.019 1 59.87 346 LEU B C 1
ATOM 4829 O O . LEU B 1 300 ? -32.028 32.329 -56.093 1 60.21 346 LEU B O 1
ATOM 4834 N N . VAL B 1 301 ? -31.515 33.144 -58.144 1 60.39 347 VAL B N 1
ATOM 4835 C CA . VAL B 1 301 ? -30.349 32.251 -58.284 1 61.07 347 VAL B CA 1
ATOM 4836 C C . VAL B 1 301 ? -29.289 32.585 -57.22 1 60.72 347 VAL B C 1
ATOM 4837 O O . VAL B 1 301 ? -28.727 31.672 -56.617 1 61.14 347 VAL B O 1
ATOM 4841 N N . GLY B 1 302 ? -29.127 33.866 -56.902 1 59.98 348 GLY B N 1
ATOM 4842 C CA . GLY B 1 302 ? -28.195 34.278 -55.865 1 59.91 348 GLY B CA 1
ATOM 4843 C C . GLY B 1 302 ? -28.722 34.12 -54.444 1 59.25 348 GLY B C 1
ATOM 4844 O O . GLY B 1 302 ? -27.983 34.361 -53.485 1 58.78 348 GLY B O 1
ATOM 4845 N N . GLN B 1 303 ? -30.014 33.719 -54.292 1 58.34 349 GLN B N 1
ATOM 4846 C CA . GLN B 1 303 ? -30.743 33.559 -53.024 1 57.84 349 GLN B CA 1
ATOM 4847 C C . GLN B 1 303 ? -30.532 34.791 -52.139 1 57.82 349 GLN B C 1
ATOM 4848 O O . GLN B 1 303 ? -30.047 34.671 -51.034 1 58.38 349 GLN B O 1
ATOM 4854 N N . ARG B 1 304 ? -30.791 35.982 -52.679 1 57.31 350 ARG B N 1
ATOM 4855 C CA . ARG B 1 304 ? -30.516 37.266 -52.027 1 57.14 350 ARG B CA 1
ATOM 4856 C C . ARG B 1 304 ? -31.425 37.642 -50.854 1 56.15 350 ARG B C 1
ATOM 4857 O O . ARG B 1 304 ? -31.056 38.508 -50.069 1 56.73 350 ARG B O 1
ATOM 4865 N N . TYR B 1 305 ? -32.62 37.068 -50.766 1 54.51 351 TYR B N 1
ATOM 4866 C CA . TYR B 1 305 ? -33.59 37.42 -49.715 1 53.78 351 TYR B CA 1
ATOM 4867 C C . TYR B 1 305 ? -33.843 38.929 -49.604 1 52.15 351 TYR B C 1
ATOM 4868 O O . TYR B 1 305 ? -34.001 39.474 -48.516 1 51.3 351 TYR B O 1
ATOM 4877 N N . ASN B 1 306 ? -33.817 39.586 -50.766 1 51.36 352 ASN B N 1
ATOM 4878 C CA . ASN B 1 306 ? -34.091 40.999 -50.928 1 50.69 352 ASN B CA 1
ATOM 4879 C C . ASN B 1 306 ? -35.594 41.159 -51.189 1 50.08 352 ASN B C 1
ATOM 4880 O O . ASN B 1 306 ? -36.362 40.178 -51.111 1 49.52 352 ASN B O 1
ATOM 4885 N N . GLU B 1 307 ? -36.025 42.381 -51.509 1 49.85 353 GLU B N 1
ATOM 4886 C CA . GLU B 1 307 ? -37.431 42.678 -51.736 1 50.81 353 GLU B CA 1
ATOM 4887 C C . GLU B 1 307 ? -38.027 41.917 -52.915 1 50.81 353 GLU B C 1
ATOM 4888 O O . GLU B 1 307 ? -39.205 41.519 -52.863 1 51.02 353 GLU B O 1
ATOM 4894 N N . VAL B 1 308 ? -37.245 41.772 -54.001 1 50.21 354 VAL B N 1
ATOM 4895 C CA . VAL B 1 308 ? -37.696 41.076 -55.209 1 50.29 354 VAL B CA 1
ATOM 4896 C C . VAL B 1 308 ? -37.89 39.609 -54.891 1 49.81 354 VAL B C 1
ATOM 4897 O O . VAL B 1 308 ? -38.915 39.042 -55.253 1 49.74 354 VAL B O 1
ATOM 4901 N N . MET B 1 309 ? -36.928 39.003 -54.191 1 49.67 355 MET B N 1
ATOM 4902 C CA . MET B 1 309 ? -37.058 37.606 -53.782 1 49.82 355 MET B CA 1
ATOM 4903 C C . MET B 1 309 ? -38.256 37.383 -52.822 1 49.39 355 MET B C 1
ATOM 4904 O O . MET B 1 309 ? -39.021 36.451 -53.018 1 49.79 355 MET B O 1
ATOM 4909 N N . ALA B 1 310 ? -38.447 38.258 -51.832 1 49.25 356 ALA B N 1
ATOM 4910 C CA . ALA B 1 310 ? -39.568 38.163 -50.884 1 49.18 356 ALA B CA 1
ATOM 4911 C C . ALA B 1 310 ? -40.907 38.21 -51.618 1 49.11 356 ALA B C 1
ATOM 4912 O O . ALA B 1 310 ? -41.804 37.438 -51.294 1 48.89 356 ALA B O 1
ATOM 4914 N N . THR B 1 311 ? -41.01 39.105 -52.632 1 49.25 357 THR B N 1
ATOM 4915 C CA . THR B 1 311 ? -42.211 39.298 -53.433 1 49.94 357 THR B CA 1
ATOM 4916 C C . THR B 1 311 ? -42.547 38.01 -54.185 1 50.44 357 THR B C 1
ATOM 4917 O O . THR B 1 311 ? -43.687 37.57 -54.181 1 50.72 357 THR B O 1
ATOM 4921 N N . TYR B 1 312 ? -41.545 37.387 -54.796 1 50.52 358 TYR B N 1
ATOM 4922 C CA . TYR B 1 312 ? -41.742 36.163 -55.563 1 50.73 358 TYR B CA 1
ATOM 4923 C C . TYR B 1 312 ? -42.2 35.011 -54.655 1 51.02 358 TYR B C 1
ATOM 4924 O O . TYR B 1 312 ? -43.141 34.294 -54.993 1 51.42 358 TYR B O 1
ATOM 4933 N N . LEU B 1 313 ? -41.53 34.847 -53.505 1 50.89 359 LEU B N 1
ATOM 4934 C CA . LEU B 1 313 ? -41.854 33.807 -52.528 1 50.76 359 LEU B CA 1
ATOM 4935 C C . LEU B 1 313 ? -43.265 33.994 -51.958 1 51.81 359 LEU B C 1
ATOM 4936 O O . LEU B 1 313 ? -44.037 33.036 -51.947 1 51.83 359 LEU B O 1
ATOM 4941 N N . LEU B 1 314 ? -43.624 35.222 -51.53 1 52.33 360 LEU B N 1
ATOM 4942 C CA . LEU B 1 314 ? -44.94 35.474 -50.947 1 54.24 360 LEU B CA 1
ATOM 4943 C C . LEU B 1 314 ? -46.088 35.283 -51.935 1 56.56 360 LEU B C 1
ATOM 4944 O O . LEU B 1 314 ? -47.188 34.879 -51.538 1 56.75 360 LEU B O 1
ATOM 4949 N N . LEU B 1 315 ? -45.816 35.526 -53.234 1 58.26 361 LEU B N 1
ATOM 4950 C CA . LEU B 1 315 ? -46.783 35.282 -54.305 1 60.43 361 LEU B CA 1
ATOM 4951 C C . LEU B 1 315 ? -47.073 33.784 -54.499 1 63.05 361 LEU B C 1
ATOM 4952 O O . LEU B 1 315 ? -48.08 33.446 -55.102 1 63.35 361 LEU B O 1
ATOM 4957 N N . GLY B 1 316 ? -46.209 32.906 -53.989 1 65.16 362 GLY B N 1
ATOM 4958 C CA . GLY B 1 316 ? -46.39 31.464 -54.094 1 68.06 362 GLY B CA 1
ATOM 4959 C C . GLY B 1 316 ? -47.373 30.857 -53.112 1 70.93 362 GLY B C 1
ATOM 4960 O O . GLY B 1 316 ? -47.409 29.635 -52.957 1 71.62 362 GLY B O 1
ATOM 4961 N N . TYR B 1 317 ? -48.179 31.69 -52.442 1 72.67 363 TYR B N 1
ATOM 4962 C CA . TYR B 1 317 ? -49.196 31.203 -51.5 1 74.69 363 TYR B CA 1
ATOM 4963 C C . TYR B 1 317 ? -50.601 31.619 -51.958 1 75.68 363 TYR B C 1
ATOM 4964 O O . TYR B 1 317 ? -50.765 32.684 -52.569 1 76.27 363 TYR B O 1
#

Organism: Homo sapiens (NCBI:txid9606)

Secondary structure (DSSP, 8-state):
-EETTEEEEEEEE--SSEEEEEEEETTT--EEEEEEEEGGG--TTHHHHHHHHHHHHHH---TTBPPEEEEEE-SSEEEEEEE--TT-BHHHHHHHH-SPPHHHHHHHHHHHHHHHHHHHHTT---S---GGGEEE-TT--EEE--S----SS-GGG--HHHHHT----STHHHHHHHHHHHHHHHHSS-SS--SSHHHHHHHHHHT-----TT--HHHHHHHHHH--SSGGGSPPHHHHTT-TGGGTT-SSS------PPPP----HHHHHHHHHHT--HHHHHHHHHTT--SHHHHHHHHTT-/--EETTEEEEEEEE--SSEEEEEEEETTT--EEEEEEEEGGG--TTHHHHHHHHHHHHHH---TTB--EEEEEE-SSEEEEEE---TT-BHHHHHHHH-SPPHHHHHHHHHHHHHHHHHHHHTT---S---GGGEEE-TT--EEE------SSSGGG--HHHHTT----STHHHHHHHHHHHHHHHHSS-SS--SSHHHHHHHHHHT-----TT--HHHHHHHHHH--SSGGGSPPHHHHTT-TGGGTT-SSS------PPPP----HHHHHHHHHHT--HHHHHHHHHTT--SHHHHHHHHTT-

Foldseek 3Di:
DDDDQWDFDAWPDDDPFWTKTWIARNLQRDIWIKIKGFQVSDDPCQVVLVVVLVVLLLPDDAPQAWHWQFWDDDPGIIITIIHDAPQAFQLVVCVVPNADALVVLLQALLSVLLRLLLCVVVPQAQLQDDRNQWGQHPVGHTYGDDSRNHCPPRLLLFALCVVVVHDRRDNLRVLQSSLQVSVCNHGVDGFADDPDSVRSSVRNQVLGGDDPPPDDPLSVVLSCLRSDNDSVSRDRSQVSQQRPSSCDVPPPPRRHHDDDDDDDQCDPVLLVSLVVVPDDPVNSVCCVVVSVSHPSSSSSVSVVD/DDDDVQWAFDAWPDDDDFWTKTWIARNVQRDIWIKIKGFQVPDDPCQVVLVVVVVVLLLVDDAPQAWHWQFWDDDPGIIITIIHDAVQAFQLVVCVVPNADALVVLLQALLSVLLRLLLCVVVPQAQLQDDRNQWGQHPVGHTYGDDSGPPPTRLLLFALCVVVVHDSRDNLRVLQSSLQVSCCRHGVDGFADDPDSVRSSVRNQVLGGDDPPPDDPLSVVLSCLRSDNDSVSRDRSQVSLQRPSSCVVPPPPRRHHDDDDDDDQCDVVQVVVVVVVPDDSVNSVCCVVVSVSHPSSSSSVSVVD

Sequence (610 aa):
PHIGNYRLLKTLGKGNFAVVKLARHILTGKEVAIKIIDKTQLNSSSLQKIFREVRIMKVLNHPNIIKLFEVIETEKTLYLVTEYAKNGEVFDYLVAHGRMKEKEARAKFRQIVSAVQYCHQKFIVHRDLKAENLLLDADMNIKIADFGFTFCGSPPYAAPELFQGKKYDGPEVDVWSLGVILYTLVSGSLPFDGQNLKELRERVLRGKYRIPFYMSTDCENLLKKFLILNPSKRGTLEQIMKDRWMNVGHEDDELKPYVEPLPDYKDPRRTELMVSMGYTREEIQDSLVGQRYNEVMATYLLLGYQPHIGNYRLLKTLGKGNFAVVKLARHILTGKEVAIKIIDKTQLNSSSLQKIFREVRIMKVLNHPNIIKLFEVIETEKTLYLVTEYAKNGEVFDYLVAHGRMKEKEARAKFRQIVSAVQYCHQKFIVHRDLKAENLLLDADMNIKIADFGTFCGSPPYAAPELFQGKKYDGPEVDVWSLGVILYTLVSGSLPFDGQNLKELRERVLRGKYRIPFYMSTDCENLLKKFLILNPSKRGTLEQIMKDRWMNVGHEDDELKPYVEPLPDYKDPRRTELMVSMGYTREEIQDSLVGQRYNEVMATYLLLGY